Protein AF-A0A844MVI8-F1 (afdb_monomer)

Secondary structure (DSSP, 8-state):
-HHHHHHHHHHHHHTT-HHHHHHHHHHHHHHHHHHH-S--HHHHHHHHHHHHHHHHTT-HHHHHHHHHHHHHHHHHHH-SS-HHHHHHHHHHHHHHHHTT-HHHHHHHHHHHHHHHHHHH-TT-HHHHHHHHHHHHHHHHTT-HHHHHHHHHHHHHHHHHHHHHHHTT--HHHHHHHHHHHHHHHHHHHHHHHHHTTT-HHHHHHHHHHHHHHHHHHHHHHHHHHHHHH-TT-GGGHHHHHHHHHHHHHHHHHHHTGGG-S-HHHHHHHHHHHHHHHHHHHHHHHHH-GGGG--S----HHHHHHHSPTT-EEEEEEEEEEE-SS--GGGT--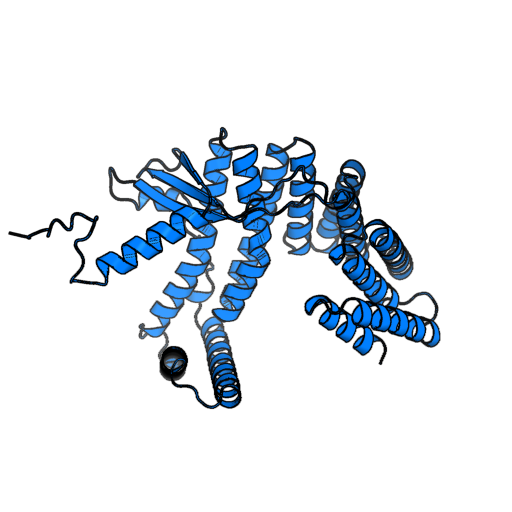-EEEEEEEEEEEETT-TT--EEEEEEEHHHHHHHHHHHHHHHS-TTS--SS--------

Structure (mmCIF, N/CA/C/O backbone):
data_AF-A0A844MVI8-F1
#
_entry.id   AF-A0A844MVI8-F1
#
loop_
_atom_site.group_PDB
_atom_site.id
_atom_site.type_symbol
_atom_site.label_atom_id
_atom_site.label_alt_id
_atom_site.label_comp_id
_atom_site.label_asym_id
_atom_site.label_entity_id
_atom_site.label_seq_id
_atom_site.pdbx_PDB_ins_code
_atom_site.Cartn_x
_atom_site.Cartn_y
_atom_site.Cartn_z
_atom_site.occupancy
_atom_site.B_iso_or_equiv
_atom_site.auth_seq_id
_atom_site.auth_comp_id
_atom_site.auth_asym_id
_atom_site.auth_atom_id
_atom_site.pdbx_PDB_model_num
ATOM 1 N N . MET A 1 1 ? 4.689 -16.262 -27.526 1.00 84.81 1 MET A N 1
ATOM 2 C CA . MET A 1 1 ? 5.843 -16.933 -26.887 1.00 84.81 1 MET A CA 1
ATOM 3 C C . MET A 1 1 ? 6.615 -15.992 -25.962 1.00 84.81 1 MET A C 1
ATOM 5 O O . MET A 1 1 ? 6.577 -16.216 -24.763 1.00 84.81 1 MET A O 1
ATOM 9 N N . ALA A 1 2 ? 7.232 -14.909 -26.455 1.00 91.62 2 ALA A N 1
ATOM 10 C CA . ALA A 1 2 ? 8.060 -14.029 -25.613 1.00 91.62 2 ALA A CA 1
ATOM 11 C C . ALA A 1 2 ? 7.317 -13.333 -24.452 1.00 91.62 2 ALA A C 1
ATOM 13 O O . ALA A 1 2 ? 7.824 -13.291 -23.337 1.00 91.62 2 ALA A O 1
ATOM 14 N N . VAL A 1 3 ? 6.085 -12.853 -24.670 1.00 90.81 3 VAL A N 1
ATOM 15 C CA . VAL A 1 3 ? 5.249 -12.284 -23.588 1.00 90.81 3 VAL A CA 1
ATOM 16 C C . VAL A 1 3 ? 4.958 -13.330 -22.503 1.00 90.81 3 VAL A C 1
ATOM 18 O O . VAL A 1 3 ? 5.009 -13.028 -21.313 1.00 90.81 3 VAL A O 1
ATOM 21 N N . SER A 1 4 ? 4.715 -14.580 -22.903 1.00 92.69 4 SER A N 1
ATOM 22 C CA . SER A 1 4 ? 4.502 -15.699 -21.981 1.00 92.69 4 SER A CA 1
ATOM 23 C C . SER A 1 4 ? 5.762 -16.013 -21.170 1.00 92.69 4 SER A C 1
ATOM 25 O O . SER A 1 4 ? 5.648 -16.237 -19.971 1.00 92.69 4 SER A O 1
ATOM 27 N N . LEU A 1 5 ? 6.951 -15.963 -21.787 1.00 95.94 5 LEU A N 1
ATOM 28 C CA . LEU A 1 5 ? 8.234 -16.117 -21.087 1.00 95.94 5 LEU A CA 1
ATOM 29 C C . LEU A 1 5 ? 8.462 -14.995 -20.070 1.00 95.94 5 LEU A C 1
ATOM 31 O O . LEU A 1 5 ? 8.807 -15.279 -18.928 1.00 95.94 5 LEU A O 1
ATOM 35 N N . ASN A 1 6 ? 8.191 -13.737 -20.434 1.00 94.31 6 ASN A N 1
ATOM 36 C CA . ASN A 1 6 ? 8.248 -12.618 -19.490 1.00 94.31 6 ASN A CA 1
ATOM 37 C C . ASN A 1 6 ? 7.305 -12.833 -18.291 1.00 94.31 6 ASN A C 1
ATOM 39 O O . ASN A 1 6 ? 7.695 -12.609 -17.151 1.00 94.31 6 ASN A O 1
ATOM 43 N N . ASN A 1 7 ? 6.075 -13.296 -18.522 1.00 94.31 7 ASN A N 1
ATOM 44 C CA . ASN A 1 7 ? 5.127 -13.537 -17.431 1.00 94.31 7 ASN A CA 1
ATOM 45 C C . ASN A 1 7 ? 5.539 -14.739 -16.565 1.00 94.31 7 ASN A C 1
ATOM 47 O O . ASN A 1 7 ? 5.412 -14.692 -15.343 1.00 94.31 7 ASN A O 1
ATOM 51 N N . LEU A 1 8 ? 6.083 -15.794 -17.179 1.00 96.00 8 LEU A N 1
ATOM 52 C CA . LEU A 1 8 ? 6.647 -16.936 -16.461 1.00 96.00 8 LEU A CA 1
ATOM 53 C C . LEU A 1 8 ? 7.864 -16.527 -15.619 1.00 96.00 8 LEU A C 1
ATOM 55 O O . LEU A 1 8 ? 8.047 -17.040 -14.520 1.00 96.00 8 LEU A O 1
ATOM 59 N N . ALA A 1 9 ? 8.671 -15.580 -16.101 1.00 96.00 9 ALA A N 1
ATOM 60 C CA . ALA A 1 9 ? 9.779 -15.018 -15.343 1.00 96.00 9 ALA A CA 1
ATOM 61 C C . ALA A 1 9 ? 9.300 -14.289 -14.080 1.00 96.00 9 ALA A C 1
ATOM 63 O O . ALA A 1 9 ? 9.816 -14.557 -12.999 1.00 96.00 9 ALA A O 1
ATOM 64 N N . VAL A 1 10 ? 8.261 -13.451 -14.196 1.00 95.69 10 VAL A N 1
ATOM 65 C CA . VAL A 1 10 ? 7.629 -12.783 -13.041 1.00 95.69 10 VAL A CA 1
ATOM 66 C C . VAL A 1 10 ? 7.116 -13.811 -12.026 1.00 95.69 10 VAL A C 1
ATOM 68 O O . VAL A 1 10 ? 7.316 -13.650 -10.822 1.00 95.69 10 VAL A O 1
ATOM 71 N N . LEU A 1 11 ? 6.503 -14.902 -12.497 1.00 95.38 11 LEU A N 1
ATOM 72 C CA . LEU A 1 11 ? 6.071 -15.993 -11.623 1.00 95.38 11 LEU A CA 1
ATOM 73 C C . LEU A 1 11 ? 7.265 -16.654 -10.919 1.00 95.38 11 LEU A C 1
ATOM 75 O O . LEU A 1 11 ? 7.225 -16.859 -9.708 1.00 95.38 11 LEU A O 1
ATOM 79 N N . TYR A 1 12 ? 8.345 -16.959 -11.637 1.00 95.62 12 TYR A N 1
ATOM 80 C CA . TYR A 1 12 ? 9.546 -17.532 -11.029 1.00 95.62 12 TYR A CA 1
ATOM 81 C C . TYR A 1 12 ? 10.209 -16.599 -10.015 1.00 95.62 12 TYR A C 1
ATOM 83 O O . TYR A 1 12 ? 10.634 -17.093 -8.972 1.00 95.62 12 TYR A O 1
ATOM 91 N N . ASP A 1 13 ? 10.223 -15.284 -10.242 1.00 92.81 13 ASP A N 1
ATOM 92 C CA . ASP A 1 13 ? 10.666 -14.311 -9.235 1.00 92.81 13 ASP A CA 1
ATOM 93 C C . ASP A 1 13 ? 9.825 -14.402 -7.961 1.00 92.81 13 ASP A C 1
ATOM 95 O O . ASP A 1 13 ? 10.382 -14.509 -6.869 1.00 92.81 13 ASP A O 1
ATOM 99 N N . SER A 1 14 ? 8.493 -14.445 -8.090 1.00 91.69 14 SER A N 1
ATOM 100 C CA . SER A 1 14 ? 7.592 -14.558 -6.932 1.00 91.69 14 SER A CA 1
ATOM 101 C C . SER A 1 14 ? 7.778 -15.856 -6.135 1.00 91.69 14 SER A C 1
ATOM 103 O O . SER A 1 14 ? 7.480 -15.904 -4.946 1.00 91.69 14 SER A O 1
ATOM 105 N N . LEU A 1 15 ? 8.317 -16.898 -6.777 1.00 93.00 15 LEU A N 1
ATOM 106 C CA . LEU A 1 15 ? 8.638 -18.189 -6.169 1.00 93.00 15 LEU A CA 1
ATOM 107 C C . LEU A 1 15 ? 10.099 -18.285 -5.688 1.00 93.00 15 LEU A C 1
ATOM 109 O O . LEU A 1 15 ? 10.536 -19.366 -5.295 1.00 93.00 15 LEU A O 1
ATOM 113 N N . GLY A 1 16 ? 10.884 -17.204 -5.770 1.00 92.75 16 GLY A N 1
ATOM 114 C CA . GLY A 1 16 ? 12.305 -17.187 -5.397 1.00 92.75 16 GLY A CA 1
ATOM 115 C C . GLY A 1 16 ? 13.229 -17.940 -6.365 1.00 92.75 16 GLY A C 1
ATOM 116 O O . GLY A 1 16 ? 14.399 -18.178 -6.065 1.00 92.75 16 GLY A O 1
ATOM 117 N N . ARG A 1 17 ? 12.737 -18.320 -7.550 1.00 95.38 17 ARG A N 1
ATOM 118 C CA . ARG A 1 17 ? 13.476 -19.058 -8.589 1.00 95.38 17 ARG A CA 1
ATOM 119 C C . ARG A 1 17 ? 14.217 -18.098 -9.522 1.00 95.38 17 ARG A C 1
ATOM 121 O O . ARG A 1 17 ? 14.010 -18.089 -10.737 1.00 95.38 17 ARG A O 1
ATOM 128 N N . TYR A 1 18 ? 15.108 -17.290 -8.949 1.00 94.88 18 TYR A N 1
ATOM 129 C CA . TYR A 1 18 ? 15.741 -16.160 -9.638 1.00 94.88 18 TYR A CA 1
ATOM 130 C C . TYR A 1 18 ? 16.529 -16.552 -10.896 1.00 94.88 18 TYR A C 1
ATOM 132 O O . TYR A 1 18 ? 16.446 -15.865 -11.911 1.00 94.88 18 TYR A O 1
ATOM 140 N N . SER A 1 19 ? 17.259 -17.669 -10.887 1.00 95.50 19 SER A N 1
ATOM 141 C CA . SER A 1 19 ? 18.021 -18.096 -12.071 1.00 95.50 19 SER A CA 1
ATOM 142 C C . SER A 1 19 ? 17.114 -18.375 -13.275 1.00 95.50 19 SER A C 1
ATOM 144 O O . SER A 1 19 ? 17.397 -17.903 -14.374 1.00 95.50 19 SER A O 1
ATOM 146 N N . GLN A 1 20 ? 15.990 -19.066 -13.051 1.00 95.75 20 GLN A N 1
ATOM 147 C CA . GLN A 1 20 ? 15.014 -19.382 -14.099 1.00 95.75 20 GLN A CA 1
ATOM 148 C C . GLN A 1 20 ? 14.280 -18.124 -14.575 1.00 95.75 20 GLN A C 1
ATOM 150 O O . GLN A 1 20 ? 14.029 -17.959 -15.767 1.00 95.75 20 GLN A O 1
ATOM 155 N N . ALA A 1 21 ? 13.961 -17.210 -13.653 1.00 96.56 21 ALA A N 1
ATOM 156 C CA . ALA A 1 21 ? 13.374 -15.922 -14.004 1.00 96.56 21 ALA A CA 1
ATOM 157 C C . ALA A 1 21 ? 14.299 -15.119 -14.927 1.00 96.56 21 ALA A C 1
ATOM 159 O O . ALA A 1 21 ? 13.883 -14.667 -15.993 1.00 96.56 21 ALA A O 1
ATOM 160 N N . LYS A 1 22 ? 15.582 -15.005 -14.563 1.00 96.88 22 LYS A N 1
ATOM 161 C CA . LYS A 1 22 ? 16.584 -14.291 -15.358 1.00 96.88 22 LYS A CA 1
ATOM 162 C C . LYS A 1 22 ? 16.713 -14.865 -16.766 1.00 96.88 22 LYS A C 1
ATOM 164 O O . LYS A 1 22 ? 16.728 -14.095 -17.722 1.00 96.88 22 LYS A O 1
ATOM 169 N N . GLU A 1 23 ? 16.814 -16.186 -16.889 1.00 97.31 23 GLU A N 1
ATOM 170 C CA . GLU A 1 23 ? 16.898 -16.863 -18.186 1.00 97.31 23 GLU A CA 1
ATOM 171 C C . GLU A 1 23 ? 15.684 -16.533 -19.063 1.00 97.31 23 GLU A C 1
ATOM 173 O O . GLU A 1 23 ? 15.851 -16.055 -20.184 1.00 97.31 23 GLU A O 1
ATOM 178 N N . ASN A 1 24 ? 14.472 -16.661 -18.516 1.00 97.81 24 ASN A N 1
ATOM 179 C CA . ASN A 1 24 ? 13.237 -16.345 -19.232 1.00 97.81 24 ASN A CA 1
ATOM 180 C C . ASN A 1 24 ? 13.145 -14.869 -19.655 1.00 97.81 24 ASN A C 1
ATOM 182 O O . ASN A 1 24 ? 12.702 -14.589 -20.769 1.00 97.81 24 ASN A O 1
ATOM 186 N N . TYR A 1 25 ? 13.569 -13.913 -18.816 1.00 98.00 25 TYR A N 1
ATOM 187 C CA . TYR A 1 25 ? 13.611 -12.499 -19.215 1.00 98.00 25 TYR A CA 1
ATOM 188 C C . TYR A 1 25 ? 14.587 -12.258 -20.367 1.00 98.00 25 TYR A C 1
ATOM 190 O O . TYR A 1 25 ? 14.269 -11.506 -21.287 1.00 98.00 25 TYR A O 1
ATOM 198 N N . LEU A 1 26 ? 15.775 -12.868 -20.323 1.00 97.75 26 LEU A N 1
ATOM 199 C CA . LEU A 1 26 ? 16.785 -12.697 -21.368 1.00 97.75 26 LEU A CA 1
ATOM 200 C C . LEU A 1 26 ? 16.330 -13.320 -22.692 1.00 97.75 26 LEU A C 1
ATOM 202 O O . LEU A 1 26 ? 16.405 -12.646 -23.716 1.00 97.75 26 LEU A O 1
ATOM 206 N N . GLN A 1 27 ? 15.768 -14.531 -22.657 1.00 97.81 27 GLN A N 1
ATOM 207 C CA . GLN A 1 27 ? 15.174 -15.174 -23.833 1.00 97.81 27 GLN A CA 1
ATOM 208 C C . GLN A 1 27 ? 14.004 -14.354 -24.395 1.00 97.81 27 GLN A C 1
ATOM 210 O O . GLN A 1 27 ? 13.902 -14.153 -25.604 1.00 97.81 27 GLN A O 1
ATOM 215 N N . ALA A 1 28 ? 13.130 -13.820 -23.533 1.00 97.56 28 ALA A N 1
ATOM 216 C CA . ALA A 1 28 ? 12.045 -12.945 -23.968 1.00 97.56 28 ALA A CA 1
ATOM 217 C C . ALA A 1 28 ? 12.577 -11.682 -24.665 1.00 97.56 28 ALA A C 1
ATOM 219 O O . ALA A 1 28 ? 12.047 -11.300 -25.706 1.00 97.56 28 ALA A O 1
ATOM 220 N N . LEU A 1 29 ? 13.626 -11.047 -24.125 1.00 97.69 29 LEU A N 1
ATOM 221 C CA . LEU A 1 29 ? 14.257 -9.876 -24.742 1.00 97.69 29 LEU A CA 1
ATOM 222 C C . LEU A 1 29 ? 14.873 -10.196 -26.105 1.00 97.69 29 LEU A C 1
ATOM 224 O O . LEU A 1 29 ? 14.725 -9.390 -27.019 1.00 97.69 29 LEU A O 1
ATOM 228 N N . GLU A 1 30 ? 15.550 -11.335 -26.237 1.00 97.50 30 GLU A N 1
ATOM 229 C CA . GLU A 1 30 ? 16.153 -11.786 -27.495 1.00 97.50 30 GLU A CA 1
ATOM 230 C C . GLU A 1 30 ? 15.087 -11.973 -28.579 1.00 97.50 30 GLU A C 1
ATOM 232 O O . GLU A 1 30 ? 15.134 -11.298 -29.607 1.00 97.50 30 GLU A O 1
ATOM 237 N N . ILE A 1 31 ? 14.050 -12.766 -28.290 1.00 97.75 31 ILE A N 1
ATOM 238 C CA . ILE A 1 31 ? 12.947 -13.023 -29.225 1.00 97.75 31 ILE A CA 1
ATOM 239 C C . ILE A 1 31 ? 12.220 -11.723 -29.598 1.00 97.75 31 ILE A C 1
ATOM 241 O O . ILE A 1 31 ? 11.865 -11.513 -30.756 1.00 97.75 31 ILE A O 1
ATOM 245 N N . LEU A 1 32 ? 11.960 -10.839 -28.626 1.00 97.44 32 LEU A N 1
ATOM 246 C CA . LEU A 1 32 ? 11.277 -9.572 -28.903 1.00 97.44 32 LEU A CA 1
ATOM 247 C C . LEU A 1 32 ? 12.113 -8.659 -29.801 1.00 97.44 32 LEU A C 1
ATOM 249 O O . LEU A 1 32 ? 11.539 -8.015 -30.673 1.00 97.44 32 LEU A O 1
ATOM 253 N N . LYS A 1 33 ? 13.435 -8.602 -29.607 1.00 96.81 33 LYS A N 1
ATOM 254 C CA . LYS A 1 33 ? 14.325 -7.791 -30.447 1.00 96.81 33 LYS A CA 1
ATOM 255 C C . LYS A 1 33 ? 14.438 -8.335 -31.863 1.00 96.81 33 LYS A C 1
ATOM 257 O O . LYS A 1 33 ? 14.410 -7.554 -32.806 1.00 96.81 33 LYS A O 1
ATOM 262 N N . GLU A 1 34 ? 14.520 -9.654 -32.011 1.00 96.88 34 GLU A N 1
ATOM 263 C CA . GLU A 1 34 ? 14.556 -10.300 -33.324 1.00 96.88 34 GLU A CA 1
ATOM 264 C C . GLU A 1 34 ? 13.256 -10.055 -34.108 1.00 96.88 34 GLU A C 1
ATOM 266 O O . GLU A 1 34 ? 13.295 -9.708 -35.285 1.00 96.88 34 GLU A O 1
ATOM 271 N N . LEU A 1 35 ? 12.098 -10.178 -33.449 1.00 96.44 35 LEU A N 1
ATOM 272 C CA . LEU A 1 35 ? 10.795 -10.086 -34.114 1.00 96.44 35 LEU A CA 1
ATOM 273 C C . LEU A 1 35 ? 10.282 -8.654 -34.307 1.00 96.44 35 LEU A C 1
ATOM 275 O O . LEU A 1 35 ? 9.562 -8.392 -35.267 1.00 96.44 35 LEU A O 1
ATOM 279 N N . LEU A 1 36 ? 10.571 -7.749 -33.369 1.00 95.06 36 LEU A N 1
ATOM 280 C CA . LEU A 1 36 ? 9.951 -6.416 -33.297 1.00 95.06 36 LEU A CA 1
ATOM 281 C C . LEU A 1 36 ? 10.972 -5.278 -33.449 1.00 95.06 36 LEU A C 1
ATOM 283 O O . LEU A 1 36 ? 10.601 -4.106 -33.363 1.00 95.06 36 LEU A O 1
ATOM 287 N N . GLY A 1 37 ? 12.246 -5.612 -33.668 1.00 94.06 37 GLY A N 1
ATOM 288 C CA . GLY A 1 37 ? 13.355 -4.665 -33.689 1.00 94.06 37 GLY A CA 1
ATOM 289 C C . GLY A 1 37 ? 13.740 -4.156 -32.297 1.00 94.06 37 GLY A C 1
ATOM 290 O O . GLY A 1 37 ? 13.207 -4.572 -31.270 1.00 94.06 37 GLY A O 1
ATOM 291 N N . ASP A 1 38 ? 14.673 -3.205 -32.245 1.00 91.62 38 ASP A N 1
ATOM 292 C CA . ASP A 1 38 ? 15.277 -2.752 -30.982 1.00 91.62 38 ASP A CA 1
ATOM 293 C C . ASP A 1 38 ? 14.380 -1.856 -30.114 1.00 91.62 38 ASP A C 1
ATOM 295 O O . ASP A 1 38 ? 14.704 -1.590 -28.952 1.00 91.62 38 ASP A O 1
ATOM 299 N N . LYS A 1 39 ? 13.262 -1.364 -30.656 1.00 93.25 39 LYS A N 1
ATOM 300 C CA . LYS A 1 39 ? 12.358 -0.430 -29.974 1.00 93.25 39 LYS A CA 1
ATOM 301 C C . LYS A 1 39 ? 10.925 -0.935 -30.036 1.00 93.25 39 LYS A C 1
ATOM 303 O O . LYS A 1 39 ? 10.246 -0.770 -31.042 1.00 93.25 39 LYS A O 1
ATOM 308 N N . HIS A 1 40 ? 10.446 -1.489 -28.927 1.00 96.06 40 HIS A N 1
ATOM 309 C CA . HIS A 1 40 ? 9.062 -1.938 -28.809 1.00 96.06 40 HIS A CA 1
ATOM 310 C C . HIS A 1 40 ? 8.567 -1.845 -27.354 1.00 96.06 40 HIS A C 1
ATOM 312 O O . HIS A 1 40 ? 9.326 -2.183 -26.440 1.00 96.06 40 HIS A O 1
ATOM 318 N N . PRO A 1 41 ? 7.294 -1.477 -27.094 1.00 95.25 41 PRO A N 1
ATOM 319 C CA . PRO A 1 41 ? 6.737 -1.410 -25.738 1.00 95.25 41 PRO A CA 1
ATOM 320 C C . PRO A 1 41 ? 6.945 -2.675 -24.892 1.00 95.25 41 PRO A C 1
ATOM 322 O O . PRO A 1 41 ? 7.235 -2.594 -23.699 1.00 95.25 41 PRO A O 1
ATOM 325 N N . TYR A 1 42 ? 6.854 -3.858 -25.506 1.00 96.38 42 TYR A N 1
ATOM 326 C CA . TYR A 1 42 ? 7.111 -5.132 -24.817 1.00 96.38 42 TYR A CA 1
ATOM 327 C C . TYR A 1 42 ? 8.568 -5.308 -24.378 1.00 96.38 42 TYR A C 1
ATOM 329 O O . TYR A 1 42 ? 8.809 -5.906 -23.329 1.00 96.38 42 TYR A O 1
ATOM 337 N N . ILE A 1 43 ? 9.533 -4.755 -25.118 1.00 97.69 43 ILE A N 1
ATOM 338 C CA . ILE A 1 43 ? 10.942 -4.762 -24.707 1.00 97.69 43 ILE A CA 1
ATOM 339 C C . ILE A 1 43 ? 11.106 -3.859 -23.484 1.00 97.69 43 ILE A C 1
ATOM 341 O O . ILE A 1 43 ? 11.665 -4.299 -22.483 1.00 97.69 43 ILE A O 1
ATOM 345 N N . ALA A 1 44 ? 10.535 -2.650 -23.502 1.00 97.44 44 ALA A N 1
ATOM 346 C CA . ALA A 1 44 ? 10.567 -1.749 -22.348 1.00 97.44 44 ALA A CA 1
ATOM 347 C C . ALA A 1 44 ? 9.922 -2.371 -21.097 1.00 97.44 44 ALA A C 1
ATOM 349 O O . ALA A 1 44 ? 10.458 -2.255 -19.995 1.00 97.44 44 ALA A O 1
ATOM 350 N N . SER A 1 45 ? 8.793 -3.067 -21.254 1.00 96.81 45 SER A N 1
ATOM 351 C CA . SER A 1 45 ? 8.141 -3.782 -20.150 1.00 96.81 45 SER A CA 1
ATOM 352 C C . SER A 1 45 ? 8.992 -4.934 -19.613 1.00 96.81 45 SER A C 1
ATOM 354 O O . SER A 1 45 ? 9.120 -5.071 -18.398 1.00 96.81 45 SER A O 1
ATOM 356 N N . THR A 1 46 ? 9.645 -5.701 -20.489 1.00 97.81 46 THR A N 1
ATOM 357 C CA . THR A 1 46 ? 10.542 -6.794 -20.078 1.00 97.81 46 THR A CA 1
ATOM 358 C C . THR A 1 46 ? 11.796 -6.258 -19.375 1.00 97.81 46 THR A C 1
ATOM 360 O O . THR A 1 46 ? 12.205 -6.793 -18.349 1.00 97.81 46 THR A O 1
ATOM 363 N N . LEU A 1 47 ? 12.372 -5.149 -19.854 1.00 98.38 47 LEU A N 1
ATOM 364 C CA . LEU A 1 47 ? 13.490 -4.457 -19.199 1.00 98.38 47 LEU A CA 1
ATOM 365 C C . LEU A 1 47 ? 13.110 -3.935 -17.807 1.00 98.38 47 LEU A C 1
ATOM 367 O O . LEU A 1 47 ? 13.875 -4.103 -16.861 1.00 98.38 47 LEU A O 1
ATOM 371 N N . ASN A 1 48 ? 11.920 -3.345 -17.666 1.00 97.88 48 ASN A N 1
ATOM 372 C CA . ASN A 1 48 ? 11.392 -2.898 -16.377 1.00 97.88 48 ASN A CA 1
ATOM 373 C C . ASN A 1 48 ? 11.219 -4.072 -15.395 1.00 97.88 48 ASN A C 1
ATOM 375 O O . ASN A 1 48 ? 11.567 -3.952 -14.223 1.00 97.88 48 ASN A O 1
ATOM 379 N N . ASN A 1 49 ? 10.715 -5.219 -15.858 1.00 97.69 49 ASN A N 1
ATOM 380 C CA . ASN A 1 49 ? 10.577 -6.405 -15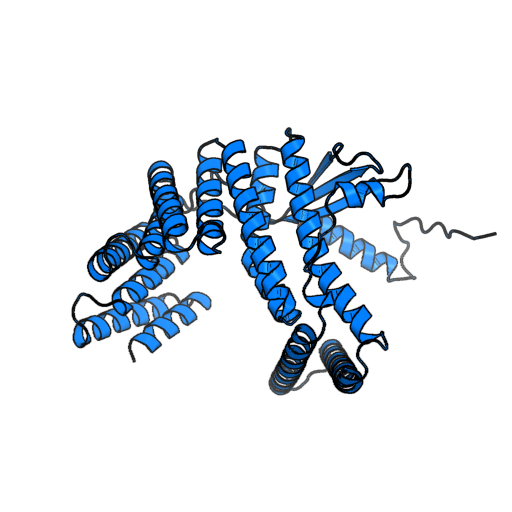.010 1.00 97.69 49 ASN A CA 1
ATOM 381 C C . ASN A 1 49 ? 11.941 -6.986 -14.622 1.00 97.69 49 ASN A C 1
ATOM 383 O O . ASN A 1 49 ? 12.159 -7.305 -13.457 1.00 97.69 49 ASN A O 1
ATOM 387 N N . LEU A 1 50 ? 12.898 -7.015 -15.553 1.00 98.00 50 LEU A N 1
ATOM 388 C CA . LEU A 1 50 ? 14.273 -7.421 -15.269 1.00 98.00 50 LEU A CA 1
ATOM 389 C C . LEU A 1 50 ? 14.975 -6.463 -14.284 1.00 98.00 50 LEU A C 1
ATOM 391 O O . LEU A 1 50 ? 15.795 -6.896 -13.475 1.00 98.00 50 LEU A O 1
ATOM 395 N N . ALA A 1 51 ? 14.644 -5.168 -14.299 1.00 98.19 51 ALA A N 1
ATOM 396 C CA . ALA A 1 51 ? 15.089 -4.237 -13.264 1.00 98.19 51 ALA A CA 1
ATOM 397 C C . ALA A 1 51 ? 14.501 -4.602 -11.888 1.00 98.19 51 ALA A C 1
ATOM 399 O O . ALA A 1 51 ? 15.229 -4.632 -10.895 1.00 98.19 51 ALA A O 1
ATOM 400 N N . GLY A 1 52 ? 13.208 -4.944 -11.838 1.00 96.50 52 GLY A N 1
ATOM 401 C CA . GLY A 1 52 ? 12.547 -5.482 -10.645 1.00 96.50 52 GLY A CA 1
ATOM 402 C C . GLY A 1 52 ? 13.233 -6.744 -10.113 1.00 96.50 52 GLY A C 1
ATOM 403 O O . GLY A 1 52 ? 13.599 -6.786 -8.943 1.00 96.50 52 GLY A O 1
ATOM 404 N N . HIS A 1 53 ? 13.516 -7.706 -10.990 1.00 97.25 53 HIS A N 1
ATOM 405 C CA . HIS A 1 53 ? 14.252 -8.935 -10.684 1.00 97.25 53 HIS A CA 1
ATOM 406 C C . HIS A 1 53 ? 15.601 -8.672 -9.993 1.00 97.25 53 HIS A C 1
ATOM 408 O O . HIS A 1 53 ? 15.937 -9.302 -8.986 1.00 97.25 53 HIS A O 1
ATOM 414 N N . TYR A 1 54 ? 16.390 -7.725 -10.512 1.00 97.88 54 TYR A N 1
ATOM 415 C CA . TYR A 1 54 ? 17.662 -7.359 -9.888 1.00 97.88 54 TYR A CA 1
ATOM 416 C C . TYR A 1 54 ? 17.466 -6.644 -8.546 1.00 97.88 54 TYR A C 1
ATOM 418 O O . TYR A 1 54 ? 18.199 -6.914 -7.594 1.00 97.88 54 TYR A O 1
ATOM 426 N N . LYS A 1 55 ? 16.452 -5.781 -8.430 1.00 95.19 55 LYS A N 1
ATOM 427 C CA . LYS A 1 55 ? 16.117 -5.078 -7.184 1.00 95.19 55 LYS A CA 1
ATOM 428 C C . LYS A 1 55 ? 15.733 -6.046 -6.055 1.00 95.19 55 LYS A C 1
ATOM 430 O O . LYS A 1 55 ? 16.194 -5.850 -4.931 1.00 95.19 55 LYS A O 1
ATOM 435 N N . GLU A 1 56 ? 14.955 -7.095 -6.335 1.00 92.19 56 GLU A N 1
ATOM 436 C CA . GLU A 1 56 ? 14.587 -8.111 -5.329 1.00 92.19 56 GLU A CA 1
ATOM 437 C C . GLU A 1 56 ? 15.815 -8.860 -4.782 1.00 92.19 56 GLU A C 1
ATOM 439 O O . GLU A 1 56 ? 15.892 -9.167 -3.595 1.00 92.19 56 GLU A O 1
ATOM 444 N N . GLN A 1 57 ? 16.852 -9.027 -5.605 1.00 94.19 57 GLN A N 1
ATOM 445 C CA . GLN A 1 57 ? 18.149 -9.585 -5.198 1.00 94.19 57 GLN A CA 1
ATOM 446 C C . GLN A 1 57 ? 19.126 -8.540 -4.635 1.00 94.19 57 GLN A C 1
ATOM 448 O O . GLN A 1 57 ? 20.310 -8.830 -4.474 1.00 94.19 57 GLN A O 1
ATOM 453 N N . ARG A 1 58 ? 18.668 -7.312 -4.354 1.00 94.31 58 ARG A N 1
ATOM 454 C CA . ARG A 1 58 ? 19.494 -6.186 -3.879 1.00 94.31 58 ARG A CA 1
ATOM 455 C C . ARG A 1 58 ? 20.624 -5.769 -4.842 1.00 94.31 58 ARG A C 1
ATOM 457 O O . ARG A 1 58 ? 21.591 -5.132 -4.434 1.00 94.31 58 ARG A O 1
ATOM 464 N N . ARG A 1 59 ? 20.493 -6.076 -6.135 1.00 96.81 59 ARG A N 1
ATOM 465 C CA . ARG A 1 59 ? 21.452 -5.752 -7.207 1.00 96.81 59 ARG A CA 1
ATOM 466 C C . ARG A 1 59 ? 21.070 -4.447 -7.908 1.00 96.81 59 ARG A C 1
ATOM 468 O O . ARG A 1 59 ? 20.610 -4.421 -9.048 1.00 96.81 59 ARG A O 1
ATOM 475 N N . TYR A 1 60 ? 21.181 -3.342 -7.175 1.00 97.25 60 TYR A N 1
ATOM 476 C CA . TYR A 1 60 ? 20.588 -2.063 -7.585 1.00 97.25 60 TYR A CA 1
ATOM 477 C C . TYR A 1 60 ? 21.278 -1.391 -8.778 1.00 97.25 60 TYR A C 1
ATOM 479 O O . TYR A 1 60 ? 20.607 -0.678 -9.517 1.00 97.25 60 TYR A O 1
ATOM 487 N N . LEU A 1 61 ? 22.574 -1.629 -9.007 1.00 97.75 61 LEU A N 1
ATOM 488 C CA . LEU A 1 61 ? 23.283 -1.066 -10.165 1.00 97.75 61 LEU A CA 1
ATOM 489 C C . LEU A 1 61 ? 22.857 -1.750 -11.472 1.00 97.75 61 LEU A C 1
ATOM 491 O O . LEU A 1 61 ? 22.658 -1.093 -12.494 1.00 97.75 61 LEU A O 1
ATOM 495 N N . GLU A 1 62 ? 22.643 -3.067 -11.451 1.00 98.19 62 GLU A N 1
ATOM 496 C CA . GLU A 1 62 ? 22.074 -3.776 -12.598 1.00 98.19 62 GLU A CA 1
ATOM 497 C C . GLU A 1 62 ? 20.606 -3.407 -12.827 1.00 98.19 62 GLU A C 1
ATOM 499 O O . GLU A 1 62 ? 20.191 -3.247 -13.979 1.00 98.19 62 GLU A O 1
ATOM 504 N N . ALA A 1 63 ? 19.840 -3.221 -11.746 1.00 98.19 63 ALA A N 1
ATOM 505 C CA . ALA A 1 63 ? 18.475 -2.712 -11.826 1.00 98.19 63 ALA A CA 1
ATOM 506 C C . ALA A 1 63 ? 18.437 -1.319 -12.469 1.00 98.19 63 ALA A C 1
ATOM 508 O O . ALA A 1 63 ? 17.651 -1.093 -13.388 1.00 98.19 63 ALA A O 1
ATOM 509 N N . GLU A 1 64 ? 19.316 -0.409 -12.036 1.00 98.31 64 GLU A N 1
ATOM 510 C CA . GLU A 1 64 ? 19.440 0.947 -12.579 1.00 98.31 64 GLU A CA 1
ATOM 511 C C . GLU A 1 64 ? 19.657 0.914 -14.088 1.00 98.31 64 GLU A C 1
ATOM 513 O O . GLU A 1 64 ? 18.896 1.534 -14.833 1.00 98.31 64 GLU A O 1
ATOM 518 N N . LYS A 1 65 ? 20.647 0.141 -14.548 1.00 98.38 65 LYS A N 1
ATOM 519 C CA . LYS A 1 65 ? 20.956 0.028 -15.975 1.00 98.38 65 LYS A CA 1
ATOM 520 C C . LYS A 1 65 ? 19.717 -0.369 -16.782 1.00 98.38 65 LYS A C 1
ATOM 522 O O . LYS A 1 65 ? 19.412 0.257 -17.795 1.00 98.38 65 LYS A O 1
ATOM 527 N N . LYS A 1 66 ? 18.972 -1.378 -16.319 1.00 98.50 66 LYS A N 1
ATOM 528 C CA . LYS A 1 66 ? 17.775 -1.864 -17.020 1.00 98.50 66 LYS A CA 1
ATOM 529 C C . LYS A 1 66 ? 16.602 -0.898 -16.956 1.00 98.50 66 LYS A C 1
ATOM 531 O O . LYS A 1 66 ? 15.891 -0.750 -17.948 1.00 98.50 66 LYS A O 1
ATOM 536 N N . GLN A 1 67 ? 16.435 -0.193 -15.845 1.00 98.25 67 GLN A N 1
ATOM 537 C CA . GLN A 1 67 ? 15.373 0.794 -15.715 1.00 98.25 67 GLN A CA 1
ATOM 538 C C . GLN A 1 67 ? 15.635 2.044 -16.564 1.00 98.25 67 GLN A C 1
ATOM 540 O O . GLN A 1 67 ? 14.692 2.577 -17.144 1.00 98.25 67 GLN A O 1
ATOM 545 N N . ILE A 1 68 ? 16.893 2.481 -16.689 1.00 98.44 68 ILE A N 1
ATOM 546 C CA . ILE A 1 68 ? 17.280 3.578 -17.589 1.00 98.44 68 ILE A CA 1
ATOM 547 C C . ILE A 1 68 ? 17.046 3.178 -19.052 1.00 98.44 68 ILE A C 1
ATOM 549 O O . ILE A 1 68 ? 16.461 3.960 -19.798 1.00 98.44 68 ILE A O 1
ATOM 553 N N . GLU A 1 69 ? 17.423 1.955 -19.453 1.00 97.88 69 GLU A N 1
ATOM 554 C CA . GLU A 1 69 ? 17.121 1.424 -20.795 1.00 97.88 69 GLU A CA 1
ATOM 555 C C . GLU A 1 69 ? 15.597 1.436 -21.069 1.00 97.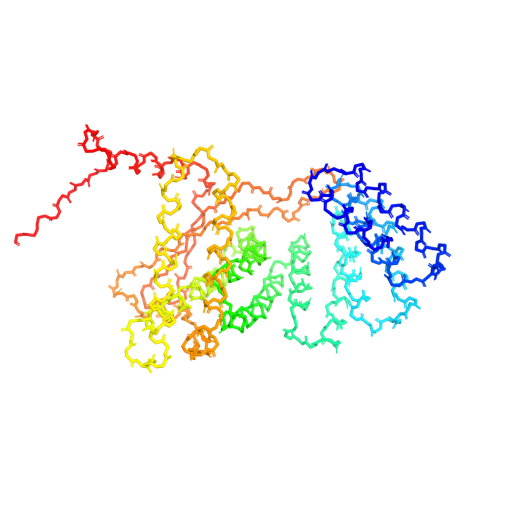88 69 GLU A C 1
ATOM 557 O O . GLU A 1 69 ? 15.156 1.904 -22.121 1.00 97.88 69 GLU A O 1
ATOM 562 N N . ALA A 1 70 ? 14.776 0.984 -20.111 1.00 97.94 70 ALA A N 1
ATOM 563 C CA . ALA A 1 70 ? 13.314 0.984 -20.230 1.00 97.94 70 ALA A CA 1
ATOM 564 C C . ALA A 1 70 ? 12.710 2.399 -20.299 1.00 97.94 70 ALA A C 1
ATOM 566 O O . ALA A 1 70 ? 11.798 2.640 -21.093 1.00 97.94 70 ALA A O 1
ATOM 567 N N . PHE A 1 71 ? 13.212 3.327 -19.477 1.00 98.00 71 PHE A N 1
ATOM 568 C CA . PHE A 1 71 ? 12.790 4.729 -19.464 1.00 98.00 71 PHE A CA 1
ATOM 569 C C . PHE A 1 71 ? 13.088 5.396 -20.808 1.00 98.00 71 PHE A C 1
ATOM 571 O O . PHE A 1 71 ? 12.162 5.872 -21.458 1.00 98.00 71 PHE A O 1
ATOM 578 N N . ALA A 1 72 ? 14.336 5.321 -21.282 1.00 97.88 72 ALA A N 1
ATOM 579 C CA . ALA A 1 72 ? 14.741 5.899 -22.563 1.00 97.88 72 ALA A CA 1
ATOM 580 C C . ALA A 1 72 ? 13.927 5.336 -23.740 1.00 97.88 72 ALA A C 1
ATOM 582 O O . ALA A 1 72 ? 13.552 6.070 -24.654 1.00 97.88 72 ALA A O 1
ATOM 583 N N . MET A 1 73 ? 13.606 4.038 -23.706 1.00 97.94 73 MET A N 1
ATOM 584 C CA . MET A 1 73 ? 12.765 3.416 -24.725 1.00 97.94 73 MET A CA 1
ATOM 585 C C . MET A 1 73 ? 11.331 3.955 -24.702 1.00 97.94 73 MET A C 1
ATOM 587 O O . MET A 1 73 ? 10.813 4.313 -25.755 1.00 97.94 73 MET A O 1
ATOM 591 N N . ARG A 1 74 ? 10.691 4.044 -23.528 1.00 97.88 74 ARG A N 1
ATOM 592 C CA . ARG A 1 74 ? 9.325 4.585 -23.406 1.00 97.88 74 ARG A CA 1
ATOM 593 C C . ARG A 1 74 ? 9.260 6.055 -23.806 1.00 97.88 74 ARG A C 1
ATOM 595 O O . ARG A 1 74 ? 8.353 6.416 -24.546 1.00 97.88 74 ARG A O 1
ATOM 602 N N . THR A 1 75 ? 10.246 6.857 -23.415 1.00 97.62 75 THR A N 1
ATOM 603 C CA . THR A 1 75 ? 10.365 8.251 -23.862 1.00 97.62 75 THR A CA 1
ATOM 604 C C . THR A 1 75 ? 10.511 8.337 -25.381 1.00 97.62 75 THR A C 1
ATOM 606 O O . THR A 1 75 ? 9.805 9.104 -26.025 1.00 97.62 75 THR A O 1
ATOM 609 N N . SER A 1 76 ? 11.350 7.493 -25.994 1.00 97.31 76 SER A N 1
ATOM 610 C CA . SER A 1 76 ? 11.499 7.467 -27.456 1.00 97.31 76 SER A CA 1
ATOM 611 C C . SER A 1 76 ? 10.243 6.995 -28.198 1.00 97.31 76 SER A C 1
ATOM 613 O O . SER A 1 76 ? 10.102 7.341 -29.368 1.00 97.31 76 SER A O 1
ATOM 615 N N . LEU A 1 77 ? 9.402 6.154 -27.589 1.00 97.19 77 LEU A N 1
ATOM 616 C CA . LEU A 1 77 ? 8.206 5.590 -28.223 1.00 97.19 77 LEU A CA 1
ATOM 617 C C . LEU A 1 77 ? 6.982 6.498 -28.085 1.00 97.19 77 LEU A C 1
ATOM 619 O O . LEU A 1 77 ? 6.164 6.548 -28.999 1.00 97.19 77 LEU A O 1
ATOM 623 N N . TYR A 1 78 ? 6.848 7.184 -26.950 1.00 96.81 78 TYR A N 1
ATOM 624 C CA . TYR A 1 78 ? 5.626 7.906 -26.593 1.00 96.81 78 TYR A CA 1
ATOM 625 C C . TYR A 1 78 ? 5.810 9.421 -26.445 1.00 96.81 78 TYR A C 1
ATOM 627 O O . TYR A 1 78 ? 4.820 10.139 -26.332 1.00 96.81 78 TYR A O 1
ATOM 635 N N . GLY A 1 79 ? 7.053 9.911 -26.452 1.00 96.81 79 GLY A N 1
ATOM 636 C CA . GLY A 1 79 ? 7.377 11.279 -26.053 1.00 96.81 79 GLY A CA 1
ATOM 637 C C . GLY A 1 79 ? 7.330 11.467 -24.534 1.00 96.81 79 GLY A C 1
ATOM 638 O O . GLY A 1 79 ? 7.015 10.541 -23.789 1.00 96.81 79 GLY A O 1
ATOM 639 N N . ASP A 1 80 ? 7.655 12.673 -24.070 1.00 95.81 80 ASP A N 1
ATOM 640 C CA . ASP A 1 80 ? 7.772 12.981 -22.635 1.00 95.81 80 ASP A CA 1
ATOM 641 C C . ASP A 1 80 ? 6.410 13.005 -21.911 1.00 95.81 80 ASP A C 1
ATOM 643 O O . ASP A 1 80 ? 6.316 12.709 -20.720 1.00 95.81 80 ASP A O 1
ATOM 647 N N . GLU A 1 81 ? 5.331 13.295 -22.642 1.00 96.31 81 GLU A N 1
ATOM 648 C CA . GLU A 1 81 ? 3.973 13.491 -22.122 1.00 96.31 81 GLU A CA 1
ATOM 649 C C . GLU A 1 81 ? 3.129 12.208 -22.169 1.00 96.31 81 GLU A C 1
ATOM 651 O O . GLU A 1 81 ? 2.071 12.159 -22.798 1.00 96.31 81 GLU A O 1
ATOM 656 N N . HIS A 1 82 ? 3.594 11.142 -21.510 1.00 97.00 82 HIS A N 1
ATOM 657 C CA . HIS A 1 82 ? 2.875 9.864 -21.491 1.00 97.00 82 HIS A CA 1
ATOM 658 C C . HIS A 1 82 ? 2.854 9.193 -20.102 1.00 97.00 82 HIS A C 1
ATOM 660 O O . HIS A 1 82 ? 3.886 9.154 -19.421 1.00 97.00 82 HIS A O 1
ATOM 666 N N . PRO A 1 83 ? 1.734 8.564 -19.673 1.00 96.38 83 PRO A N 1
ATOM 667 C CA . PRO A 1 83 ? 1.649 7.913 -18.359 1.00 96.38 83 PRO A CA 1
ATOM 668 C C . PRO A 1 83 ? 2.712 6.829 -18.122 1.00 96.38 83 PRO A C 1
ATOM 670 O O . PRO A 1 83 ? 3.225 6.681 -17.011 1.00 96.38 83 PRO A O 1
ATOM 673 N N . ASP A 1 84 ? 3.099 6.088 -19.165 1.00 96.12 84 ASP A N 1
ATOM 674 C CA . ASP A 1 84 ? 4.167 5.080 -19.066 1.00 96.12 84 ASP A CA 1
ATOM 675 C C . ASP A 1 84 ? 5.555 5.695 -18.839 1.00 96.12 84 ASP A C 1
ATOM 677 O O . ASP A 1 84 ? 6.409 5.060 -18.209 1.00 96.12 84 ASP A O 1
ATOM 681 N N . VAL A 1 85 ? 5.790 6.920 -19.320 1.00 97.81 85 VAL A N 1
ATOM 682 C CA . VAL A 1 85 ? 7.024 7.671 -19.049 1.00 97.81 85 VAL A CA 1
ATOM 683 C C . VAL A 1 85 ? 7.026 8.134 -17.599 1.00 97.81 85 VAL A C 1
ATOM 685 O O . VAL A 1 85 ? 7.988 7.848 -16.887 1.00 97.81 85 VAL A O 1
ATOM 688 N N . ALA A 1 86 ? 5.910 8.682 -17.109 1.00 97.88 86 ALA A N 1
ATOM 689 C CA . ALA A 1 86 ? 5.757 9.048 -15.700 1.00 97.88 86 ALA A CA 1
ATOM 690 C C . ALA A 1 86 ? 5.982 7.852 -14.754 1.00 97.88 86 ALA A C 1
ATOM 692 O O . ALA A 1 86 ? 6.719 7.946 -13.770 1.00 97.88 86 ALA A O 1
ATOM 693 N N . ARG A 1 87 ? 5.409 6.684 -15.082 1.00 96.81 87 ARG A N 1
ATOM 694 C CA . ARG A 1 87 ? 5.629 5.438 -14.327 1.00 96.81 87 ARG A CA 1
ATOM 695 C C . ARG A 1 87 ? 7.100 5.024 -14.328 1.00 96.81 87 ARG A C 1
ATOM 697 O O . ARG A 1 87 ? 7.631 4.602 -13.303 1.00 96.81 87 ARG A O 1
ATOM 704 N N . SER A 1 88 ? 7.763 5.132 -15.474 1.00 96.56 88 SER A N 1
ATOM 705 C CA . SER A 1 88 ? 9.170 4.749 -15.615 1.00 96.56 88 SER A CA 1
ATOM 706 C C . SER A 1 88 ? 10.090 5.677 -14.838 1.00 96.56 88 SER A C 1
ATOM 708 O O . SER A 1 88 ? 11.004 5.194 -14.175 1.00 96.56 88 SER A O 1
ATOM 710 N N . LEU A 1 89 ? 9.808 6.977 -14.864 1.00 97.69 89 LEU A N 1
ATOM 711 C CA . LEU A 1 89 ? 10.523 7.986 -14.097 1.00 97.69 89 LEU A CA 1
ATOM 712 C C . LEU A 1 89 ? 10.398 7.739 -12.588 1.00 97.69 89 LEU A C 1
ATOM 714 O O . LEU A 1 89 ? 11.405 7.724 -11.879 1.00 97.69 89 LEU A O 1
ATOM 718 N N . ASN A 1 90 ? 9.184 7.432 -12.116 1.00 98.06 90 ASN A N 1
ATOM 719 C CA . ASN A 1 90 ? 8.946 7.010 -10.737 1.00 98.06 90 ASN A CA 1
ATOM 720 C C . ASN A 1 90 ? 9.781 5.765 -10.369 1.00 98.06 90 ASN A C 1
ATOM 722 O O . ASN A 1 90 ? 10.373 5.712 -9.297 1.00 98.06 90 ASN A O 1
ATOM 726 N N . ASN A 1 91 ? 9.878 4.772 -11.257 1.00 97.94 91 ASN A N 1
ATOM 727 C CA . ASN A 1 91 ? 10.671 3.566 -10.994 1.00 97.94 91 ASN A CA 1
ATOM 728 C C . ASN A 1 91 ? 12.185 3.840 -10.971 1.00 97.94 91 ASN A C 1
ATOM 730 O O . ASN A 1 91 ? 12.892 3.254 -10.151 1.00 97.94 91 ASN A O 1
ATOM 734 N N . VAL A 1 92 ? 12.694 4.749 -11.815 1.00 98.38 92 VAL A N 1
ATOM 735 C CA . VAL A 1 92 ? 14.092 5.214 -11.727 1.00 98.38 92 VAL A CA 1
ATOM 736 C C . VAL A 1 92 ? 14.336 5.880 -10.369 1.00 98.38 92 VAL A C 1
ATOM 738 O O . VAL A 1 92 ? 15.325 5.576 -9.705 1.00 98.38 92 VAL A O 1
ATOM 741 N N . ALA A 1 93 ? 13.407 6.724 -9.911 1.00 98.44 93 ALA A N 1
ATOM 742 C CA . ALA A 1 93 ? 13.486 7.363 -8.599 1.00 98.44 93 ALA A CA 1
ATOM 743 C C . ALA A 1 93 ? 13.498 6.346 -7.442 1.00 98.44 93 ALA A C 1
ATOM 745 O O . ALA A 1 93 ? 14.226 6.526 -6.467 1.00 98.44 93 ALA A O 1
ATOM 746 N N . THR A 1 94 ? 12.759 5.237 -7.555 1.00 98.00 94 THR A N 1
ATOM 747 C CA . THR A 1 94 ? 12.801 4.135 -6.576 1.00 98.00 94 THR A CA 1
ATOM 748 C C . THR A 1 94 ? 14.163 3.448 -6.510 1.00 98.00 94 THR A C 1
ATOM 750 O O . THR A 1 94 ? 14.606 3.047 -5.428 1.00 98.00 94 THR A O 1
ATOM 753 N N . ILE A 1 95 ? 14.861 3.334 -7.639 1.00 98.31 95 ILE A N 1
ATOM 754 C CA . ILE A 1 95 ? 16.222 2.789 -7.667 1.00 98.31 95 ILE A CA 1
ATOM 755 C C . ILE A 1 95 ? 17.210 3.784 -7.059 1.00 98.31 95 ILE A C 1
ATOM 757 O O . ILE A 1 95 ? 18.003 3.390 -6.206 1.00 98.31 95 ILE A O 1
ATOM 761 N N . ASP A 1 96 ? 17.102 5.072 -7.404 1.00 98.56 96 ASP A N 1
ATOM 762 C CA . ASP A 1 96 ? 17.881 6.136 -6.761 1.00 98.56 96 ASP A CA 1
ATOM 763 C C . ASP A 1 96 ? 17.695 6.120 -5.239 1.00 98.56 96 ASP A C 1
ATOM 765 O O . ASP A 1 96 ? 18.671 6.144 -4.493 1.00 98.56 96 ASP A O 1
ATOM 769 N N . PHE A 1 97 ? 16.454 6.001 -4.767 1.00 98.12 97 PHE A N 1
ATOM 770 C CA . PHE A 1 97 ? 16.151 5.892 -3.344 1.00 98.12 97 PHE A CA 1
ATOM 771 C C . PHE A 1 97 ? 16.841 4.680 -2.705 1.00 98.12 97 PHE A C 1
ATOM 773 O O . PHE A 1 97 ? 17.503 4.816 -1.680 1.00 98.12 97 PHE A O 1
ATOM 780 N N . SER A 1 98 ? 16.761 3.507 -3.341 1.00 97.25 98 SER A N 1
ATOM 781 C CA . SER A 1 98 ? 17.385 2.275 -2.831 1.00 97.25 98 SER A CA 1
ATOM 782 C C . SER A 1 98 ? 18.918 2.357 -2.770 1.00 97.25 98 SER A C 1
ATOM 784 O O . SER A 1 98 ? 19.537 1.708 -1.927 1.00 97.25 98 SER A O 1
ATOM 786 N N . LEU A 1 99 ? 19.520 3.174 -3.640 1.00 97.75 99 LEU A N 1
ATOM 787 C CA . LEU A 1 99 ? 20.952 3.482 -3.685 1.00 97.75 99 LEU A CA 1
ATOM 788 C C . LEU A 1 99 ? 21.371 4.603 -2.715 1.00 97.75 99 LEU A C 1
ATOM 790 O O . LEU A 1 99 ? 22.547 4.956 -2.668 1.00 97.75 99 LEU A O 1
ATOM 794 N N . GLY A 1 100 ? 20.440 5.180 -1.947 1.00 97.25 100 GLY A N 1
ATOM 795 C CA . GLY A 1 100 ? 20.709 6.311 -1.051 1.00 97.25 100 GLY A CA 1
ATOM 796 C C . GLY A 1 100 ? 20.864 7.655 -1.775 1.00 97.25 100 GLY A C 1
ATOM 797 O O . GLY A 1 100 ? 21.289 8.650 -1.188 1.00 97.25 100 GLY A O 1
ATOM 798 N N . ARG A 1 101 ? 20.513 7.719 -3.063 1.00 98.31 101 ARG A N 1
ATOM 799 C CA . ARG A 1 101 ? 20.597 8.903 -3.930 1.00 98.31 101 ARG A CA 1
ATOM 800 C C . ARG A 1 101 ? 19.353 9.785 -3.799 1.00 98.31 101 ARG A C 1
ATOM 802 O O . ARG A 1 101 ? 18.675 10.116 -4.771 1.00 98.31 101 ARG A O 1
ATOM 809 N N . TYR A 1 102 ? 19.053 10.193 -2.568 1.00 98.19 102 TYR A N 1
ATOM 810 C CA . TYR A 1 102 ? 17.781 10.825 -2.199 1.00 98.19 102 TYR A CA 1
ATOM 811 C C . TYR A 1 102 ? 17.482 12.135 -2.938 1.00 98.19 102 TYR A C 1
ATOM 813 O O . TYR A 1 102 ? 16.350 12.359 -3.345 1.00 98.19 102 TYR A O 1
ATOM 821 N N . LEU A 1 103 ? 18.495 12.967 -3.199 1.00 98.31 103 LEU A N 1
ATOM 822 C CA . LEU A 1 103 ? 18.341 14.184 -4.009 1.00 98.31 103 LEU A CA 1
ATOM 823 C C . LEU A 1 103 ? 17.887 13.890 -5.446 1.00 98.31 103 LEU A C 1
ATOM 825 O O . LEU A 1 103 ? 17.109 14.642 -6.029 1.00 98.31 103 LEU A O 1
ATOM 829 N N . G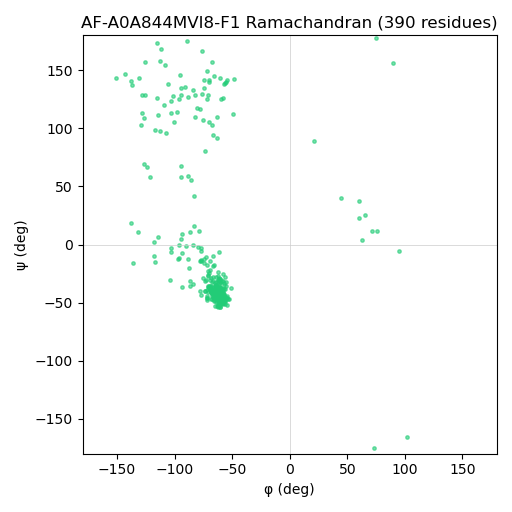LN A 1 104 ? 18.405 12.817 -6.046 1.00 98.50 104 GLN A N 1
ATOM 830 C CA . GLN A 1 104 ? 18.006 12.417 -7.392 1.00 98.50 104 GLN A CA 1
ATOM 831 C C . GLN A 1 104 ? 16.608 11.793 -7.387 1.00 98.50 104 GLN A C 1
ATOM 833 O O . GLN A 1 104 ? 15.818 12.114 -8.274 1.00 98.50 104 GLN A O 1
ATOM 838 N N . ALA A 1 105 ? 16.302 10.975 -6.375 1.00 98.56 105 ALA A N 1
ATOM 839 C CA . ALA A 1 105 ? 14.983 10.382 -6.188 1.00 98.56 105 ALA A CA 1
ATOM 840 C C . ALA A 1 105 ? 13.897 11.451 -6.003 1.00 98.56 105 ALA A C 1
ATOM 842 O O . ALA A 1 105 ? 12.888 11.406 -6.695 1.00 98.56 105 ALA A O 1
ATOM 843 N N . GLU A 1 106 ? 14.123 12.442 -5.136 1.00 98.62 106 GLU A N 1
ATOM 844 C CA . GLU A 1 106 ? 13.182 13.539 -4.877 1.00 98.62 106 GLU A CA 1
ATOM 845 C C . GLU A 1 106 ? 12.819 14.288 -6.161 1.00 98.62 106 GLU A C 1
ATOM 847 O O . GLU A 1 106 ? 11.641 14.392 -6.490 1.00 98.62 106 GLU A O 1
ATOM 852 N N . ARG A 1 107 ? 13.816 14.720 -6.947 1.00 98.69 107 ARG A N 1
ATOM 853 C CA . ARG A 1 107 ? 13.562 15.424 -8.217 1.00 98.69 107 ARG A CA 1
ATOM 854 C C . ARG A 1 107 ? 12.710 14.597 -9.180 1.00 98.69 107 ARG A C 1
ATOM 856 O O . ARG A 1 107 ? 11.735 15.111 -9.717 1.00 98.69 107 ARG A O 1
ATOM 863 N N . LYS A 1 108 ? 13.056 13.320 -9.370 1.00 98.62 108 LYS A N 1
ATOM 864 C CA . LYS A 1 108 ? 12.343 12.431 -10.298 1.00 98.62 108 LYS A CA 1
ATOM 865 C C . LYS A 1 108 ? 10.944 12.057 -9.802 1.00 98.62 108 LYS A C 1
ATOM 867 O O . LYS A 1 108 ? 10.030 11.950 -10.613 1.00 98.62 108 LYS A O 1
ATOM 872 N N . TYR A 1 109 ? 10.751 11.867 -8.494 1.00 98.69 109 TYR A N 1
ATOM 873 C CA . TYR A 1 109 ? 9.418 11.646 -7.928 1.00 98.69 109 TYR A CA 1
ATOM 874 C C . TYR A 1 109 ? 8.523 12.871 -8.102 1.00 98.69 109 TYR A C 1
ATOM 876 O O . TYR A 1 109 ? 7.371 12.704 -8.495 1.00 98.69 109 TYR A O 1
ATOM 884 N N . SER A 1 110 ? 9.046 14.078 -7.868 1.00 98.69 110 SER A N 1
ATOM 885 C CA . SER A 1 110 ? 8.303 15.321 -8.098 1.00 98.69 110 SER A CA 1
ATOM 886 C C . SER A 1 110 ? 7.924 15.493 -9.569 1.00 98.69 110 SER A C 1
ATOM 888 O O . SER A 1 110 ? 6.770 15.759 -9.877 1.00 98.69 110 SER A O 1
ATOM 890 N N . GLU A 1 111 ? 8.852 15.260 -10.496 1.00 98.44 111 GLU A N 1
ATOM 891 C CA . GLU A 1 111 ? 8.561 15.322 -11.934 1.00 98.44 111 GLU A CA 1
ATOM 892 C C . GLU A 1 111 ? 7.513 14.271 -12.354 1.00 98.44 111 GLU A C 1
ATOM 894 O O . GLU A 1 111 ? 6.555 14.589 -13.060 1.00 98.44 111 GLU A O 1
ATOM 899 N N . ALA A 1 112 ? 7.614 13.035 -11.850 1.00 98.44 112 ALA A N 1
ATOM 900 C CA . ALA A 1 112 ? 6.613 11.998 -12.100 1.00 98.44 112 ALA A CA 1
ATOM 901 C C . ALA A 1 112 ? 5.239 12.344 -11.500 1.00 98.44 112 ALA A C 1
ATOM 903 O O . ALA A 1 112 ? 4.214 11.995 -12.088 1.00 98.44 112 ALA A O 1
ATOM 904 N N . LEU A 1 113 ? 5.203 12.996 -10.331 1.00 98.62 113 LEU A N 1
ATOM 905 C CA . LEU A 1 113 ? 3.978 13.478 -9.691 1.00 98.62 113 LEU A CA 1
ATOM 906 C C . LEU A 1 113 ? 3.277 14.519 -10.567 1.00 98.62 113 LEU A C 1
ATOM 908 O O . LEU A 1 113 ? 2.108 14.330 -10.896 1.00 98.62 113 LEU A O 1
ATOM 912 N N . GLU A 1 114 ? 3.991 15.563 -10.984 1.00 98.50 114 GLU A N 1
ATOM 913 C CA . GLU A 1 114 ? 3.431 16.637 -11.813 1.00 98.50 114 GLU A CA 1
ATOM 914 C C . GLU A 1 114 ? 2.951 16.117 -13.174 1.00 98.50 114 GLU A C 1
ATOM 916 O O . GLU A 1 114 ? 1.866 16.468 -13.644 1.00 98.50 114 GLU A O 1
ATOM 921 N N . LEU A 1 115 ? 3.705 15.196 -13.783 1.00 98.31 115 LEU A N 1
ATOM 922 C CA . LEU A 1 115 ? 3.296 14.556 -15.029 1.00 98.31 115 LEU A CA 1
ATOM 923 C C . LEU A 1 115 ? 2.018 13.719 -14.849 1.00 98.31 115 LEU A C 1
ATOM 925 O O . LEU A 1 115 ? 1.091 13.823 -15.650 1.00 98.31 115 LEU A O 1
ATOM 929 N N . ARG A 1 116 ? 1.917 12.928 -13.771 1.00 98.50 116 ARG A N 1
ATOM 930 C CA . ARG A 1 116 ? 0.712 12.135 -13.464 1.00 98.50 116 ARG A CA 1
ATOM 931 C C . ARG A 1 116 ? -0.500 13.012 -13.177 1.00 98.50 116 ARG A C 1
ATOM 933 O O . ARG A 1 116 ? -1.572 12.701 -13.685 1.00 98.50 116 ARG A O 1
ATOM 940 N N . LYS A 1 117 ? -0.342 14.106 -12.429 1.00 98.38 117 LYS A N 1
ATOM 941 C CA . LYS A 1 117 ? -1.429 15.061 -12.164 1.00 98.38 117 LYS A CA 1
ATOM 942 C C . LYS A 1 117 ? -1.990 15.644 -13.453 1.00 98.38 117 LYS A C 1
ATOM 944 O O . LYS A 1 117 ? -3.197 15.605 -13.673 1.00 98.38 117 LYS A O 1
ATOM 949 N N . ARG A 1 118 ? -1.109 16.108 -14.340 1.00 98.12 118 ARG A N 1
ATOM 950 C CA . ARG A 1 118 ? -1.495 16.706 -15.622 1.00 98.12 118 ARG A CA 1
ATOM 951 C C . ARG A 1 118 ? -2.135 15.709 -16.590 1.00 98.12 118 ARG A C 1
ATOM 953 O O . ARG A 1 118 ? -3.083 16.073 -17.275 1.00 98.12 118 ARG A O 1
ATOM 960 N N . LEU A 1 119 ? -1.633 14.473 -16.654 1.00 98.19 119 LEU A N 1
ATOM 961 C CA . LEU A 1 119 ? -2.108 13.468 -17.615 1.00 98.19 119 LEU A CA 1
ATOM 962 C C . LEU A 1 119 ? -3.318 12.659 -17.130 1.00 98.19 119 LEU A C 1
ATOM 964 O O . LEU A 1 119 ? -4.112 12.209 -17.951 1.00 98.19 119 LEU A O 1
ATOM 968 N N . LEU A 1 120 ? -3.437 12.421 -15.821 1.00 97.56 120 LEU A N 1
ATOM 969 C CA . LEU A 1 120 ? -4.418 11.492 -15.243 1.00 97.56 120 LEU A CA 1
ATOM 970 C C . LEU A 1 120 ? -5.432 12.179 -14.314 1.00 97.56 120 LEU A C 1
ATOM 972 O O . LEU A 1 120 ? -6.454 11.579 -13.983 1.00 97.56 120 LEU A O 1
ATOM 976 N N . GLY A 1 121 ? -5.158 13.417 -13.896 1.00 97.56 121 GLY A N 1
ATOM 977 C CA . GLY A 1 121 ? -5.937 14.161 -12.909 1.00 97.56 121 GLY A CA 1
ATOM 978 C C . GLY A 1 121 ? -5.469 13.941 -11.466 1.00 97.56 121 GLY A C 1
ATOM 979 O O . GLY A 1 121 ? -4.876 12.918 -11.124 1.00 97.56 121 GLY A O 1
ATOM 980 N N . GLU A 1 122 ? -5.773 14.910 -10.598 1.00 96.12 122 GLU A N 1
ATOM 981 C CA . GLU A 1 122 ? -5.327 14.966 -9.191 1.00 96.12 122 GLU A CA 1
ATOM 982 C C . GLU A 1 122 ? -5.793 13.773 -8.338 1.00 96.12 122 GLU A C 1
ATOM 984 O O . GLU A 1 122 ? -5.112 13.377 -7.397 1.00 96.12 122 GLU A O 1
ATOM 989 N N . GLU A 1 123 ? -6.942 13.173 -8.664 1.00 94.38 123 GLU A N 1
ATOM 990 C CA . GLU A 1 123 ? -7.529 12.068 -7.889 1.00 94.38 123 GLU A CA 1
ATOM 991 C C . GLU A 1 123 ? -7.144 10.675 -8.409 1.00 94.38 123 GLU A C 1
ATOM 993 O O . GLU A 1 123 ? -7.715 9.669 -7.981 1.00 94.38 123 GLU A O 1
ATOM 998 N N . HIS A 1 124 ? -6.205 10.579 -9.353 1.00 95.81 124 HIS A N 1
ATOM 999 C CA . HIS A 1 124 ? -5.825 9.288 -9.916 1.00 95.81 124 HIS A CA 1
ATOM 1000 C C . HIS A 1 124 ? -4.968 8.463 -8.925 1.00 95.81 124 HIS A C 1
ATOM 1002 O O . HIS A 1 124 ? -4.066 9.011 -8.288 1.00 95.81 124 HIS A O 1
ATOM 1008 N N . PRO A 1 125 ? -5.144 7.129 -8.821 1.00 94.50 125 PRO A N 1
ATOM 1009 C CA . PRO A 1 125 ? -4.351 6.288 -7.911 1.00 94.50 125 PRO A CA 1
ATOM 1010 C C . PRO A 1 125 ? -2.825 6.391 -8.099 1.00 94.50 125 PRO A C 1
ATOM 1012 O O . PRO A 1 125 ? -2.068 6.375 -7.129 1.00 94.50 125 PRO A O 1
ATOM 1015 N N . ASP A 1 126 ? -2.352 6.555 -9.338 1.00 96.50 126 ASP A N 1
ATOM 1016 C CA . ASP A 1 126 ? -0.929 6.804 -9.627 1.00 96.50 126 ASP A CA 1
ATOM 1017 C C . ASP A 1 126 ? -0.403 8.116 -9.010 1.00 96.50 126 ASP A C 1
ATOM 1019 O O . ASP A 1 126 ? 0.773 8.178 -8.643 1.00 96.50 126 ASP A O 1
ATOM 1023 N N . VAL A 1 127 ? -1.247 9.145 -8.853 1.00 98.38 127 VAL A N 1
ATOM 1024 C CA . VAL A 1 127 ? -0.889 10.378 -8.130 1.00 98.38 127 VAL A CA 1
ATOM 1025 C C . VAL A 1 127 ? -0.700 10.060 -6.648 1.00 98.38 127 VAL A C 1
ATOM 1027 O O . VAL A 1 127 ? 0.345 10.389 -6.092 1.00 98.38 127 VAL A O 1
ATOM 1030 N N . ALA A 1 128 ? -1.623 9.315 -6.028 1.00 97.62 128 ALA A N 1
ATOM 1031 C CA . ALA A 1 128 ? -1.478 8.858 -4.641 1.00 97.62 128 ALA A CA 1
ATOM 1032 C C . ALA A 1 128 ? -0.194 8.039 -4.414 1.00 97.62 128 ALA A C 1
ATOM 1034 O O . ALA A 1 128 ? 0.467 8.178 -3.383 1.00 97.62 128 ALA A O 1
ATOM 1035 N N . GLN A 1 129 ? 0.198 7.204 -5.380 1.00 97.00 129 GLN A N 1
ATOM 1036 C CA . GLN A 1 129 ? 1.470 6.485 -5.324 1.00 97.00 129 GLN A CA 1
ATOM 1037 C C . GLN A 1 129 ? 2.671 7.445 -5.353 1.00 97.00 129 GLN A C 1
ATOM 1039 O O . GLN A 1 129 ? 3.555 7.331 -4.505 1.00 97.00 129 GLN A O 1
ATOM 1044 N N . SER A 1 130 ? 2.703 8.398 -6.293 1.00 98.12 130 SER A N 1
ATOM 1045 C CA . SER A 1 130 ? 3.777 9.398 -6.370 1.00 98.12 130 SER A CA 1
ATOM 1046 C C . SER A 1 130 ? 3.881 10.239 -5.095 1.00 98.12 130 SER A C 1
ATOM 1048 O O . SER A 1 130 ? 4.984 10.444 -4.595 1.00 98.12 130 SER A O 1
ATOM 1050 N N . LEU A 1 131 ? 2.748 10.680 -4.536 1.00 98.75 131 LEU A N 1
ATOM 1051 C CA . LEU A 1 131 ? 2.694 11.436 -3.280 1.00 98.75 131 LEU A CA 1
ATOM 1052 C C . LEU A 1 131 ? 3.306 10.633 -2.121 1.00 98.75 131 LEU A C 1
ATOM 1054 O O . LEU A 1 131 ? 4.126 11.158 -1.372 1.00 98.75 131 LEU A O 1
ATOM 1058 N N . ASN A 1 132 ? 2.977 9.341 -2.005 1.00 98.44 132 ASN A N 1
ATOM 1059 C CA . ASN A 1 132 ? 3.559 8.465 -0.983 1.00 98.44 132 ASN A CA 1
ATOM 1060 C C . ASN A 1 132 ? 5.072 8.278 -1.153 1.00 98.44 132 ASN A C 1
ATOM 1062 O O . ASN A 1 132 ? 5.803 8.290 -0.164 1.00 98.44 132 ASN A O 1
ATOM 1066 N N . HIS A 1 133 ? 5.556 8.110 -2.384 1.00 98.44 133 HIS A N 1
ATOM 1067 C CA . HIS A 1 133 ? 6.988 7.980 -2.649 1.00 98.44 133 HIS A CA 1
ATOM 1068 C C . HIS A 1 133 ? 7.757 9.273 -2.363 1.00 98.44 133 HIS A C 1
ATOM 1070 O O . HIS A 1 133 ? 8.828 9.230 -1.750 1.00 98.44 133 HIS A O 1
ATOM 1076 N N . LEU A 1 134 ? 7.195 10.417 -2.761 1.00 98.56 134 LEU A N 1
ATOM 1077 C CA . LEU A 1 134 ? 7.758 11.725 -2.459 1.00 98.56 134 LEU A CA 1
ATOM 1078 C C . LEU A 1 134 ? 7.792 11.958 -0.943 1.00 98.56 134 LEU A C 1
ATOM 1080 O O . LEU A 1 134 ? 8.824 12.346 -0.406 1.00 98.56 134 LEU A O 1
ATOM 1084 N N . ALA A 1 135 ? 6.715 11.622 -0.230 1.00 98.69 135 ALA A N 1
ATOM 1085 C CA . ALA A 1 135 ? 6.695 11.677 1.225 1.00 98.69 135 ALA A CA 1
ATOM 1086 C C . ALA A 1 135 ? 7.810 10.829 1.851 1.00 98.69 135 ALA A C 1
ATOM 1088 O O . ALA A 1 135 ? 8.523 11.321 2.719 1.00 98.69 135 ALA A O 1
ATOM 1089 N N . THR A 1 136 ? 8.013 9.592 1.383 1.00 98.38 136 THR A N 1
ATOM 1090 C CA . THR A 1 136 ? 9.089 8.725 1.887 1.00 98.38 136 THR A CA 1
ATOM 1091 C C . THR A 1 136 ? 10.459 9.388 1.750 1.00 98.38 136 THR A C 1
ATOM 1093 O O . THR A 1 136 ? 11.203 9.424 2.725 1.00 98.38 136 THR A O 1
ATOM 1096 N N . VAL A 1 137 ? 10.806 9.946 0.582 1.00 98.44 137 VAL A N 1
ATOM 1097 C CA . VAL A 1 137 ? 12.117 10.598 0.410 1.00 98.44 137 VAL A CA 1
ATOM 1098 C C . VAL A 1 137 ? 12.233 11.889 1.224 1.00 98.44 137 VAL A C 1
ATOM 1100 O O . VAL A 1 137 ? 13.294 12.151 1.786 1.00 98.44 137 VAL A O 1
ATOM 1103 N N . LEU A 1 138 ? 11.149 12.656 1.367 1.00 98.69 138 LEU A N 1
ATOM 1104 C CA . LEU A 1 138 ? 11.114 13.851 2.215 1.00 98.69 138 LEU A CA 1
ATOM 1105 C C . LEU A 1 138 ? 11.359 13.519 3.691 1.00 98.69 138 LEU A C 1
ATOM 1107 O O . LEU A 1 138 ? 12.076 14.259 4.364 1.00 98.69 138 LEU A O 1
ATOM 1111 N N . THR A 1 139 ? 10.841 12.389 4.181 1.00 98.25 139 THR A N 1
ATOM 1112 C CA . THR A 1 139 ? 11.123 11.905 5.538 1.00 98.25 139 THR A CA 1
ATOM 1113 C C . THR A 1 139 ? 12.619 11.683 5.746 1.00 98.25 139 THR A C 1
ATOM 1115 O O . THR A 1 139 ? 13.193 12.249 6.674 1.00 98.25 139 THR A O 1
ATOM 1118 N N . VAL A 1 140 ? 13.286 10.953 4.840 1.00 97.19 140 VAL A N 1
ATOM 1119 C CA . VAL A 1 140 ? 14.742 10.713 4.938 1.00 97.19 140 VAL A CA 1
ATOM 1120 C C . VAL A 1 140 ? 15.537 12.015 4.886 1.00 97.19 140 VAL A C 1
ATOM 1122 O O . VAL A 1 140 ? 16.581 12.160 5.518 1.00 97.19 140 VAL A O 1
ATOM 1125 N N . ARG A 1 141 ? 15.020 12.992 4.139 1.00 97.25 141 ARG A N 1
ATOM 1126 C CA . ARG A 1 141 ? 15.610 14.319 3.944 1.00 97.25 141 ARG A CA 1
ATOM 1127 C C . ARG A 1 141 ? 15.271 15.302 5.071 1.00 97.25 141 ARG A C 1
ATOM 1129 O O . ARG A 1 141 ? 15.484 16.498 4.895 1.00 97.25 141 ARG A O 1
ATOM 1136 N N . ASN A 1 142 ? 14.790 14.805 6.213 1.00 96.75 142 ASN A N 1
ATOM 1137 C CA . ASN A 1 142 ? 14.468 15.577 7.413 1.00 96.75 142 ASN A CA 1
ATOM 1138 C C . ASN A 1 142 ? 13.388 16.656 7.189 1.00 96.75 142 ASN A C 1
ATOM 1140 O O . ASN A 1 142 ? 13.459 17.751 7.742 1.00 96.75 142 ASN A O 1
ATOM 1144 N N . ARG A 1 143 ? 12.377 16.347 6.363 1.00 98.31 143 ARG A N 1
ATOM 1145 C CA . ARG A 1 143 ? 11.200 17.200 6.105 1.00 98.31 143 ARG A CA 1
ATOM 1146 C C . ARG A 1 143 ? 9.893 16.469 6.468 1.00 98.31 143 ARG A C 1
ATOM 1148 O O . ARG A 1 143 ? 9.028 16.283 5.608 1.00 98.31 143 ARG A O 1
ATOM 1155 N N . PRO A 1 144 ? 9.723 16.017 7.728 1.00 98.06 144 PRO A N 1
ATOM 1156 C CA . PRO A 1 144 ? 8.616 15.140 8.115 1.00 98.06 144 PRO A CA 1
ATOM 1157 C C . PRO A 1 144 ? 7.236 15.813 8.052 1.00 98.06 144 PRO A C 1
ATOM 1159 O O . PRO A 1 144 ? 6.263 15.151 7.705 1.00 98.06 144 PRO A O 1
ATOM 1162 N N . ALA A 1 145 ? 7.135 17.120 8.318 1.00 97.94 145 ALA A N 1
ATOM 1163 C CA . ALA A 1 145 ? 5.866 17.847 8.218 1.00 97.94 145 ALA A CA 1
ATOM 1164 C C . ALA A 1 145 ? 5.351 17.921 6.766 1.00 97.94 145 ALA A C 1
ATOM 1166 O O . ALA A 1 145 ? 4.173 17.689 6.499 1.00 97.94 145 ALA A O 1
ATOM 1167 N N . GLU A 1 146 ? 6.247 18.175 5.808 1.00 98.31 146 GLU A N 1
ATOM 1168 C CA . GLU A 1 146 ? 5.909 18.148 4.381 1.00 98.31 146 GLU A CA 1
ATOM 1169 C C . GLU A 1 146 ? 5.565 16.729 3.920 1.00 98.31 146 GLU A C 1
ATOM 1171 O O . GLU A 1 146 ? 4.580 16.530 3.208 1.00 98.31 146 GLU A O 1
ATOM 1176 N N . ALA A 1 147 ? 6.328 15.730 4.378 1.00 98.62 147 ALA A N 1
ATOM 1177 C CA . ALA A 1 147 ? 6.025 14.327 4.119 1.00 98.62 147 ALA A CA 1
ATOM 1178 C C . ALA A 1 147 ? 4.620 13.947 4.613 1.00 98.62 147 ALA A C 1
ATOM 1180 O O . ALA A 1 147 ? 3.879 13.288 3.883 1.00 98.62 147 ALA A O 1
ATOM 1181 N N . LEU A 1 148 ? 4.227 14.394 5.813 1.00 98.56 148 LEU A N 1
ATOM 1182 C CA . LEU A 1 148 ? 2.898 14.135 6.364 1.00 98.56 148 LEU A CA 1
ATOM 118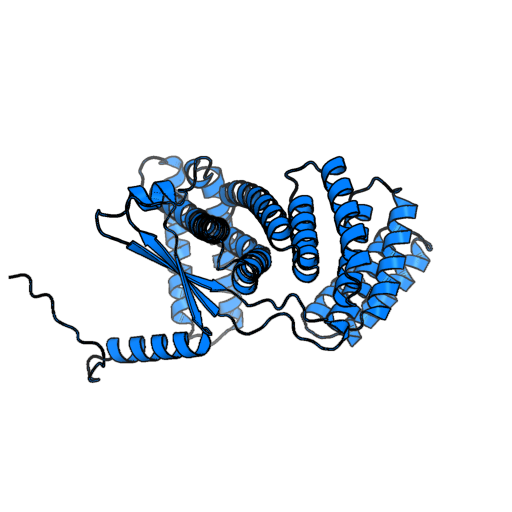3 C C . LEU A 1 148 ? 1.803 14.722 5.467 1.00 98.56 148 LEU A C 1
ATOM 1185 O O . LEU A 1 148 ? 0.869 14.002 5.120 1.00 98.56 148 LEU A O 1
ATOM 1189 N N . SER A 1 149 ? 1.952 15.971 5.014 1.00 98.31 149 SER A N 1
ATOM 1190 C CA . SER A 1 149 ? 0.995 16.605 4.092 1.00 98.31 149 SER A CA 1
ATOM 1191 C C . SER A 1 149 ? 0.785 15.775 2.819 1.00 98.31 149 SER A C 1
ATOM 1193 O O . SER A 1 149 ? -0.351 15.488 2.436 1.00 98.31 149 SER A O 1
ATOM 1195 N N . TYR A 1 150 ? 1.869 15.298 2.201 1.00 98.56 150 TYR A N 1
ATOM 1196 C CA . TYR A 1 150 ? 1.774 14.442 1.017 1.00 98.56 150 TYR A CA 1
ATOM 1197 C C . TYR A 1 150 ? 1.122 13.083 1.307 1.00 98.56 150 TYR A C 1
ATOM 1199 O O . TYR A 1 150 ? 0.318 12.609 0.501 1.00 98.56 150 TYR A O 1
ATOM 1207 N N . ARG A 1 151 ? 1.403 12.461 2.461 1.00 98.19 151 ARG A N 1
ATOM 1208 C CA . ARG A 1 151 ? 0.745 11.201 2.850 1.00 98.19 151 ARG A CA 1
ATOM 1209 C C . ARG A 1 151 ? -0.746 11.369 3.114 1.00 98.19 151 ARG A C 1
ATOM 1211 O O . ARG A 1 151 ? -1.517 10.484 2.756 1.00 98.19 151 ARG A O 1
ATOM 1218 N N . VAL A 1 152 ? -1.153 12.488 3.704 1.00 97.19 152 VAL A N 1
ATOM 1219 C CA . VAL A 1 152 ? -2.563 12.815 3.972 1.00 97.19 152 VAL A CA 1
ATOM 1220 C C . VAL A 1 152 ? -3.319 13.056 2.667 1.00 97.19 152 VAL A C 1
ATOM 1222 O O . VAL A 1 152 ? -4.420 12.547 2.476 1.00 97.19 152 VAL A O 1
ATOM 1225 N N . GLN A 1 153 ? -2.710 13.759 1.711 1.00 97.56 153 GLN A N 1
ATOM 1226 C CA . GLN A 1 153 ? -3.287 13.896 0.370 1.00 97.56 153 GLN A CA 1
ATOM 1227 C C . GLN A 1 153 ? -3.430 12.530 -0.318 1.00 97.56 153 GLN A C 1
ATOM 1229 O O . GLN A 1 153 ? -4.482 12.209 -0.874 1.00 97.56 153 GLN A O 1
ATOM 1234 N N . ALA A 1 154 ? -2.400 11.684 -0.233 1.00 97.62 154 ALA A N 1
ATOM 1235 C CA . ALA A 1 154 ? -2.444 10.342 -0.800 1.00 97.62 154 ALA A CA 1
ATOM 1236 C C . ALA A 1 154 ? -3.503 9.446 -0.134 1.00 97.62 154 ALA A C 1
ATOM 1238 O O . ALA A 1 154 ? -4.155 8.656 -0.822 1.00 97.62 154 ALA A O 1
ATOM 1239 N N . SER A 1 155 ? -3.688 9.546 1.189 1.00 94.44 155 SER A N 1
ATOM 1240 C CA . SER A 1 155 ? -4.713 8.780 1.904 1.00 94.44 155 SER A CA 1
ATOM 1241 C C . SER A 1 155 ? -6.113 9.204 1.471 1.00 94.44 155 SER A C 1
ATOM 1243 O O . SER A 1 155 ? -6.917 8.330 1.164 1.00 94.44 155 SER A O 1
ATOM 1245 N N . TYR A 1 156 ? -6.370 10.504 1.295 1.00 92.06 156 TYR A N 1
ATOM 1246 C CA . TYR A 1 156 ? -7.649 11.009 0.790 1.00 92.06 156 TYR A CA 1
ATOM 1247 C C . TYR A 1 156 ? -8.017 10.440 -0.590 1.00 92.06 156 TYR A C 1
ATOM 1249 O O . TYR A 1 156 ? -9.143 9.975 -0.786 1.00 92.06 156 TYR A O 1
ATOM 1257 N N . ILE A 1 157 ? -7.065 10.419 -1.530 1.00 93.69 157 ILE A N 1
ATOM 1258 C CA . ILE A 1 157 ? -7.272 9.825 -2.861 1.00 93.69 157 ILE A CA 1
ATOM 1259 C C . ILE A 1 157 ? -7.584 8.327 -2.737 1.00 93.69 157 ILE A C 1
ATOM 1261 O O . ILE A 1 157 ? -8.548 7.832 -3.326 1.00 93.69 157 ILE A O 1
ATOM 1265 N N . ASN A 1 158 ? -6.800 7.600 -1.937 1.00 91.69 158 ASN A N 1
ATOM 1266 C CA . ASN A 1 158 ? -7.008 6.168 -1.726 1.00 91.69 158 ASN A CA 1
ATOM 1267 C C . ASN A 1 158 ? -8.341 5.865 -1.034 1.00 91.69 158 ASN A C 1
ATOM 1269 O O . ASN A 1 158 ? -8.959 4.853 -1.343 1.00 91.69 158 ASN A O 1
ATOM 1273 N N . ASP A 1 159 ? -8.797 6.713 -0.117 1.00 87.12 159 ASP A N 1
ATOM 1274 C CA . ASP A 1 159 ? -10.075 6.526 0.565 1.00 87.12 159 ASP A CA 1
ATOM 1275 C C . ASP A 1 159 ? -11.244 6.666 -0.414 1.00 87.12 159 ASP A C 1
ATOM 1277 O O . ASP A 1 159 ? -12.149 5.838 -0.392 1.00 87.12 159 ASP A O 1
ATOM 1281 N N . LYS A 1 160 ? -11.200 7.643 -1.334 1.00 85.88 160 LYS A N 1
ATOM 1282 C CA . LYS A 1 160 ? -12.192 7.748 -2.419 1.00 85.88 160 LYS A CA 1
ATOM 1283 C C . LYS A 1 160 ? -12.194 6.514 -3.311 1.00 85.88 160 LYS A C 1
ATOM 1285 O O . LYS A 1 160 ? -13.261 6.028 -3.683 1.00 85.88 160 LYS A O 1
ATOM 1290 N N . LEU A 1 161 ? -11.007 6.016 -3.664 1.00 85.81 161 LEU A N 1
ATOM 1291 C CA . LEU A 1 161 ? -10.874 4.788 -4.442 1.00 85.81 161 LEU A CA 1
ATOM 1292 C C . LEU A 1 161 ? -11.501 3.605 -3.698 1.00 85.81 161 LEU A C 1
ATOM 1294 O O . LEU A 1 161 ? -12.264 2.858 -4.299 1.00 85.81 161 LEU A O 1
ATOM 1298 N N . ILE A 1 162 ? -11.215 3.458 -2.404 1.00 85.62 162 ILE A N 1
ATOM 1299 C CA . ILE A 1 162 ? -11.772 2.386 -1.577 1.00 85.62 162 ILE A CA 1
ATOM 1300 C C . ILE A 1 162 ? -13.286 2.482 -1.509 1.00 85.62 162 ILE A C 1
ATOM 1302 O O . ILE A 1 162 ? -13.937 1.496 -1.826 1.00 85.62 162 ILE A O 1
ATOM 1306 N N . SER A 1 163 ? -13.846 3.646 -1.171 1.00 81.00 163 SER A N 1
ATOM 1307 C CA . SER A 1 163 ? -15.300 3.836 -1.123 1.00 81.00 163 SER A CA 1
ATOM 1308 C C . SER A 1 163 ? -15.960 3.440 -2.447 1.00 81.00 163 SER A C 1
ATOM 1310 O O . SER A 1 163 ? -16.938 2.699 -2.444 1.00 81.00 163 SER A O 1
ATOM 1312 N N . ARG A 1 164 ? -15.383 3.851 -3.588 1.00 81.69 164 ARG A N 1
ATOM 1313 C CA . ARG A 1 164 ? -15.895 3.481 -4.917 1.00 81.69 164 ARG A CA 1
ATOM 1314 C C . ARG A 1 164 ? -15.789 1.982 -5.183 1.00 81.69 164 ARG A C 1
ATOM 1316 O O . ARG A 1 164 ? -16.752 1.403 -5.659 1.00 81.69 164 ARG A O 1
ATOM 1323 N N . VAL A 1 165 ? -14.647 1.353 -4.894 1.00 82.38 165 VAL A N 1
ATOM 1324 C CA . VAL A 1 165 ? -14.440 -0.084 -5.154 1.00 82.38 165 VAL A CA 1
ATOM 1325 C C . VAL A 1 165 ? -15.296 -0.950 -4.230 1.00 82.38 165 VAL A C 1
ATOM 1327 O O . VAL A 1 165 ? -15.850 -1.958 -4.666 1.00 82.38 165 VAL A O 1
ATOM 1330 N N . PHE A 1 166 ? -15.448 -0.561 -2.965 1.00 81.62 166 PHE A N 1
ATOM 1331 C CA . PHE A 1 166 ? -16.211 -1.303 -1.954 1.00 81.62 166 PHE A CA 1
ATOM 1332 C C . PHE A 1 166 ? -17.688 -1.455 -2.333 1.00 81.62 166 PHE A C 1
ATOM 1334 O O . PHE A 1 166 ? -18.283 -2.497 -2.048 1.00 81.62 166 PHE A O 1
ATOM 1341 N N . ALA A 1 167 ? -18.226 -0.473 -3.061 1.00 77.25 167 ALA A N 1
ATOM 1342 C CA . ALA A 1 167 ? -19.598 -0.441 -3.553 1.00 77.25 167 ALA A CA 1
ATOM 1343 C C . ALA A 1 167 ? -19.986 -1.627 -4.452 1.00 77.25 167 ALA A C 1
ATOM 1345 O O . ALA A 1 167 ? -21.161 -1.955 -4.543 1.00 77.25 167 ALA A O 1
ATOM 1346 N N . PHE A 1 168 ? -19.028 -2.268 -5.125 1.00 80.12 168 PHE A N 1
ATOM 1347 C CA . PHE A 1 168 ? -19.301 -3.340 -6.094 1.00 80.12 168 PHE A CA 1
ATOM 1348 C C . PHE A 1 168 ? -18.428 -4.588 -5.898 1.00 80.12 168 PHE A C 1
ATOM 1350 O O . PHE A 1 168 ? -18.390 -5.468 -6.758 1.00 80.12 168 PHE A O 1
ATOM 1357 N N . SER A 1 169 ? -17.700 -4.667 -4.786 1.00 84.88 169 SER A N 1
ATOM 1358 C CA . SER A 1 169 ? -16.735 -5.735 -4.514 1.00 84.88 169 SER A CA 1
ATOM 1359 C C . SER A 1 169 ? -17.215 -6.694 -3.427 1.00 84.88 169 SER A C 1
ATOM 1361 O O . SER A 1 169 ? -18.013 -6.330 -2.563 1.00 84.88 169 SER A O 1
ATOM 1363 N N . SER A 1 170 ? -16.716 -7.931 -3.477 1.00 86.00 170 SER A N 1
ATOM 1364 C CA . SER A 1 170 ? -16.883 -8.912 -2.400 1.00 86.00 170 SER A CA 1
ATOM 1365 C C . SER A 1 170 ? -15.956 -8.600 -1.227 1.00 86.00 170 SER A C 1
ATOM 1367 O O . SER A 1 170 ? -14.991 -7.851 -1.374 1.00 86.00 170 SER A O 1
ATOM 1369 N N . ASP A 1 171 ? -16.173 -9.221 -0.070 1.00 81.31 171 ASP A N 1
ATOM 1370 C CA . ASP A 1 171 ? -15.285 -9.009 1.082 1.00 81.31 171 ASP A CA 1
ATOM 1371 C C . ASP A 1 171 ? -13.840 -9.432 0.792 1.00 81.31 171 ASP A C 1
ATOM 1373 O O . ASP A 1 171 ? -12.898 -8.784 1.247 1.00 81.31 171 ASP A O 1
ATOM 1377 N N . SER A 1 172 ? -13.654 -10.462 -0.040 1.00 85.06 172 SER A N 1
ATOM 1378 C CA . SER A 1 172 ? -12.333 -10.900 -0.501 1.00 85.06 172 SER A CA 1
ATOM 1379 C C . SER A 1 172 ? -11.622 -9.826 -1.336 1.00 85.06 172 SER A C 1
ATOM 1381 O O . SER A 1 172 ? -10.468 -9.494 -1.064 1.00 85.06 172 SER A O 1
ATOM 1383 N N . ASP A 1 173 ? -12.319 -9.220 -2.302 1.00 87.69 173 ASP A N 1
ATOM 1384 C CA . ASP A 1 173 ? -11.792 -8.112 -3.109 1.00 87.69 173 ASP A CA 1
ATOM 1385 C C . ASP A 1 173 ? -11.449 -6.893 -2.227 1.00 87.69 173 ASP A C 1
ATOM 1387 O O . ASP A 1 173 ? -10.405 -6.256 -2.404 1.00 87.69 173 ASP A O 1
ATOM 1391 N N . ARG A 1 174 ? -12.323 -6.570 -1.262 1.00 86.19 174 ARG A N 1
ATOM 1392 C CA . ARG A 1 174 ? -12.132 -5.468 -0.307 1.00 86.19 174 ARG A CA 1
ATOM 1393 C C . ARG A 1 174 ? -10.885 -5.687 0.537 1.00 86.19 174 ARG A C 1
ATOM 1395 O O . ARG A 1 174 ? -10.047 -4.792 0.633 1.00 86.19 174 ARG A O 1
ATOM 1402 N N . PHE A 1 175 ? -10.743 -6.882 1.106 1.00 84.75 175 PHE A N 1
ATOM 1403 C CA . PHE A 1 175 ? -9.575 -7.273 1.884 1.00 84.75 175 PHE A CA 1
ATOM 1404 C C . PHE A 1 175 ? -8.299 -7.193 1.042 1.00 84.75 175 PHE A C 1
ATOM 1406 O O . PHE A 1 175 ? -7.344 -6.536 1.448 1.00 84.75 175 PHE A O 1
ATOM 1413 N N . ALA A 1 176 ? -8.305 -7.748 -0.174 1.00 88.38 176 ALA A N 1
ATOM 1414 C CA . ALA A 1 176 ? -7.161 -7.688 -1.081 1.00 88.38 176 ALA A CA 1
ATOM 1415 C C . ALA A 1 176 ? -6.741 -6.243 -1.412 1.00 88.38 176 ALA A C 1
ATOM 1417 O O . ALA A 1 176 ? -5.547 -5.939 -1.487 1.00 88.38 176 ALA A O 1
ATOM 1418 N N . LEU A 1 177 ? -7.702 -5.326 -1.579 1.00 88.50 177 LEU A N 1
ATOM 1419 C CA . LEU A 1 177 ? -7.409 -3.907 -1.781 1.00 88.50 177 LEU A CA 1
ATOM 1420 C C . LEU A 1 177 ? -6.791 -3.260 -0.532 1.00 88.50 177 LEU A C 1
ATOM 1422 O O . LEU A 1 177 ? -5.830 -2.497 -0.659 1.00 88.50 177 LEU A O 1
ATOM 1426 N N . ILE A 1 178 ? -7.322 -3.546 0.660 1.00 87.44 178 ILE A N 1
ATOM 1427 C CA . ILE A 1 178 ? -6.786 -3.018 1.923 1.00 87.44 178 ILE A CA 1
ATOM 1428 C C . ILE A 1 178 ? -5.365 -3.529 2.164 1.00 87.44 178 ILE A C 1
ATOM 1430 O O . ILE A 1 178 ? -4.484 -2.718 2.446 1.00 87.44 178 ILE A O 1
ATOM 1434 N N . GLU A 1 179 ? -5.115 -4.819 1.945 1.00 88.44 179 GLU A N 1
ATOM 1435 C CA . GLU A 1 179 ? -3.782 -5.419 2.035 1.00 88.44 179 GLU A CA 1
ATOM 1436 C C . GLU A 1 179 ? -2.802 -4.780 1.047 1.00 88.44 179 GLU A C 1
ATOM 1438 O O . GLU A 1 179 ? -1.687 -4.406 1.409 1.00 88.44 179 GLU A O 1
ATOM 1443 N N . LYS A 1 180 ? -3.230 -4.522 -0.193 1.00 89.88 180 LYS A N 1
ATOM 1444 C CA . LYS A 1 180 ? -2.393 -3.823 -1.181 1.00 89.88 180 LYS A CA 1
ATOM 1445 C C . LYS A 1 180 ? -1.996 -2.410 -0.735 1.00 89.88 180 LYS A C 1
ATOM 1447 O O . LYS A 1 180 ? -0.948 -1.903 -1.135 1.00 89.88 180 LYS A O 1
ATOM 1452 N N . LEU A 1 181 ? -2.835 -1.753 0.062 1.00 90.44 181 LEU A N 1
ATOM 1453 C CA . LEU A 1 181 ? -2.598 -0.401 0.570 1.00 90.44 181 LEU A CA 1
ATOM 1454 C C . LEU A 1 181 ? -1.921 -0.389 1.948 1.00 90.44 181 LEU A C 1
ATOM 1456 O O . LEU A 1 181 ? -1.503 0.682 2.398 1.00 90.44 181 LEU A O 1
ATOM 1460 N N . ARG A 1 182 ? -1.771 -1.554 2.586 1.00 92.00 182 ARG A N 1
ATOM 1461 C CA . ARG A 1 182 ? -1.269 -1.721 3.951 1.00 92.00 182 ARG A CA 1
ATOM 1462 C C . ARG A 1 182 ? 0.105 -1.091 4.161 1.00 92.00 182 ARG A C 1
ATOM 1464 O O . ARG A 1 182 ? 0.269 -0.291 5.074 1.00 92.00 182 ARG A O 1
ATOM 1471 N N . GLY A 1 183 ? 1.038 -1.305 3.234 1.00 94.56 183 GLY A N 1
ATOM 1472 C CA . GLY A 1 183 ? 2.377 -0.713 3.332 1.00 94.56 183 GLY A CA 1
ATOM 1473 C C . GLY A 1 183 ? 2.378 0.823 3.400 1.00 94.56 183 GLY A C 1
ATOM 1474 O O . GLY A 1 183 ? 3.215 1.406 4.081 1.00 94.56 183 GLY A O 1
ATOM 1475 N N . ASN A 1 184 ? 1.419 1.508 2.761 1.00 95.00 184 ASN A N 1
ATOM 1476 C CA . ASN A 1 184 ? 1.305 2.970 2.875 1.00 95.00 184 ASN A CA 1
ATOM 1477 C C . ASN A 1 184 ? 0.750 3.406 4.235 1.00 95.00 184 ASN A C 1
ATOM 1479 O O . ASN A 1 184 ? 1.117 4.474 4.722 1.00 95.00 184 ASN A O 1
ATOM 1483 N N . PHE A 1 185 ? -0.118 2.593 4.839 1.00 95.25 185 PHE A N 1
ATOM 1484 C CA . PHE A 1 185 ? -0.599 2.802 6.201 1.00 95.25 185 PHE A CA 1
ATOM 1485 C C . PHE A 1 185 ? 0.539 2.640 7.214 1.00 95.25 185 PHE A C 1
ATOM 1487 O O . PHE A 1 185 ? 0.753 3.524 8.041 1.00 95.25 185 PHE A O 1
ATOM 1494 N N . ASP A 1 186 ? 1.340 1.584 7.080 1.00 97.50 186 ASP A N 1
ATOM 1495 C CA . ASP A 1 186 ? 2.488 1.344 7.955 1.00 97.50 186 ASP A CA 1
ATOM 1496 C C . ASP A 1 186 ? 3.571 2.430 7.796 1.00 97.50 186 ASP A C 1
ATOM 1498 O O . ASP A 1 186 ? 4.113 2.920 8.786 1.00 97.50 186 ASP A O 1
ATOM 1502 N N . LEU A 1 187 ? 3.821 2.907 6.569 1.00 98.06 187 LEU A N 1
ATOM 1503 C CA . LEU A 1 187 ? 4.700 4.057 6.320 1.00 98.06 187 LEU A CA 1
ATOM 1504 C C . LEU A 1 187 ? 4.158 5.369 6.911 1.00 98.06 187 LEU A C 1
ATOM 1506 O O . LEU A 1 187 ? 4.944 6.211 7.349 1.00 98.06 187 LEU A O 1
ATOM 1510 N N . PHE A 1 188 ? 2.837 5.572 6.904 1.00 98.06 188 PHE A N 1
ATOM 1511 C CA . PHE A 1 188 ? 2.210 6.731 7.543 1.00 98.06 188 PHE A CA 1
ATOM 1512 C C . PHE A 1 188 ? 2.468 6.702 9.047 1.00 98.06 188 PHE A C 1
ATOM 1514 O O . PHE A 1 188 ? 2.989 7.670 9.595 1.00 98.06 188 PHE A O 1
ATOM 1521 N N . LEU A 1 189 ? 2.158 5.587 9.709 1.00 97.75 189 LEU A N 1
ATOM 1522 C CA . LEU A 1 189 ? 2.354 5.458 11.152 1.00 97.75 189 LEU A CA 1
ATOM 1523 C C . LEU A 1 189 ? 3.833 5.483 11.539 1.00 97.75 189 LEU A C 1
ATOM 1525 O O . LEU A 1 189 ? 4.179 6.136 12.517 1.00 97.75 189 LEU A O 1
ATOM 1529 N N . SER A 1 190 ? 4.715 4.889 10.733 1.00 98.19 190 SER A N 1
ATOM 1530 C CA . SER A 1 190 ? 6.167 4.968 10.938 1.00 98.19 190 SER A CA 1
ATOM 1531 C C . SER A 1 190 ? 6.686 6.404 10.861 1.00 98.19 190 SER A C 1
ATOM 1533 O O . SER A 1 190 ? 7.560 6.775 11.638 1.00 98.19 190 SER A O 1
ATOM 1535 N N . LEU A 1 191 ? 6.158 7.238 9.952 1.00 98.38 191 LEU A N 1
ATOM 1536 C CA . LEU A 1 191 ? 6.513 8.661 9.888 1.00 98.38 191 LEU A CA 1
ATOM 1537 C C . LEU A 1 191 ? 6.122 9.379 11.183 1.00 98.38 191 LEU A C 1
ATOM 1539 O O . LEU A 1 191 ? 6.932 10.119 11.742 1.00 98.38 191 LEU A O 1
ATOM 1543 N N . ILE A 1 192 ? 4.891 9.158 11.652 1.00 97.44 192 ILE A N 1
ATOM 1544 C CA . ILE A 1 192 ? 4.396 9.783 12.880 1.00 97.44 192 ILE A CA 1
ATOM 1545 C C . ILE A 1 192 ? 5.228 9.342 14.076 1.00 97.44 192 ILE A C 1
ATOM 1547 O O . ILE A 1 192 ? 5.743 10.181 14.808 1.00 97.44 192 ILE A O 1
ATOM 1551 N N . TYR A 1 193 ? 5.411 8.034 14.217 1.00 96.81 193 TYR A N 1
ATOM 1552 C CA . TYR A 1 193 ? 6.166 7.426 15.297 1.00 96.81 193 TYR A CA 1
ATOM 1553 C C . TYR A 1 193 ? 7.613 7.934 15.369 1.00 96.81 193 TYR A C 1
ATOM 1555 O O . TYR A 1 193 ? 8.066 8.345 16.430 1.00 96.81 193 TYR A O 1
ATOM 1563 N N . ASN A 1 194 ? 8.329 7.960 14.240 1.00 95.44 194 ASN A N 1
ATOM 1564 C CA . ASN A 1 194 ? 9.747 8.330 14.227 1.00 95.44 194 ASN A CA 1
ATOM 1565 C C . ASN A 1 194 ? 10.004 9.830 14.391 1.00 95.44 194 ASN A C 1
ATOM 1567 O O . ASN A 1 194 ? 11.087 10.215 14.829 1.00 95.44 194 ASN A O 1
ATOM 1571 N N . HIS A 1 195 ? 9.068 10.683 13.962 1.00 96.94 195 HIS A N 1
ATOM 1572 C CA . HIS A 1 195 ? 9.384 12.096 13.741 1.00 96.94 195 HIS A CA 1
ATOM 1573 C C . HIS A 1 195 ? 8.353 13.091 14.272 1.00 96.94 195 HIS A C 1
ATOM 1575 O O . HIS A 1 195 ? 8.668 14.277 14.329 1.00 96.94 195 HIS A O 1
ATOM 1581 N N . LEU A 1 196 ? 7.126 12.668 14.592 1.00 96.94 196 LEU A N 1
ATOM 1582 C CA . LEU A 1 196 ? 6.009 13.589 14.839 1.00 96.94 196 LEU A CA 1
ATOM 1583 C C . LEU A 1 196 ? 5.128 13.199 16.041 1.00 96.94 196 LEU A C 1
ATOM 1585 O O . LEU A 1 196 ? 4.014 13.708 16.148 1.00 96.94 196 LEU A O 1
ATOM 1589 N N . LEU A 1 197 ? 5.599 12.350 16.964 1.00 93.44 197 LEU A N 1
ATOM 1590 C CA . LEU A 1 197 ? 4.844 12.011 18.184 1.00 93.44 197 LEU A CA 1
ATOM 1591 C C . LEU A 1 197 ? 4.577 13.229 19.082 1.00 93.44 197 LEU A C 1
ATOM 1593 O O . LEU A 1 197 ? 3.536 13.289 19.736 1.00 93.44 197 LEU A O 1
ATOM 1597 N N . ASP A 1 198 ? 5.461 14.227 19.045 1.00 94.88 198 ASP A N 1
ATOM 1598 C CA . ASP A 1 198 ? 5.304 15.481 19.792 1.00 94.88 198 ASP A CA 1
ATOM 1599 C C . ASP A 1 198 ? 4.302 16.455 19.143 1.00 94.88 198 ASP A C 1
ATOM 1601 O O . ASP A 1 198 ? 3.991 17.501 19.707 1.00 94.88 198 ASP A O 1
ATOM 1605 N N . SER A 1 199 ? 3.780 16.143 17.951 1.00 97.44 199 SER A N 1
ATOM 1606 C CA . SER A 1 199 ? 2.826 16.997 17.243 1.00 97.44 199 SER A CA 1
ATOM 1607 C C . SER A 1 199 ? 1.388 16.527 17.459 1.00 97.44 199 SER A C 1
ATOM 1609 O O . SER A 1 199 ? 0.976 15.482 16.951 1.00 97.44 1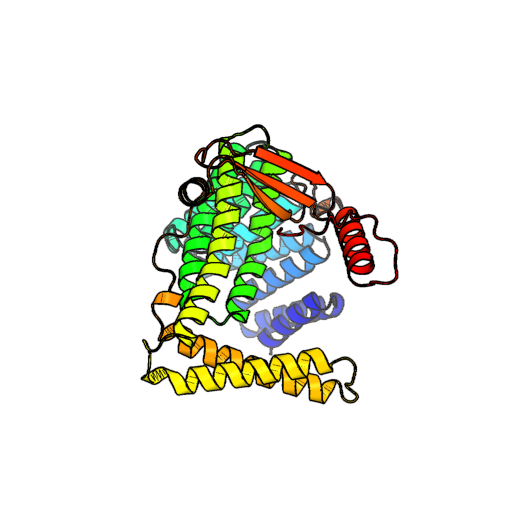99 SER A O 1
ATOM 1611 N N . ASP A 1 200 ? 0.582 17.343 18.143 1.00 97.00 200 ASP A N 1
ATOM 1612 C CA . ASP A 1 200 ? -0.845 17.061 18.358 1.00 97.00 200 ASP A CA 1
ATOM 1613 C C . ASP A 1 200 ? -1.608 16.891 17.044 1.00 97.00 200 ASP A C 1
ATOM 1615 O O . ASP A 1 200 ? -2.331 15.912 16.863 1.00 97.00 200 ASP A O 1
ATOM 1619 N N . SER A 1 201 ? -1.363 17.776 16.078 1.00 96.94 201 SER A N 1
ATOM 1620 C CA . SER A 1 201 ? -1.968 17.678 14.748 1.00 96.94 201 SER A CA 1
ATOM 1621 C C . SER A 1 201 ? -1.595 16.377 14.031 1.00 96.94 201 SER A C 1
ATOM 1623 O O . SER A 1 201 ? -2.420 15.798 13.324 1.00 96.94 201 SER A O 1
ATOM 1625 N N . ALA A 1 202 ? -0.367 15.889 14.208 1.00 97.50 202 ALA A N 1
ATOM 1626 C CA . ALA A 1 202 ? 0.085 14.664 13.564 1.00 97.50 202 ALA A CA 1
ATOM 1627 C C . ALA A 1 202 ? -0.540 13.414 14.209 1.00 97.50 202 ALA A C 1
ATOM 1629 O O . ALA A 1 202 ? -0.988 12.516 13.492 1.00 97.50 202 ALA A O 1
ATOM 1630 N N . LYS A 1 203 ? -0.665 13.393 15.546 1.00 97.12 203 LYS A N 1
ATOM 1631 C CA . LYS A 1 203 ? -1.408 12.353 16.282 1.00 97.12 203 LYS A CA 1
ATOM 1632 C C . LYS A 1 203 ? -2.885 12.318 15.883 1.00 97.12 203 LYS A C 1
ATOM 1634 O O . LYS A 1 203 ? -3.424 11.241 15.641 1.00 97.12 203 LYS A O 1
ATOM 1639 N N . GLN A 1 204 ? -3.526 13.482 15.754 1.00 97.00 204 GLN A N 1
ATOM 1640 C CA . GLN A 1 204 ? -4.916 13.599 15.296 1.00 97.00 204 GLN A CA 1
ATOM 1641 C C . GLN A 1 204 ? -5.093 13.041 13.877 1.00 97.00 204 GLN A C 1
ATOM 1643 O O . GLN A 1 204 ? -5.976 12.220 13.652 1.00 97.00 204 GLN A O 1
ATOM 1648 N N . GLN A 1 205 ? -4.217 13.418 12.939 1.00 96.25 205 GLN A N 1
ATOM 1649 C CA . GLN A 1 205 ? -4.258 12.914 11.560 1.00 96.25 205 GLN A CA 1
ATOM 1650 C C . GLN A 1 205 ? -4.015 11.400 11.479 1.00 96.25 205 GLN A C 1
ATOM 1652 O O . GLN A 1 205 ? -4.633 10.719 10.659 1.00 96.25 205 GLN A O 1
ATOM 1657 N N . ALA A 1 206 ? -3.146 10.859 12.336 1.00 96.50 206 ALA A N 1
ATOM 1658 C CA . ALA A 1 206 ? -2.942 9.419 12.449 1.00 96.50 206 ALA A CA 1
ATOM 1659 C C . ALA A 1 206 ? -4.205 8.706 12.945 1.00 96.50 206 ALA A C 1
ATOM 1661 O O . ALA A 1 206 ? -4.632 7.732 12.325 1.00 96.50 206 ALA A O 1
ATOM 1662 N N . LEU A 1 207 ? -4.836 9.218 14.008 1.00 96.62 207 LEU A N 1
ATOM 1663 C CA . LEU A 1 207 ? -6.080 8.654 14.523 1.00 96.62 207 LEU A CA 1
ATOM 1664 C C . LEU A 1 207 ? -7.213 8.746 13.493 1.00 96.62 207 LEU A C 1
ATOM 1666 O O . LEU A 1 207 ? -7.911 7.759 13.283 1.00 96.62 207 LEU A O 1
ATOM 1670 N N . ASP A 1 208 ? -7.373 9.877 12.804 1.00 94.69 208 ASP A N 1
ATOM 1671 C CA . ASP A 1 208 ? -8.368 10.013 11.736 1.00 94.69 208 ASP A CA 1
ATOM 1672 C C . ASP A 1 208 ? -8.152 8.972 10.636 1.00 94.69 208 ASP A C 1
ATOM 1674 O O . ASP A 1 208 ? -9.109 8.350 10.170 1.00 94.69 208 ASP A O 1
ATOM 1678 N N . PHE A 1 209 ? -6.898 8.737 10.239 1.00 93.06 209 PHE A N 1
ATOM 1679 C CA . PHE A 1 209 ? -6.591 7.735 9.226 1.00 93.06 209 PHE A CA 1
ATOM 1680 C C . PHE A 1 209 ? -6.928 6.313 9.706 1.00 93.06 209 PHE A C 1
ATOM 1682 O O . PHE A 1 209 ? -7.540 5.544 8.959 1.00 93.06 209 PHE A O 1
ATOM 1689 N N . VAL A 1 210 ? -6.602 5.981 10.960 1.00 93.62 210 VAL A N 1
ATOM 1690 C CA . VAL A 1 210 ? -6.949 4.700 11.603 1.00 93.62 210 VAL A CA 1
ATOM 1691 C C . VAL A 1 210 ? -8.465 4.505 11.662 1.00 93.62 210 VAL A C 1
ATOM 1693 O O . VAL A 1 210 ? -8.978 3.500 11.161 1.00 93.62 210 VAL A O 1
ATOM 1696 N N . LEU A 1 211 ? -9.194 5.473 12.224 1.00 92.12 211 LEU A N 1
ATOM 1697 C CA . LEU A 1 211 ? -10.647 5.405 12.390 1.00 92.12 211 LEU A CA 1
ATOM 1698 C C . LEU A 1 211 ? -11.350 5.287 11.045 1.00 92.12 211 LEU A C 1
ATOM 1700 O O . LEU A 1 211 ? -12.230 4.446 10.886 1.00 92.12 211 LEU A O 1
ATOM 1704 N N . LYS A 1 212 ? -10.923 6.061 10.045 1.00 88.56 212 LYS A N 1
ATOM 1705 C CA . LYS A 1 212 ? -11.522 6.023 8.712 1.00 88.56 212 LYS A CA 1
ATOM 1706 C C . LYS A 1 212 ? -11.318 4.673 8.028 1.00 88.56 212 LYS A C 1
ATOM 1708 O O . LYS A 1 212 ? -12.246 4.155 7.408 1.00 88.56 212 LYS A O 1
ATOM 1713 N N . ARG A 1 213 ? -10.135 4.065 8.171 1.00 85.75 213 ARG A N 1
ATOM 1714 C CA . ARG A 1 213 ? -9.856 2.720 7.639 1.00 85.75 213 ARG A CA 1
ATOM 1715 C C . ARG A 1 213 ? -10.705 1.650 8.308 1.00 85.75 213 ARG A C 1
ATOM 1717 O O . ARG A 1 213 ? -11.235 0.786 7.614 1.00 85.75 213 ARG A O 1
ATOM 1724 N N . LYS A 1 214 ? -10.886 1.750 9.624 1.00 86.31 214 LYS A N 1
ATOM 1725 C CA . LYS A 1 214 ? -11.757 0.859 10.398 1.00 86.31 214 LYS A CA 1
ATOM 1726 C C . LYS A 1 214 ? -13.233 1.044 10.043 1.00 86.31 214 LYS A C 1
ATOM 1728 O O . LYS A 1 214 ? -13.948 0.064 9.875 1.00 86.31 214 LYS A O 1
ATOM 1733 N N . ALA A 1 215 ? -13.675 2.287 9.874 1.00 83.75 215 ALA A N 1
ATOM 1734 C CA . ALA A 1 215 ? -15.044 2.610 9.499 1.00 83.75 215 ALA A CA 1
ATOM 1735 C C . ALA A 1 215 ? -15.390 2.109 8.090 1.00 83.75 215 ALA A C 1
ATOM 1737 O O . ALA A 1 215 ? -16.486 1.596 7.885 1.00 83.75 215 ALA A O 1
ATOM 1738 N N . LEU A 1 216 ? -14.468 2.204 7.124 1.00 78.69 216 LEU A N 1
ATOM 1739 C CA . LEU A 1 216 ? -14.681 1.697 5.762 1.00 78.69 216 LEU A CA 1
ATOM 1740 C C . LEU A 1 216 ? -14.988 0.199 5.743 1.00 78.69 216 LEU A C 1
ATOM 1742 O O . LEU A 1 216 ? -15.888 -0.237 5.027 1.00 78.69 216 LEU A O 1
ATOM 1746 N N . THR A 1 217 ? -14.256 -0.589 6.530 1.00 73.50 217 THR A N 1
ATOM 1747 C CA . THR A 1 217 ? -14.449 -2.041 6.581 1.00 73.50 217 THR A CA 1
ATOM 1748 C C . THR A 1 217 ? -15.681 -2.420 7.399 1.00 73.50 217 THR A C 1
ATOM 1750 O O . THR A 1 217 ? -16.477 -3.243 6.948 1.00 73.50 217 THR A O 1
ATOM 1753 N N . SER A 1 218 ? -15.900 -1.793 8.558 1.00 78.06 218 SER A N 1
ATOM 1754 C CA . SER A 1 218 ? -17.036 -2.120 9.427 1.00 78.06 218 SER A CA 1
ATOM 1755 C C . SER A 1 218 ? -18.381 -1.664 8.860 1.00 78.06 218 SER A C 1
ATOM 1757 O O . SER A 1 218 ? -19.350 -2.418 8.927 1.00 78.06 218 SER A O 1
ATOM 1759 N N . THR A 1 219 ? -18.452 -0.472 8.260 1.00 75.50 219 THR A N 1
ATOM 1760 C CA . THR A 1 219 ? -19.708 0.078 7.721 1.00 75.50 219 THR A CA 1
ATOM 1761 C C . THR A 1 219 ? -20.174 -0.721 6.511 1.00 75.50 219 THR A C 1
ATOM 1763 O O . THR A 1 219 ? -21.362 -1.001 6.389 1.00 75.50 219 THR A O 1
ATOM 1766 N N . SER A 1 220 ? -19.247 -1.157 5.648 1.00 71.06 220 SER A N 1
ATOM 1767 C CA . SER A 1 220 ? -19.591 -2.001 4.498 1.00 71.06 220 SER A CA 1
ATOM 1768 C C . SER A 1 220 ? -20.228 -3.322 4.937 1.00 71.06 220 SER A C 1
ATOM 1770 O O . SER A 1 220 ? -21.274 -3.718 4.420 1.00 71.06 220 SER A O 1
ATOM 1772 N N . LEU A 1 221 ? -19.639 -3.962 5.951 1.00 73.81 221 LEU A N 1
ATOM 1773 C CA . LEU A 1 221 ? -20.156 -5.199 6.531 1.00 73.81 221 LEU A CA 1
ATOM 1774 C C . LEU A 1 221 ? -21.506 -4.980 7.233 1.00 73.81 221 LEU A C 1
ATOM 1776 O O . LEU A 1 221 ? -22.429 -5.778 7.074 1.00 73.81 221 LEU A O 1
ATOM 1780 N N . ALA A 1 222 ? -21.644 -3.894 7.996 1.00 77.38 222 ALA A N 1
ATOM 1781 C CA . ALA A 1 222 ? -22.888 -3.552 8.679 1.00 77.38 222 ALA A CA 1
ATOM 1782 C C . ALA A 1 222 ? -24.033 -3.302 7.685 1.00 77.38 222 ALA A C 1
ATOM 1784 O O . ALA A 1 222 ? -25.117 -3.850 7.868 1.00 77.38 222 ALA A O 1
ATOM 1785 N N . ALA A 1 223 ? -23.778 -2.551 6.610 1.00 76.00 223 ALA A N 1
ATOM 1786 C CA . ALA A 1 223 ? -24.751 -2.288 5.553 1.00 76.00 223 ALA A CA 1
ATOM 1787 C C . ALA A 1 223 ? -25.201 -3.579 4.854 1.00 76.00 223 ALA A C 1
ATOM 1789 O O . ALA A 1 223 ? -26.394 -3.781 4.630 1.00 76.00 223 ALA A O 1
ATOM 1790 N N . GLN A 1 224 ? -24.264 -4.488 4.566 1.00 73.44 224 GLN A N 1
ATOM 1791 C CA . GLN A 1 224 ? -24.584 -5.787 3.976 1.00 73.44 224 GLN A CA 1
ATOM 1792 C C . GLN A 1 224 ? -25.435 -6.650 4.913 1.00 73.44 224 GLN A C 1
ATOM 1794 O O . GLN A 1 224 ? -26.432 -7.225 4.478 1.00 73.44 224 GLN A O 1
ATOM 1799 N N . ASN A 1 225 ? -25.083 -6.709 6.200 1.00 76.75 225 ASN A N 1
ATOM 1800 C CA . ASN A 1 225 ? -25.866 -7.441 7.196 1.00 76.75 225 ASN A CA 1
ATOM 1801 C C . ASN A 1 225 ? -27.264 -6.828 7.355 1.00 76.75 225 ASN A C 1
ATOM 1803 O O . ASN A 1 225 ? -28.253 -7.552 7.384 1.00 76.75 225 ASN A O 1
ATOM 1807 N N . GLN A 1 226 ? -27.374 -5.501 7.412 1.00 79.31 226 GLN A N 1
ATOM 1808 C CA . GLN A 1 226 ? -28.670 -4.832 7.494 1.00 79.31 226 GLN A CA 1
ATOM 1809 C C . GLN A 1 226 ? -29.538 -5.149 6.274 1.00 79.31 226 GLN A C 1
ATOM 1811 O O . GLN A 1 226 ? -30.713 -5.458 6.441 1.00 79.31 226 GLN A O 1
ATOM 1816 N N . ALA A 1 227 ? -28.971 -5.123 5.065 1.00 77.31 227 ALA A N 1
ATOM 1817 C CA . ALA A 1 227 ? -29.695 -5.488 3.853 1.00 77.31 227 ALA A CA 1
ATOM 1818 C C . ALA A 1 227 ? -30.177 -6.948 3.891 1.00 77.31 227 ALA A C 1
ATOM 1820 O O . ALA A 1 227 ? -31.339 -7.194 3.573 1.00 77.31 227 ALA A O 1
ATOM 1821 N N . LEU A 1 228 ? -29.328 -7.874 4.362 1.00 74.00 228 LEU A N 1
ATOM 1822 C CA . LEU A 1 228 ? -29.629 -9.303 4.512 1.00 74.00 228 LEU A CA 1
ATOM 1823 C C . LEU A 1 228 ? -30.825 -9.567 5.440 1.00 74.00 228 LEU A C 1
ATOM 1825 O O . LEU A 1 228 ? -31.642 -10.439 5.155 1.00 74.00 228 LEU A O 1
ATOM 1829 N N . TYR A 1 229 ? -30.917 -8.829 6.548 1.00 75.88 229 TYR A N 1
ATOM 1830 C CA . TYR A 1 229 ? -31.958 -9.017 7.565 1.00 75.88 229 TYR A CA 1
ATOM 1831 C C . TYR A 1 229 ? -33.155 -8.070 7.410 1.00 75.88 229 TYR A C 1
ATOM 1833 O O . TYR A 1 229 ? -34.084 -8.125 8.214 1.00 75.88 229 TYR A O 1
ATOM 1841 N N . SER A 1 230 ? -33.143 -7.191 6.407 1.00 78.56 230 SER A N 1
ATOM 1842 C CA . SER A 1 230 ? -34.245 -6.264 6.151 1.00 78.56 230 SER A CA 1
ATOM 1843 C C . SER A 1 230 ? -35.214 -6.802 5.101 1.00 78.56 230 SER A C 1
ATOM 1845 O O . SER A 1 230 ? -34.804 -7.361 4.088 1.00 78.56 230 SER A O 1
ATOM 1847 N N . ASP A 1 231 ? -36.500 -6.491 5.255 1.00 80.88 231 ASP A N 1
ATOM 1848 C CA . ASP A 1 231 ? -37.513 -6.727 4.215 1.00 80.88 231 ASP A CA 1
ATOM 1849 C C . ASP A 1 231 ? -37.493 -5.660 3.098 1.00 80.88 231 ASP A C 1
ATOM 1851 O O . ASP A 1 231 ? -38.408 -5.587 2.278 1.00 80.88 231 ASP A O 1
ATOM 1855 N N . ARG A 1 232 ? -36.456 -4.805 3.038 1.00 84.19 232 ARG A N 1
ATOM 1856 C CA . ARG A 1 232 ? -36.372 -3.697 2.064 1.00 84.19 232 ARG A CA 1
ATOM 1857 C C . ARG A 1 232 ? -36.120 -4.172 0.633 1.00 84.19 232 ARG A C 1
ATOM 1859 O O . ARG A 1 232 ? -36.472 -3.459 -0.303 1.00 84.19 232 ARG A O 1
ATOM 1866 N N . TYR A 1 233 ? -35.559 -5.368 0.457 1.00 87.75 233 TYR A N 1
ATOM 1867 C CA . TYR A 1 233 ? -35.186 -5.916 -0.848 1.00 87.75 233 TYR A CA 1
ATOM 1868 C C . TYR A 1 233 ? -35.840 -7.284 -1.101 1.00 87.75 233 TYR A C 1
ATOM 1870 O O . TYR A 1 233 ? -35.145 -8.297 -1.202 1.00 87.75 233 TYR A O 1
ATOM 1878 N N . PRO A 1 234 ? -37.181 -7.349 -1.239 1.00 87.75 234 PRO A N 1
ATOM 1879 C CA . PRO A 1 234 ? -37.895 -8.618 -1.400 1.00 87.75 234 PRO A CA 1
ATOM 1880 C C . PRO A 1 234 ? -37.455 -9.387 -2.655 1.00 87.75 234 PRO A C 1
ATOM 1882 O O . PRO A 1 234 ? -37.360 -10.609 -2.634 1.00 87.75 234 PRO A O 1
ATOM 1885 N N . HIS A 1 235 ? -37.093 -8.674 -3.726 1.00 90.12 235 HIS A N 1
ATOM 1886 C CA . HIS A 1 235 ? -36.577 -9.265 -4.965 1.00 90.12 235 HIS A CA 1
ATOM 1887 C C . HIS A 1 235 ? -35.177 -9.897 -4.824 1.00 90.12 235 HIS A C 1
ATOM 1889 O O . HIS A 1 235 ? -34.765 -10.647 -5.706 1.00 90.12 235 HIS A O 1
ATOM 1895 N N . LEU A 1 236 ? -34.451 -9.622 -3.731 1.00 90.19 236 LEU A N 1
ATOM 1896 C CA . LEU A 1 236 ? -33.123 -10.182 -3.447 1.00 90.19 236 LEU A CA 1
ATOM 1897 C C . LEU A 1 236 ? -33.150 -11.306 -2.401 1.00 90.19 236 LEU A C 1
ATOM 1899 O O . LEU A 1 236 ? -32.107 -11.908 -2.150 1.00 90.19 236 LEU A O 1
ATOM 1903 N N . GLN A 1 237 ? -34.304 -11.630 -1.802 1.00 87.88 237 GLN A N 1
ATOM 1904 C CA . GLN A 1 237 ? -34.389 -12.605 -0.703 1.00 87.88 237 GLN A CA 1
ATOM 1905 C C . GLN A 1 237 ? -33.818 -13.984 -1.058 1.00 87.88 237 GLN A C 1
ATOM 1907 O O . GLN A 1 237 ? -33.144 -14.600 -0.233 1.00 87.88 237 GLN A O 1
ATOM 1912 N N . ASP A 1 238 ? -34.027 -14.461 -2.287 1.00 91.12 238 ASP A N 1
ATOM 1913 C CA . ASP A 1 238 ? -33.473 -15.747 -2.723 1.00 91.12 238 ASP A CA 1
ATOM 1914 C C . ASP A 1 238 ? -31.943 -15.706 -2.829 1.00 91.12 238 ASP A C 1
ATOM 1916 O O . ASP A 1 238 ? -31.268 -16.630 -2.372 1.00 91.12 238 ASP A O 1
ATOM 1920 N N . LYS A 1 239 ? -31.380 -14.604 -3.345 1.00 92.00 239 LYS A N 1
ATOM 1921 C CA . LYS A 1 239 ? -29.925 -14.386 -3.392 1.00 92.00 239 LYS A CA 1
ATOM 1922 C C . LYS A 1 239 ? -29.337 -14.293 -1.983 1.00 92.00 239 LYS A C 1
ATOM 1924 O O . LYS A 1 239 ? -28.284 -14.858 -1.713 1.00 92.00 239 LYS A O 1
ATOM 1929 N N . PHE A 1 240 ? -30.029 -13.625 -1.066 1.00 89.31 240 PHE A N 1
ATOM 1930 C CA . PHE A 1 240 ? -29.638 -13.540 0.338 1.00 89.31 240 PHE A CA 1
ATOM 1931 C C . PHE A 1 240 ? -29.648 -14.901 1.043 1.00 89.31 240 PHE A C 1
ATOM 1933 O O . PHE A 1 240 ? -28.688 -15.236 1.739 1.00 89.31 240 PHE A O 1
ATOM 1940 N N . ARG A 1 241 ? -30.676 -15.726 0.809 1.00 89.94 241 ARG A N 1
ATOM 1941 C CA . ARG A 1 241 ? -30.731 -17.107 1.314 1.00 89.94 241 ARG A CA 1
ATOM 1942 C C . ARG A 1 241 ? -29.568 -17.937 0.775 1.00 89.94 241 ARG A C 1
ATOM 1944 O O . ARG A 1 241 ? -28.861 -18.570 1.555 1.00 89.94 241 ARG A O 1
ATOM 1951 N N . GLN A 1 242 ? -29.324 -17.864 -0.533 1.00 94.00 242 GLN A N 1
ATOM 1952 C CA . GLN A 1 242 ? -28.213 -18.558 -1.181 1.00 94.00 242 GLN A CA 1
ATOM 1953 C C . GLN A 1 242 ? -26.851 -18.116 -0.619 1.00 94.00 242 GLN A C 1
ATOM 1955 O O . GLN A 1 242 ? -25.972 -18.951 -0.406 1.00 94.00 242 GLN A O 1
ATOM 1960 N N . LEU A 1 243 ? -26.671 -16.822 -0.332 1.00 90.88 243 LEU A N 1
ATOM 1961 C CA . LEU A 1 243 ? -25.453 -16.314 0.299 1.00 90.88 243 LEU A CA 1
ATOM 1962 C C . LEU A 1 243 ? -25.258 -16.913 1.700 1.00 90.88 243 LEU A C 1
ATOM 1964 O O . LEU A 1 243 ? -24.157 -17.356 2.028 1.00 90.88 243 LEU A O 1
ATOM 1968 N N . GLY A 1 244 ? -26.326 -16.987 2.501 1.00 89.88 244 GLY A N 1
ATOM 1969 C CA . GLY A 1 244 ? -26.303 -17.630 3.818 1.00 89.88 244 GLY A CA 1
ATOM 1970 C C . GLY A 1 244 ? -25.945 -19.119 3.753 1.00 89.88 244 GLY A C 1
ATOM 1971 O O . GLY A 1 244 ? -25.130 -19.593 4.545 1.00 89.88 244 GLY A O 1
ATOM 1972 N N . GLU A 1 245 ? -26.489 -19.848 2.777 1.00 94.19 245 GLU A N 1
ATOM 1973 C CA . GLU A 1 245 ? -26.174 -21.262 2.538 1.00 94.19 245 GLU A CA 1
ATOM 1974 C C . GLU A 1 245 ? -24.710 -21.472 2.130 1.00 94.19 245 GLU A C 1
ATOM 1976 O O . GLU A 1 245 ? -24.048 -22.373 2.650 1.00 94.19 245 GLU A O 1
ATOM 1981 N N . LEU A 1 246 ? -24.185 -20.635 1.229 1.00 94.75 246 LEU A N 1
ATOM 1982 C CA . LEU A 1 246 ? -22.776 -20.671 0.828 1.00 94.75 246 LEU A CA 1
ATOM 1983 C C . LEU A 1 246 ? -21.855 -20.374 2.015 1.00 94.75 246 LEU A C 1
ATOM 1985 O O . LEU A 1 246 ? -20.869 -21.083 2.214 1.00 94.75 246 LEU A O 1
ATOM 1989 N N . ASN A 1 247 ? -22.200 -19.384 2.842 1.00 91.56 247 ASN A N 1
ATOM 1990 C CA . ASN A 1 247 ? -21.434 -19.061 4.042 1.00 91.56 247 ASN A CA 1
ATOM 1991 C C . ASN A 1 247 ? -21.432 -20.232 5.043 1.00 91.56 247 ASN A C 1
ATOM 1993 O O . ASN A 1 247 ? -20.380 -20.611 5.552 1.00 91.56 247 ASN A O 1
ATOM 1997 N N . ALA A 1 248 ? -22.578 -20.881 5.272 1.00 93.06 248 ALA A N 1
ATOM 1998 C CA . ALA A 1 248 ? -22.658 -22.062 6.135 1.00 93.06 248 ALA A CA 1
ATOM 1999 C C . ALA A 1 248 ? -21.802 -23.234 5.615 1.00 93.06 248 ALA A C 1
ATOM 2001 O O . ALA A 1 248 ? -21.143 -23.923 6.403 1.00 93.06 248 ALA A O 1
ATOM 2002 N N . GLN A 1 249 ? -21.769 -23.443 4.294 1.00 94.62 249 GLN A N 1
ATOM 2003 C CA . GLN A 1 249 ? -20.916 -24.452 3.660 1.00 94.62 249 GLN A CA 1
ATOM 2004 C C . GLN A 1 249 ? -19.427 -24.127 3.831 1.00 94.62 249 GLN A C 1
ATOM 2006 O O . GLN A 1 249 ? -18.663 -25.008 4.227 1.00 94.62 249 GLN A O 1
ATOM 2011 N N . LEU A 1 250 ? -19.022 -22.873 3.600 1.00 92.56 250 LEU A N 1
ATOM 2012 C CA . LEU A 1 250 ? -17.645 -22.406 3.795 1.00 92.56 250 LEU A CA 1
ATOM 2013 C C . LEU A 1 250 ? -17.184 -22.563 5.247 1.00 92.56 250 LEU A C 1
ATOM 2015 O O . LEU A 1 250 ? -16.114 -23.118 5.496 1.00 92.56 250 LEU A O 1
ATOM 2019 N N . VAL A 1 251 ? -18.003 -22.142 6.214 1.00 91.00 251 VAL A N 1
ATOM 2020 C CA . VAL A 1 251 ? -17.742 -22.318 7.652 1.00 91.00 251 VAL A CA 1
ATOM 2021 C C . VAL A 1 251 ? -17.564 -23.800 7.988 1.00 91.00 251 VAL A C 1
ATOM 2023 O O . VAL A 1 251 ? -16.553 -24.186 8.574 1.00 91.00 251 VAL A O 1
ATOM 2026 N N . THR A 1 252 ? -18.505 -24.650 7.569 1.00 91.44 252 THR A N 1
ATOM 2027 C CA . THR A 1 252 ? -18.450 -26.098 7.832 1.00 91.44 252 THR A CA 1
ATOM 2028 C C . THR A 1 252 ? -17.176 -26.718 7.263 1.00 91.44 252 THR A C 1
ATOM 2030 O O . THR A 1 252 ? -16.482 -27.461 7.959 1.00 91.44 252 THR A O 1
ATOM 2033 N N . LEU A 1 253 ? -16.842 -26.383 6.015 1.00 89.44 253 LEU A N 1
ATOM 2034 C CA . LEU A 1 253 ? -15.654 -26.886 5.339 1.00 89.44 253 LEU A CA 1
ATOM 2035 C C . LEU A 1 253 ? -14.375 -26.436 6.063 1.00 89.44 253 LEU A C 1
ATOM 2037 O O . LEU A 1 253 ? -13.525 -27.273 6.368 1.00 89.44 253 LEU A O 1
ATOM 2041 N N . THR A 1 254 ? -14.293 -25.159 6.440 1.00 86.56 254 THR A N 1
ATOM 2042 C CA . THR A 1 254 ? -13.139 -24.562 7.134 1.00 86.56 254 THR A CA 1
ATOM 2043 C C . THR A 1 254 ? -12.886 -25.222 8.493 1.00 86.56 254 THR A C 1
ATOM 2045 O O . THR A 1 254 ? -11.762 -25.619 8.797 1.00 86.56 254 THR A O 1
ATOM 2048 N N . PHE A 1 255 ? -13.927 -25.426 9.307 1.00 84.06 255 PHE A N 1
ATOM 2049 C CA . PHE A 1 255 ? -13.788 -26.070 10.622 1.00 84.06 255 PHE A CA 1
ATOM 2050 C C . PHE A 1 255 ? -13.637 -27.599 10.550 1.00 84.06 255 PHE A C 1
ATOM 2052 O O . PHE A 1 255 ? -13.197 -28.225 11.516 1.00 84.06 255 PHE A O 1
ATOM 2059 N N . SER A 1 256 ? -13.928 -28.216 9.401 1.00 81.44 256 SER A N 1
ATOM 2060 C CA . SER A 1 256 ? -13.656 -29.638 9.155 1.00 81.44 256 SER A CA 1
ATOM 2061 C C . SER A 1 256 ? -12.196 -29.935 8.783 1.00 81.44 256 SER A C 1
ATOM 2063 O O . SER A 1 256 ? -11.832 -31.106 8.647 1.00 81.44 256 SER A O 1
ATOM 2065 N N . ALA A 1 257 ? -11.341 -28.906 8.670 1.00 71.62 257 ALA A N 1
ATOM 2066 C CA . ALA A 1 257 ? -9.999 -29.029 8.102 1.00 71.62 257 ALA A CA 1
ATOM 2067 C C . ALA A 1 257 ? -9.086 -30.047 8.806 1.00 71.62 257 ALA A C 1
ATOM 2069 O O . ALA A 1 257 ? -8.292 -30.737 8.168 1.00 71.62 257 ALA A O 1
ATOM 2070 N N . SER A 1 258 ? -9.256 -30.228 10.115 1.00 67.69 258 SER A N 1
ATOM 2071 C CA . SER A 1 258 ? -8.517 -31.217 10.912 1.00 67.69 258 SER A CA 1
ATOM 2072 C C . SER A 1 258 ? -8.828 -32.682 10.559 1.00 67.69 258 SER A C 1
ATOM 2074 O O . SER A 1 258 ? -8.144 -33.585 11.037 1.00 67.69 258 SER A O 1
ATOM 2076 N N . ARG A 1 259 ? -9.853 -32.941 9.734 1.00 75.81 259 ARG A N 1
ATOM 2077 C CA . ARG A 1 259 ? -10.323 -34.284 9.345 1.00 75.81 259 ARG A CA 1
ATOM 2078 C C . ARG A 1 259 ? -10.126 -34.592 7.855 1.00 75.81 259 ARG A C 1
ATOM 2080 O O . ARG A 1 259 ? -10.589 -35.635 7.390 1.00 75.81 259 ARG A O 1
ATOM 2087 N N . ILE A 1 260 ? -9.460 -33.711 7.106 1.00 77.62 260 ILE A N 1
ATOM 2088 C CA . ILE A 1 260 ? -9.250 -33.871 5.661 1.00 77.62 260 ILE A CA 1
ATOM 2089 C C . ILE A 1 260 ? -8.246 -34.997 5.390 1.00 77.62 260 ILE A C 1
ATOM 2091 O O . ILE A 1 260 ? -7.140 -35.000 5.925 1.00 77.62 260 ILE A O 1
ATOM 2095 N N . ARG A 1 261 ? -8.622 -35.935 4.513 1.00 78.56 261 ARG A N 1
ATOM 2096 C CA . ARG A 1 261 ? -7.730 -36.993 3.998 1.00 78.56 261 ARG A CA 1
ATOM 2097 C C . ARG A 1 261 ? -7.257 -36.732 2.569 1.00 78.56 261 ARG A C 1
ATOM 2099 O O . ARG A 1 261 ? -6.151 -37.128 2.224 1.00 78.56 261 ARG A O 1
ATOM 2106 N N . ASP A 1 262 ? -8.081 -36.058 1.769 1.00 88.69 262 ASP A N 1
ATOM 2107 C CA . ASP A 1 262 ? -7.752 -35.617 0.413 1.00 88.69 262 ASP A CA 1
ATOM 2108 C C . ASP A 1 262 ? -7.688 -34.088 0.381 1.00 88.69 262 ASP A C 1
ATOM 2110 O O . ASP A 1 262 ? -8.703 -33.390 0.317 1.00 88.69 262 ASP A O 1
ATOM 2114 N N . PHE A 1 263 ? -6.466 -33.571 0.482 1.00 87.19 263 PHE A N 1
ATOM 2115 C CA . PHE A 1 263 ? -6.221 -32.137 0.522 1.00 87.19 263 PHE A CA 1
ATOM 2116 C C . PHE A 1 263 ? -6.507 -31.457 -0.822 1.00 87.19 263 PHE A C 1
ATOM 2118 O O . PHE A 1 263 ? -6.945 -30.310 -0.847 1.00 87.19 263 PHE A O 1
ATOM 2125 N N . THR A 1 264 ? -6.320 -32.162 -1.941 1.00 89.25 264 THR A N 1
ATOM 2126 C CA . THR A 1 264 ? -6.558 -31.608 -3.278 1.00 89.25 264 THR A CA 1
ATOM 2127 C C . THR A 1 264 ? -8.049 -31.438 -3.539 1.00 89.25 264 THR A C 1
ATOM 2129 O O . THR A 1 264 ? -8.470 -30.365 -3.973 1.00 89.25 264 THR A O 1
ATOM 2132 N N . ALA A 1 265 ? -8.862 -32.449 -3.219 1.00 89.12 265 ALA A N 1
ATOM 2133 C CA . ALA A 1 265 ? -10.316 -32.344 -3.329 1.00 89.12 265 ALA A CA 1
ATOM 2134 C C . ALA A 1 265 ? -10.875 -31.243 -2.413 1.00 89.12 265 ALA A C 1
ATOM 2136 O O . ALA A 1 265 ? -11.716 -30.452 -2.842 1.00 89.12 265 A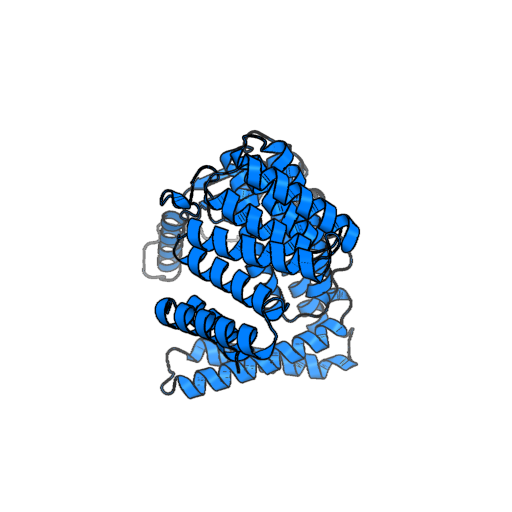LA A O 1
ATOM 2137 N N . TYR A 1 266 ? -10.355 -31.135 -1.184 1.00 89.31 266 TYR A N 1
ATOM 2138 C CA . TYR A 1 266 ? -10.699 -30.048 -0.266 1.00 89.31 266 TYR A CA 1
ATOM 2139 C C . TYR A 1 266 ? -10.398 -28.667 -0.863 1.00 89.31 266 TYR A C 1
ATOM 2141 O O . TYR A 1 266 ? -11.278 -27.809 -0.879 1.00 89.31 266 TYR A O 1
ATOM 2149 N N . GLN A 1 267 ? -9.186 -28.454 -1.390 1.00 90.06 267 GLN A N 1
ATOM 2150 C CA . GLN A 1 267 ? -8.796 -27.173 -1.987 1.00 90.06 267 GLN A CA 1
ATOM 2151 C C . GLN A 1 267 ? -9.681 -26.797 -3.179 1.00 90.06 267 GLN A C 1
ATOM 2153 O O . GLN A 1 267 ? -10.087 -25.645 -3.299 1.00 90.06 267 GLN A O 1
ATOM 2158 N N . GLN A 1 268 ? -10.010 -27.762 -4.043 1.00 92.75 268 GLN A N 1
ATOM 2159 C CA . GLN A 1 268 ? -10.903 -27.530 -5.182 1.00 92.75 268 GLN A CA 1
ATOM 2160 C C . GLN A 1 268 ? -12.321 -27.168 -4.733 1.00 92.75 268 GLN A C 1
ATOM 2162 O O . GLN A 1 268 ? -12.934 -26.258 -5.293 1.00 92.75 268 GLN A O 1
ATOM 2167 N N . GLN A 1 269 ? -12.844 -27.859 -3.718 1.00 93.25 269 GLN A N 1
ATOM 2168 C CA . GLN A 1 269 ? -14.166 -27.572 -3.172 1.00 93.25 269 GLN A CA 1
ATOM 2169 C C . GLN A 1 269 ? -14.213 -26.194 -2.504 1.00 93.25 269 GLN A C 1
ATOM 2171 O O . GLN A 1 269 ? -15.160 -25.445 -2.740 1.00 93.25 269 GLN A O 1
ATOM 2176 N N . LEU A 1 270 ? -13.189 -25.848 -1.719 1.00 92.06 270 LEU A N 1
ATOM 2177 C CA . LEU A 1 270 ? -13.071 -24.543 -1.075 1.00 92.06 270 LEU A CA 1
ATOM 2178 C C . LEU A 1 270 ? -13.021 -23.425 -2.119 1.00 92.06 270 LEU A C 1
ATOM 2180 O O . LEU A 1 270 ? -13.867 -22.538 -2.084 1.00 92.06 270 LEU A O 1
ATOM 2184 N N . ALA A 1 271 ? -12.122 -23.528 -3.103 1.00 92.81 271 ALA A N 1
ATOM 2185 C CA . ALA A 1 271 ? -11.978 -22.526 -4.158 1.00 92.81 271 ALA A CA 1
ATOM 2186 C C . ALA A 1 271 ? -13.285 -22.317 -4.941 1.00 92.81 271 ALA A C 1
ATOM 2188 O O . ALA A 1 271 ? -13.670 -21.185 -5.226 1.00 92.81 271 ALA A O 1
ATOM 2189 N N . LYS A 1 272 ? -14.011 -23.403 -5.243 1.00 96.19 272 LYS A N 1
ATOM 2190 C CA . LYS A 1 272 ? -15.311 -23.325 -5.921 1.00 96.19 272 LYS A CA 1
ATOM 2191 C C . LYS A 1 272 ? -16.359 -22.595 -5.075 1.00 96.19 272 LYS A C 1
ATOM 2193 O O . LYS A 1 272 ? -17.098 -21.769 -5.608 1.00 96.19 272 LYS A O 1
ATOM 2198 N N . LEU A 1 273 ? -16.449 -22.905 -3.780 1.00 95.94 273 LEU A N 1
ATOM 2199 C CA . LEU A 1 273 ? -17.392 -22.241 -2.875 1.00 95.94 273 LEU A CA 1
ATOM 2200 C C . LEU A 1 273 ? -17.042 -20.762 -2.683 1.00 95.94 273 LEU A C 1
ATOM 2202 O O . LEU A 1 273 ? -17.937 -19.922 -2.712 1.00 95.94 273 LEU A O 1
ATOM 2206 N N . GLU A 1 274 ? -15.756 -20.437 -2.540 1.00 94.25 274 GLU A N 1
ATOM 2207 C CA . GLU A 1 274 ? -15.266 -19.059 -2.441 1.00 94.25 274 GLU A CA 1
ATOM 2208 C C . GLU A 1 274 ? -15.591 -18.259 -3.705 1.00 94.25 274 GLU A C 1
ATOM 2210 O O . GLU A 1 274 ? -16.071 -17.131 -3.611 1.00 94.25 274 GLU A O 1
ATOM 2215 N N . GLU A 1 275 ? -15.392 -18.837 -4.892 1.00 95.12 275 GLU A N 1
ATOM 2216 C CA . GLU A 1 275 ? -15.743 -18.200 -6.164 1.00 95.12 275 GLU A CA 1
ATOM 2217 C C . GLU A 1 275 ? -17.249 -17.913 -6.255 1.00 95.12 275 GLU A C 1
ATOM 2219 O O . GLU A 1 275 ? -17.655 -16.792 -6.574 1.00 95.12 275 GLU A O 1
ATOM 2224 N N . GLN A 1 276 ? -18.091 -18.899 -5.929 1.00 96.19 276 GLN A N 1
ATOM 2225 C CA . GLN A 1 276 ? -19.549 -18.741 -5.928 1.00 96.19 276 GLN A CA 1
ATOM 2226 C C . GLN A 1 276 ? -20.005 -17.671 -4.931 1.00 96.19 276 GLN A C 1
ATOM 2228 O O . GLN A 1 276 ? -20.806 -16.803 -5.283 1.00 96.19 276 GLN A O 1
ATOM 2233 N N . HIS A 1 277 ? -19.467 -17.707 -3.711 1.00 94.38 277 HIS A N 1
ATOM 2234 C CA . HIS A 1 277 ? -19.755 -16.734 -2.663 1.00 94.38 277 HIS A CA 1
ATOM 2235 C C . HIS A 1 277 ? -19.349 -15.319 -3.094 1.00 94.38 277 HIS A C 1
ATOM 2237 O O . HIS A 1 277 ? -20.158 -14.395 -3.035 1.00 94.38 277 HIS A O 1
ATOM 2243 N N . ASN A 1 278 ? -18.129 -15.154 -3.611 1.00 92.25 278 ASN A N 1
ATOM 2244 C CA . ASN A 1 278 ? -17.618 -13.868 -4.077 1.00 92.25 278 ASN A CA 1
ATOM 2245 C C . ASN A 1 278 ? -18.451 -13.292 -5.228 1.00 92.25 278 ASN A C 1
ATOM 2247 O O . ASN A 1 278 ? -18.778 -12.106 -5.214 1.00 92.25 278 ASN A O 1
ATOM 2251 N N . ASN A 1 279 ? -18.822 -14.111 -6.214 1.00 93.56 279 ASN A N 1
ATOM 2252 C CA . ASN A 1 279 ? -19.638 -13.661 -7.342 1.00 93.56 279 ASN A CA 1
ATOM 2253 C C . ASN A 1 279 ? -21.030 -13.202 -6.890 1.00 93.56 279 ASN A C 1
ATOM 2255 O O . ASN A 1 279 ? -21.509 -12.161 -7.343 1.00 93.56 279 ASN A O 1
ATOM 2259 N N . LEU A 1 280 ? -21.658 -13.932 -5.964 1.00 92.44 280 LEU A N 1
ATOM 2260 C CA . LEU A 1 280 ? -22.961 -13.560 -5.419 1.00 92.44 280 LEU A CA 1
ATOM 2261 C C . LEU A 1 280 ? -22.889 -12.279 -4.576 1.00 92.44 280 LEU A C 1
ATOM 2263 O O . LEU A 1 280 ? -23.751 -11.412 -4.712 1.00 92.44 280 LEU A O 1
ATOM 2267 N N . GLN A 1 281 ? -21.837 -12.110 -3.765 1.00 89.31 281 GLN A N 1
ATOM 2268 C CA . GLN A 1 281 ? -21.606 -10.865 -3.025 1.00 89.31 281 GLN A CA 1
ATOM 2269 C C . GLN A 1 281 ? -21.461 -9.657 -3.960 1.00 89.31 281 GLN A C 1
ATOM 2271 O O . GLN A 1 281 ? -22.048 -8.616 -3.682 1.00 89.31 281 GLN A O 1
ATOM 2276 N N . LYS A 1 282 ? -20.738 -9.789 -5.080 1.00 89.88 282 LYS A N 1
ATOM 2277 C CA . LYS A 1 282 ? -20.584 -8.706 -6.072 1.00 89.88 282 LYS A CA 1
ATOM 2278 C C . LYS A 1 282 ? -21.917 -8.311 -6.705 1.00 89.88 282 LYS A C 1
ATOM 2280 O O . LYS A 1 282 ? -22.203 -7.123 -6.837 1.00 89.88 282 LYS A O 1
ATOM 2285 N N . GLN A 1 283 ? -22.749 -9.296 -7.054 1.00 89.06 283 GLN A N 1
ATOM 2286 C CA . GLN A 1 283 ? -24.097 -9.044 -7.573 1.00 89.06 283 GLN A CA 1
ATOM 2287 C C . GLN A 1 283 ? -24.944 -8.281 -6.548 1.00 89.06 283 GLN A C 1
ATOM 2289 O O . GLN A 1 283 ? -25.484 -7.225 -6.865 1.00 89.06 283 GLN A O 1
ATOM 2294 N N . LEU A 1 284 ? -24.984 -8.759 -5.301 1.00 86.94 284 LEU A N 1
ATOM 2295 C CA . LEU A 1 284 ? -25.727 -8.108 -4.221 1.00 86.94 284 LEU A CA 1
ATOM 2296 C C . LEU A 1 284 ? -25.216 -6.690 -3.928 1.00 86.94 284 LEU A C 1
ATOM 2298 O O . LEU A 1 284 ? -26.024 -5.783 -3.764 1.00 86.94 284 LEU A O 1
ATOM 2302 N N . ALA A 1 285 ? -23.899 -6.470 -3.917 1.00 83.12 285 ALA A N 1
ATOM 2303 C CA . ALA A 1 285 ? -23.308 -5.150 -3.688 1.00 83.12 285 ALA A CA 1
ATOM 2304 C C . ALA A 1 285 ? -23.776 -4.114 -4.726 1.00 83.12 285 ALA A C 1
ATOM 2306 O O . ALA A 1 285 ? -24.092 -2.980 -4.371 1.00 83.12 285 ALA A O 1
ATOM 2307 N N . SER A 1 286 ? -23.913 -4.519 -5.993 1.00 82.06 286 SER A N 1
ATOM 2308 C CA . SER A 1 286 ? -24.401 -3.632 -7.057 1.00 82.06 286 SER A CA 1
ATOM 2309 C C . SER A 1 286 ? -25.885 -3.251 -6.938 1.00 82.06 286 SER A C 1
ATOM 2311 O O . SER A 1 286 ? -26.290 -2.223 -7.477 1.00 82.06 286 SER A O 1
ATOM 2313 N N . GLU A 1 287 ? -26.684 -4.043 -6.217 1.00 84.56 287 GLU A N 1
ATOM 2314 C CA . GLU A 1 287 ? -28.140 -3.874 -6.089 1.00 84.56 287 GLU A CA 1
ATOM 2315 C C . GLU A 1 287 ? -28.564 -3.262 -4.737 1.00 84.56 287 GLU A C 1
ATOM 2317 O O . GLU A 1 287 ? -29.735 -2.930 -4.560 1.00 84.56 287 GLU A O 1
ATOM 2322 N N . VAL A 1 288 ? -27.627 -3.069 -3.798 1.00 80.75 288 VAL A N 1
ATOM 2323 C CA . VAL A 1 288 ? -27.882 -2.533 -2.447 1.00 80.75 288 VAL A CA 1
ATOM 2324 C C . VAL A 1 288 ? -27.144 -1.195 -2.252 1.00 80.75 288 VAL A C 1
ATOM 2326 O O . VAL A 1 288 ? -25.949 -1.186 -1.939 1.00 80.75 288 VAL A O 1
ATOM 2329 N N . PRO A 1 289 ? -27.831 -0.044 -2.402 1.00 74.69 289 PRO A N 1
ATOM 2330 C CA . PRO A 1 289 ? -27.231 1.286 -2.283 1.00 74.69 289 PRO A CA 1
ATOM 2331 C C . PRO A 1 289 ? -26.503 1.563 -0.961 1.00 74.69 289 PRO A C 1
ATOM 2333 O O . PRO A 1 289 ? -25.505 2.278 -0.963 1.00 74.69 289 PRO A O 1
ATOM 2336 N N . GLU A 1 290 ? -26.937 0.987 0.165 1.00 74.31 290 GLU A N 1
ATOM 2337 C CA . GLU A 1 290 ? -26.287 1.191 1.471 1.00 74.31 290 GLU A CA 1
ATOM 2338 C C . GLU A 1 290 ? -24.839 0.677 1.502 1.00 74.31 290 GLU A C 1
ATOM 2340 O O . GLU A 1 290 ? -24.001 1.201 2.236 1.00 74.31 290 GLU A O 1
ATOM 2345 N N . ILE A 1 291 ? -24.516 -0.316 0.668 1.00 69.62 291 ILE A N 1
ATOM 2346 C CA . ILE A 1 291 ? -23.163 -0.875 0.535 1.00 69.62 291 ILE A CA 1
ATOM 2347 C C . ILE A 1 291 ? -22.240 0.082 -0.241 1.00 69.62 291 ILE A C 1
ATOM 2349 O O . ILE A 1 291 ? -21.016 -0.026 -0.157 1.00 69.62 291 ILE A O 1
ATOM 2353 N N . GLN A 1 292 ? -22.803 1.067 -0.946 1.00 62.75 292 GLN A N 1
ATOM 2354 C CA . GLN A 1 292 ? -22.055 2.013 -1.775 1.00 62.75 292 GLN A CA 1
ATOM 2355 C C . GLN A 1 292 ? -21.353 3.115 -0.961 1.00 62.75 292 GLN A C 1
ATOM 2357 O O . GLN A 1 292 ? -20.611 3.905 -1.542 1.00 62.75 292 GLN A O 1
ATOM 2362 N N . LEU A 1 293 ? -21.538 3.138 0.373 1.00 64.00 293 LEU A N 1
ATOM 2363 C CA . LEU A 1 293 ? -20.814 3.978 1.345 1.00 64.00 293 LEU A CA 1
ATOM 2364 C C . LEU A 1 293 ? -20.651 5.444 0.897 1.00 64.00 293 LEU A C 1
ATOM 2366 O O . LEU A 1 293 ? -19.591 6.050 1.074 1.00 64.00 293 LEU A O 1
ATOM 2370 N N . ALA A 1 294 ? -21.698 6.004 0.285 1.00 53.72 294 ALA A N 1
ATOM 2371 C CA . ALA A 1 294 ? -21.651 7.315 -0.355 1.00 53.72 294 ALA A CA 1
ATOM 2372 C C . ALA A 1 294 ? -21.596 8.489 0.642 1.00 53.72 294 ALA A C 1
ATOM 2374 O O . ALA A 1 294 ? -21.300 9.611 0.232 1.00 53.72 294 ALA A O 1
ATOM 2375 N N . GLU A 1 295 ? -21.818 8.255 1.942 1.00 53.75 295 GLU A N 1
ATOM 2376 C CA . GLU A 1 295 ? -21.918 9.322 2.941 1.00 53.75 295 GLU A CA 1
ATOM 2377 C C . GLU A 1 295 ? -21.005 9.114 4.160 1.00 53.75 295 GLU A C 1
ATOM 2379 O O . GLU A 1 295 ? -20.965 8.054 4.778 1.00 53.75 295 GLU A O 1
ATOM 2384 N N . GLN A 1 296 ? -20.241 10.180 4.435 1.00 63.00 296 GLN A N 1
ATOM 2385 C CA . GLN A 1 296 ? -19.521 10.554 5.660 1.00 63.00 296 GLN A CA 1
ATOM 2386 C C . GLN A 1 296 ? -19.199 9.422 6.645 1.00 63.00 296 GLN A C 1
ATOM 2388 O O . GLN A 1 296 ? -19.901 9.186 7.624 1.00 63.00 296 GLN A O 1
ATOM 2393 N N . LEU A 1 297 ? -18.041 8.793 6.438 1.00 70.19 297 LEU A N 1
ATOM 2394 C CA . LEU A 1 297 ? -17.421 7.965 7.470 1.00 70.19 297 LEU A CA 1
ATOM 2395 C C . LEU A 1 297 ? -17.205 8.799 8.742 1.00 70.19 297 LEU A C 1
ATOM 2397 O O . LEU A 1 297 ? -16.749 9.944 8.631 1.00 70.19 297 LEU A O 1
ATOM 2401 N N . PRO A 1 298 ? -17.474 8.236 9.932 1.00 73.31 298 PRO A N 1
ATOM 2402 C CA . PRO A 1 298 ? -17.265 8.938 11.187 1.00 73.31 298 PRO A CA 1
ATOM 2403 C C . PRO A 1 298 ? -15.800 9.367 11.305 1.00 73.31 298 PRO A C 1
ATOM 2405 O O . PRO A 1 298 ? -14.878 8.562 11.162 1.00 73.31 298 PRO A O 1
ATOM 2408 N N . ASN A 1 299 ? -15.596 10.661 11.539 1.00 86.06 299 ASN A N 1
ATOM 2409 C CA . ASN A 1 299 ? -14.301 11.227 11.898 1.00 86.06 299 ASN A CA 1
ATOM 2410 C C . ASN A 1 299 ? -14.137 11.210 13.427 1.00 86.06 299 ASN A C 1
ATOM 2412 O O . ASN A 1 299 ? -15.073 10.877 14.159 1.00 86.06 299 ASN A O 1
ATOM 2416 N N . ARG A 1 300 ? -12.962 11.605 13.931 1.00 94.38 300 ARG A N 1
ATOM 2417 C CA . ARG A 1 300 ? -12.727 11.646 15.382 1.00 94.38 300 ARG A CA 1
ATOM 2418 C C . ARG A 1 300 ? -13.732 12.512 16.156 1.00 94.38 300 ARG A C 1
ATOM 2420 O O . ARG A 1 300 ? -13.995 12.206 17.311 1.00 94.38 300 ARG A O 1
ATOM 2427 N N . TYR A 1 301 ? -14.315 13.545 15.534 1.00 94.94 301 TYR A N 1
ATOM 2428 C CA . TYR A 1 301 ? -15.334 14.396 16.163 1.00 94.94 301 TYR A CA 1
ATOM 2429 C C . TYR A 1 301 ? -16.606 13.608 16.460 1.00 94.94 301 TYR A C 1
ATOM 2431 O O . TYR A 1 301 ? -17.024 13.548 17.612 1.00 94.94 301 TYR A O 1
ATOM 2439 N N . ALA A 1 302 ? -17.150 12.929 15.448 1.00 92.25 302 ALA A N 1
ATOM 2440 C CA . ALA A 1 302 ? -18.329 12.083 15.612 1.00 92.25 302 ALA A CA 1
ATOM 2441 C C . ALA A 1 302 ? -18.083 10.948 16.619 1.00 92.25 302 ALA A C 1
ATOM 2443 O O . ALA A 1 302 ? -18.960 10.610 17.407 1.00 92.25 302 ALA A O 1
ATOM 2444 N N . VAL A 1 303 ? -16.873 10.375 16.626 1.00 93.94 303 VAL A N 1
ATOM 2445 C CA . VAL A 1 303 ? -16.506 9.343 17.604 1.00 93.94 303 VAL A CA 1
ATOM 2446 C C . VAL A 1 303 ? -16.462 9.916 19.020 1.00 93.94 303 VAL A C 1
ATOM 2448 O O . VAL A 1 303 ? -17.066 9.330 19.911 1.00 93.94 303 VAL A O 1
ATOM 2451 N N . ALA A 1 304 ? -15.795 11.052 19.238 1.00 96.31 304 ALA A N 1
ATOM 2452 C CA . ALA A 1 304 ? -15.691 11.669 20.561 1.00 96.31 304 ALA A CA 1
ATOM 2453 C C . ALA A 1 304 ? -17.057 12.096 21.124 1.00 96.31 304 ALA A C 1
ATOM 2455 O O . ALA A 1 304 ? -17.269 11.988 22.329 1.00 96.31 304 ALA A O 1
ATOM 2456 N N . GLU A 1 305 ? -17.971 12.558 20.268 1.00 95.50 305 GLU A N 1
ATOM 2457 C CA . GLU A 1 305 ? -19.346 12.919 20.639 1.00 95.50 305 GLU A CA 1
ATOM 2458 C C . GLU A 1 305 ? -20.202 11.690 20.984 1.00 95.50 305 GLU A C 1
ATOM 2460 O O . GLU A 1 305 ? -21.023 11.740 21.894 1.00 95.50 305 GLU A O 1
ATOM 2465 N N . ALA A 1 306 ? -19.990 10.566 20.295 1.00 94.50 306 ALA A N 1
ATOM 2466 C CA . ALA A 1 306 ? -20.727 9.328 20.543 1.00 94.50 306 ALA A CA 1
ATOM 2467 C C . ALA A 1 306 ? -20.248 8.555 21.788 1.00 94.50 306 ALA A C 1
ATOM 2469 O O . ALA A 1 306 ? -20.922 7.619 22.229 1.00 94.50 306 ALA A O 1
ATOM 2470 N N . LEU A 1 307 ? -19.081 8.898 22.345 1.00 96.44 307 LEU A N 1
ATOM 2471 C CA . LEU A 1 307 ? -18.568 8.267 23.559 1.00 96.44 307 LEU A CA 1
ATOM 2472 C C . LEU A 1 307 ? -19.403 8.675 24.785 1.00 96.44 307 LEU A C 1
ATOM 2474 O O . LEU A 1 307 ? -19.725 9.852 24.938 1.00 96.44 307 LEU A O 1
ATOM 2478 N N . PRO A 1 308 ? -19.697 7.748 25.718 1.00 97.69 308 PRO A N 1
ATOM 2479 C CA . PRO A 1 308 ? -20.312 8.103 26.994 1.00 97.69 308 PRO A CA 1
ATOM 2480 C C . PRO A 1 308 ? -19.508 9.180 27.733 1.00 97.69 308 PRO A C 1
ATOM 2482 O O . PRO A 1 308 ? -18.276 9.121 27.751 1.00 97.69 308 PRO A O 1
ATOM 2485 N N . SER A 1 309 ? -20.178 10.126 28.391 1.00 95.12 309 SER A N 1
ATOM 2486 C CA . SER A 1 309 ? -19.488 11.170 29.155 1.00 95.12 309 SER A CA 1
ATOM 2487 C C . SER A 1 309 ? -18.553 10.565 30.211 1.00 95.12 309 SER A C 1
ATOM 2489 O O . SER A 1 309 ? -18.919 9.620 30.913 1.00 95.12 309 SER A O 1
ATOM 2491 N N . HIS A 1 310 ? -17.359 11.147 30.357 1.00 94.06 310 HIS A N 1
ATOM 2492 C CA . HIS A 1 310 ? -16.272 10.664 31.226 1.00 94.06 310 HIS A CA 1
ATOM 2493 C C . HIS A 1 310 ? -15.683 9.302 30.816 1.00 94.06 310 HIS A C 1
ATOM 2495 O O . HIS A 1 310 ? -15.124 8.590 31.653 1.00 94.06 310 HIS A O 1
ATOM 2501 N N . SER A 1 311 ? -15.783 8.935 29.537 1.00 97.75 311 SER A N 1
ATOM 2502 C CA . SER A 1 311 ? -15.131 7.743 28.987 1.00 97.75 311 SER A CA 1
ATOM 2503 C C . SER A 1 311 ? -14.019 8.101 28.000 1.00 97.75 311 SER A C 1
ATOM 2505 O O . SER A 1 311 ? -13.856 9.251 27.589 1.00 97.75 311 SER A O 1
ATOM 2507 N N . ILE A 1 312 ? -13.224 7.096 27.639 1.00 97.38 312 ILE A N 1
ATOM 2508 C CA . ILE A 1 312 ? -12.175 7.206 26.628 1.00 97.38 312 ILE A CA 1
ATOM 2509 C C . ILE A 1 312 ? -12.300 6.047 25.643 1.00 97.38 312 ILE A C 1
ATOM 2511 O O . ILE A 1 312 ? -12.588 4.914 26.036 1.00 97.38 312 ILE A O 1
ATOM 2515 N N . LEU A 1 313 ? -12.030 6.316 24.370 1.00 97.25 313 LEU A N 1
ATOM 2516 C CA . LEU A 1 313 ? -11.674 5.281 23.410 1.00 97.25 313 LEU A CA 1
ATOM 2517 C C . LEU A 1 313 ? -10.176 5.001 23.532 1.00 97.25 313 LEU A C 1
ATOM 2519 O O . LEU A 1 313 ? -9.372 5.932 23.514 1.00 97.25 313 LEU A O 1
ATOM 2523 N N . ILE A 1 314 ? -9.816 3.720 23.599 1.00 97.75 314 ILE A N 1
ATOM 2524 C CA . ILE A 1 314 ? -8.445 3.251 23.400 1.00 97.75 314 ILE A CA 1
ATOM 2525 C C . ILE A 1 314 ? -8.433 2.408 22.125 1.00 97.75 314 ILE A C 1
ATOM 2527 O O . ILE A 1 314 ? -9.017 1.326 22.090 1.00 97.75 314 ILE A O 1
ATOM 2531 N N . GLU A 1 315 ? -7.783 2.909 21.078 1.00 96.69 315 GLU A N 1
ATOM 2532 C CA . GLU A 1 315 ? -7.640 2.213 19.800 1.00 96.69 315 GLU A CA 1
ATOM 2533 C C . GLU A 1 315 ? -6.228 1.634 19.678 1.00 96.69 315 GLU A C 1
ATOM 2535 O O . GLU A 1 315 ? -5.248 2.374 19.585 1.00 96.69 315 GLU A O 1
ATOM 2540 N N . PHE A 1 316 ? -6.129 0.304 19.671 1.00 96.44 316 PHE A N 1
ATOM 2541 C CA . PHE A 1 316 ? -4.870 -0.418 19.497 1.00 96.44 316 PHE A CA 1
ATOM 2542 C C . PHE A 1 316 ? -4.586 -0.660 18.018 1.00 96.44 316 PHE A C 1
ATOM 2544 O O . PHE A 1 316 ? -5.402 -1.237 17.301 1.00 96.44 316 PHE A O 1
ATOM 2551 N N . VAL A 1 317 ? -3.400 -0.263 17.567 1.00 96.31 317 VAL A N 1
ATOM 2552 C CA . VAL A 1 317 ? -3.004 -0.322 16.163 1.00 96.31 317 VAL A CA 1
ATOM 2553 C C . VAL A 1 317 ? -1.668 -1.031 16.040 1.00 96.31 317 VAL A C 1
ATOM 2555 O O . VAL A 1 317 ? -0.636 -0.519 16.467 1.00 96.31 317 VAL A O 1
ATOM 2558 N N . ARG A 1 318 ? -1.685 -2.209 15.414 1.00 95.88 318 ARG A N 1
ATOM 2559 C CA . ARG A 1 318 ? -0.476 -2.869 14.916 1.00 95.88 318 ARG A CA 1
ATOM 2560 C C . ARG A 1 318 ? -0.002 -2.139 13.667 1.00 95.88 318 ARG A C 1
ATOM 2562 O O . ARG A 1 318 ? -0.823 -1.917 12.774 1.00 95.88 318 ARG A O 1
ATOM 2569 N N . PHE A 1 319 ? 1.291 -1.864 13.548 1.00 96.31 319 PHE A N 1
ATOM 2570 C CA . PHE A 1 319 ? 1.905 -1.417 12.297 1.00 96.31 319 PHE A CA 1
ATOM 2571 C C . PHE A 1 319 ? 3.304 -2.006 12.117 1.00 96.31 319 PHE A C 1
ATOM 2573 O O . PHE A 1 319 ? 4.015 -2.234 13.096 1.00 96.31 319 PHE A O 1
ATOM 2580 N N . ASP A 1 320 ? 3.682 -2.274 10.870 1.00 96.56 320 ASP A N 1
ATOM 2581 C CA . ASP A 1 320 ? 5.044 -2.699 10.543 1.00 96.56 320 ASP A CA 1
ATOM 2582 C C . ASP A 1 320 ? 5.969 -1.469 10.587 1.00 96.56 320 ASP A C 1
ATOM 2584 O O . ASP A 1 320 ? 5.661 -0.424 10.008 1.00 96.56 320 ASP A O 1
ATOM 2588 N N . PHE A 1 321 ? 7.094 -1.561 11.300 1.00 96.19 321 PHE A N 1
ATOM 2589 C CA . PHE A 1 321 ? 7.987 -0.416 11.486 1.00 96.19 321 PHE A CA 1
ATOM 2590 C C . PHE A 1 321 ? 8.914 -0.229 10.282 1.00 96.19 321 PHE A C 1
ATOM 2592 O O . PHE A 1 321 ? 9.615 -1.164 9.886 1.00 96.19 321 PHE A O 1
ATOM 2599 N N . PHE A 1 322 ? 8.952 0.991 9.740 1.00 97.38 322 PHE A N 1
ATOM 2600 C CA . PHE A 1 322 ? 9.856 1.379 8.661 1.00 97.38 322 PHE A CA 1
ATOM 2601 C C . PHE A 1 322 ? 10.952 2.340 9.142 1.00 97.38 322 PHE A C 1
ATOM 2603 O O . PHE A 1 322 ? 10.663 3.463 9.566 1.00 97.38 322 PHE A O 1
ATOM 2610 N N . ASP A 1 323 ? 12.212 1.927 9.001 1.00 96.56 323 ASP A N 1
ATOM 2611 C CA . ASP A 1 323 ? 13.382 2.792 9.128 1.00 96.56 323 ASP A CA 1
ATOM 2612 C C . ASP A 1 323 ? 13.626 3.547 7.813 1.00 96.56 323 ASP A C 1
ATOM 2614 O O . ASP A 1 323 ? 14.044 2.992 6.792 1.00 96.56 323 ASP A O 1
ATOM 2618 N N . PHE A 1 324 ? 13.373 4.854 7.852 1.00 95.81 324 PHE A N 1
ATOM 2619 C CA . PHE A 1 324 ? 13.561 5.755 6.721 1.00 95.81 324 PHE A CA 1
ATOM 2620 C C . PHE A 1 324 ? 15.037 5.996 6.369 1.00 95.81 324 PHE A C 1
ATOM 2622 O O . PHE A 1 324 ? 15.327 6.330 5.223 1.00 95.81 324 PHE A O 1
ATOM 2629 N N . GLN A 1 325 ? 15.972 5.838 7.308 1.00 94.25 325 GLN A N 1
ATOM 2630 C CA . GLN A 1 325 ? 17.395 6.120 7.081 1.00 94.25 325 GLN A CA 1
ATOM 2631 C C . GLN A 1 325 ? 18.161 4.920 6.506 1.00 94.25 325 GLN A C 1
ATOM 2633 O O . GLN A 1 325 ? 19.206 5.113 5.878 1.00 94.25 325 GLN A O 1
ATOM 2638 N N . ALA A 1 326 ? 17.628 3.705 6.657 1.00 95.44 326 ALA A N 1
ATOM 2639 C CA . ALA A 1 326 ? 18.220 2.481 6.132 1.00 95.44 326 ALA A CA 1
ATOM 2640 C C . ALA A 1 326 ? 18.371 2.507 4.596 1.00 95.44 326 ALA A C 1
ATOM 2642 O O . ALA A 1 326 ? 17.407 2.683 3.840 1.00 95.44 326 ALA A O 1
ATOM 2643 N N . VAL A 1 327 ? 19.598 2.270 4.118 1.00 96.06 327 VAL A N 1
ATOM 2644 C CA . VAL A 1 327 ? 19.959 2.245 2.695 1.00 96.06 327 VAL A CA 1
ATOM 2645 C C . VAL A 1 327 ? 20.050 0.801 2.211 1.00 96.06 327 VAL A C 1
ATOM 2647 O O . VAL A 1 327 ? 21.045 0.109 2.432 1.00 96.06 327 VAL A O 1
ATOM 2650 N N . ARG A 1 328 ? 19.051 0.340 1.450 1.00 93.81 328 ARG A N 1
ATOM 2651 C CA . ARG A 1 328 ? 19.002 -1.065 1.003 1.00 93.81 328 ARG A CA 1
ATOM 2652 C C . ARG A 1 328 ? 20.240 -1.518 0.219 1.00 93.81 328 ARG A C 1
ATOM 2654 O O . ARG A 1 328 ? 20.619 -2.686 0.311 1.00 93.81 328 ARG A O 1
ATOM 2661 N N . ALA A 1 329 ? 20.867 -0.633 -0.560 1.00 94.12 329 ALA A N 1
ATOM 2662 C CA . ALA A 1 329 ? 22.092 -0.942 -1.306 1.00 94.12 329 ALA A CA 1
ATOM 2663 C C . ALA A 1 329 ? 23.317 -1.214 -0.421 1.00 94.12 329 ALA A C 1
ATOM 2665 O O . ALA A 1 329 ? 24.267 -1.832 -0.891 1.00 94.12 329 ALA A O 1
ATOM 2666 N N . LYS A 1 330 ? 23.290 -0.797 0.849 1.00 94.81 330 LYS A N 1
ATOM 2667 C CA . LYS A 1 330 ? 24.332 -1.101 1.839 1.00 94.81 330 LYS A CA 1
ATOM 2668 C C . LYS A 1 330 ? 24.071 -2.395 2.613 1.00 94.81 330 LYS A C 1
ATOM 2670 O O . LYS A 1 330 ? 24.899 -2.798 3.418 1.00 94.81 330 LYS A O 1
ATOM 2675 N N . GLY A 1 331 ? 22.952 -3.067 2.341 1.00 93.38 331 GLY A N 1
ATOM 2676 C CA . GLY A 1 331 ? 22.527 -4.260 3.069 1.00 93.38 331 GLY A CA 1
ATOM 2677 C C . GLY A 1 331 ? 21.553 -3.971 4.210 1.00 93.38 331 GLY A C 1
ATOM 2678 O O . GLY A 1 331 ? 20.998 -4.926 4.757 1.00 93.38 331 GLY A O 1
ATOM 2679 N N . ASP A 1 332 ? 21.285 -2.696 4.499 1.00 95.38 332 ASP A N 1
ATOM 2680 C CA . ASP A 1 332 ? 20.394 -2.272 5.574 1.00 95.38 332 ASP A CA 1
ATOM 2681 C C . ASP A 1 332 ? 18.971 -2.812 5.362 1.00 95.38 332 ASP A C 1
ATOM 2683 O O . ASP A 1 332 ? 18.458 -2.909 4.237 1.00 95.38 332 ASP A O 1
ATOM 2687 N N . GLN A 1 333 ? 18.330 -3.175 6.468 1.00 94.00 333 GLN A N 1
ATOM 2688 C CA . GLN A 1 333 ? 16.939 -3.599 6.507 1.00 94.00 333 GLN A CA 1
ATOM 2689 C C . GLN A 1 333 ? 16.070 -2.386 6.833 1.00 94.00 333 GLN A C 1
ATOM 2691 O O . GLN A 1 333 ? 16.350 -1.682 7.788 1.00 94.00 333 GLN A O 1
ATOM 2696 N N . GLN A 1 334 ? 15.039 -2.136 6.023 1.00 94.56 334 GLN A N 1
ATOM 2697 C CA . GLN A 1 334 ? 14.129 -1.005 6.243 1.00 94.56 334 GLN A CA 1
ATOM 2698 C C . GLN A 1 334 ? 12.894 -1.400 7.054 1.00 94.56 334 GLN A C 1
ATOM 2700 O O . GLN A 1 334 ? 12.400 -0.611 7.843 1.00 94.56 334 GLN A O 1
ATOM 2705 N N . TRP A 1 335 ? 12.377 -2.612 6.848 1.00 95.62 335 TRP A N 1
ATOM 2706 C CA . TRP A 1 335 ? 11.204 -3.115 7.561 1.00 95.62 335 TRP A CA 1
ATOM 2707 C C . TRP A 1 335 ? 11.635 -3.960 8.750 1.00 95.62 335 TRP A C 1
ATOM 2709 O O . TRP A 1 335 ? 12.364 -4.935 8.570 1.00 95.62 335 TRP A O 1
ATOM 2719 N N . HIS A 1 336 ? 11.164 -3.618 9.938 1.00 94.94 336 HIS A N 1
ATOM 2720 C CA . HIS A 1 336 ? 11.479 -4.299 11.194 1.00 94.94 336 HIS A CA 1
ATOM 2721 C C . HIS A 1 336 ? 10.228 -4.945 11.799 1.00 94.94 336 HIS A C 1
ATOM 2723 O O . HIS A 1 336 ? 9.125 -4.731 11.282 1.00 94.94 336 HIS A O 1
ATOM 2729 N N . PRO A 1 337 ? 10.375 -5.734 12.884 1.00 93.31 337 PRO A N 1
ATOM 2730 C CA . PRO A 1 337 ? 9.237 -6.297 13.588 1.00 93.31 337 PRO A CA 1
ATOM 2731 C C . PRO A 1 337 ? 8.157 -5.251 13.904 1.00 93.31 337 PRO A C 1
ATOM 2733 O O . PRO A 1 337 ? 8.469 -4.095 14.214 1.00 93.31 337 PRO A O 1
ATOM 2736 N N . PRO A 1 338 ? 6.881 -5.643 13.801 1.00 96.56 338 PRO A N 1
ATOM 2737 C CA . PRO A 1 338 ? 5.763 -4.741 14.006 1.00 96.56 338 PRO A CA 1
ATOM 2738 C C . PRO A 1 338 ? 5.660 -4.277 15.460 1.00 96.56 338 PRO A C 1
ATOM 2740 O O . PRO A 1 338 ? 6.099 -4.959 16.392 1.00 96.56 338 PRO A O 1
ATOM 2743 N N . ARG A 1 339 ? 5.013 -3.128 15.647 1.00 96.69 339 ARG A N 1
ATOM 2744 C CA . ARG A 1 339 ? 4.780 -2.497 16.951 1.00 96.69 339 ARG A CA 1
ATOM 2745 C C . ARG A 1 339 ? 3.300 -2.205 17.169 1.00 96.69 339 ARG A C 1
ATOM 2747 O O . ARG A 1 339 ? 2.549 -2.059 16.201 1.00 96.69 339 ARG A O 1
ATOM 2754 N N . TYR A 1 340 ? 2.894 -2.092 18.431 1.00 97.44 340 TYR A N 1
ATOM 2755 C CA . TYR A 1 340 ? 1.567 -1.608 18.806 1.00 97.44 340 TYR A CA 1
ATOM 2756 C C . TYR A 1 340 ? 1.620 -0.147 19.267 1.00 97.44 340 TYR A C 1
ATOM 2758 O O . TYR A 1 340 ? 2.356 0.196 20.190 1.00 97.44 340 TYR A O 1
ATOM 2766 N N . LEU A 1 341 ? 0.773 0.696 18.675 1.00 96.44 341 LEU A N 1
ATOM 2767 C CA . LEU A 1 341 ? 0.430 2.020 19.198 1.00 96.44 341 LEU A CA 1
ATOM 2768 C C . LEU A 1 341 ? -0.974 1.987 19.791 1.00 96.44 341 LEU A C 1
ATOM 2770 O O . LEU A 1 341 ? -1.884 1.423 19.188 1.00 96.44 341 LEU A O 1
ATOM 2774 N N . ALA A 1 342 ? -1.165 2.626 20.939 1.00 97.75 342 ALA A N 1
ATOM 2775 C CA . ALA A 1 342 ? -2.486 2.944 21.464 1.00 97.75 342 ALA A CA 1
ATOM 2776 C C . ALA A 1 342 ? -2.788 4.421 21.221 1.00 97.75 342 ALA A C 1
ATOM 2778 O O . ALA A 1 342 ? -2.042 5.284 21.683 1.00 97.75 342 ALA A O 1
ATOM 2779 N N . PHE A 1 343 ? -3.890 4.713 20.537 1.00 97.88 343 PHE A N 1
ATOM 2780 C CA . PHE A 1 343 ? -4.459 6.055 20.481 1.00 97.88 343 PHE A CA 1
ATOM 2781 C C . PHE A 1 343 ? -5.534 6.202 21.549 1.00 97.88 343 PHE A C 1
ATOM 2783 O O . PHE A 1 343 ? -6.380 5.323 21.700 1.00 97.88 343 PHE A O 1
ATOM 2790 N N . ILE A 1 344 ? -5.513 7.320 22.270 1.00 98.25 344 ILE A N 1
ATOM 2791 C CA . ILE A 1 344 ? -6.491 7.639 23.309 1.00 98.25 344 ILE A CA 1
ATOM 2792 C C . ILE A 1 344 ? -7.279 8.866 22.866 1.00 98.25 344 ILE A C 1
ATOM 2794 O O . ILE A 1 344 ? -6.688 9.904 22.563 1.00 98.25 344 ILE A O 1
ATOM 2798 N N . LEU A 1 345 ? -8.603 8.737 22.850 1.00 98.19 345 LEU A N 1
ATOM 2799 C CA . LEU A 1 345 ? -9.542 9.801 22.507 1.00 98.19 345 LEU A CA 1
ATOM 2800 C C . LEU A 1 345 ? -10.578 9.943 23.630 1.00 98.19 345 LEU A C 1
ATOM 2802 O O . LEU A 1 345 ? -11.414 9.050 23.790 1.00 98.19 345 LEU A O 1
ATOM 2806 N N . PRO A 1 346 ? -10.531 11.023 24.424 1.00 98.06 346 PRO A N 1
ATOM 2807 C CA . PRO A 1 346 ? -11.540 11.273 25.445 1.00 98.06 346 PRO A CA 1
ATOM 2808 C C . PRO A 1 346 ? -12.892 11.685 24.852 1.00 98.06 346 PRO A C 1
ATOM 2810 O O . PRO A 1 346 ? -12.950 12.348 23.814 1.00 98.06 346 PRO A O 1
ATOM 2813 N N . SER A 1 347 ? -13.980 11.328 25.544 1.00 97.38 347 SER A N 1
ATOM 2814 C CA . SER A 1 347 ? -15.332 11.796 25.218 1.00 97.38 347 SER A CA 1
ATOM 2815 C C . SER A 1 347 ? -15.383 13.322 25.180 1.00 97.38 347 SER A C 1
ATOM 2817 O O . SER A 1 347 ? -14.789 13.971 26.044 1.00 97.38 347 SER A O 1
ATOM 2819 N N . GLU A 1 348 ? -16.108 13.887 24.212 1.00 96.00 348 GLU A N 1
ATOM 2820 C CA . GLU A 1 348 ? -16.342 15.335 24.066 1.00 96.00 348 GLU A CA 1
ATOM 2821 C C . GLU A 1 348 ? -15.064 16.178 23.822 1.00 96.00 348 GLU A C 1
ATOM 2823 O O . GLU A 1 348 ? -15.137 17.402 23.722 1.00 96.00 348 GLU A O 1
ATOM 2828 N N . GLN A 1 349 ? -13.885 15.553 23.676 1.00 97.12 349 GLN A N 1
ATOM 2829 C CA . GLN A 1 349 ? -12.597 16.235 23.469 1.00 97.12 349 GLN A CA 1
ATOM 2830 C C . GLN A 1 349 ? -11.866 15.704 22.221 1.00 97.12 349 GLN A C 1
ATOM 2832 O O . GLN A 1 349 ? -10.812 15.070 22.328 1.00 97.12 349 GLN A O 1
ATOM 2837 N N . PRO A 1 350 ? -12.387 15.977 21.012 1.00 96.88 350 PRO A N 1
ATOM 2838 C CA . PRO A 1 350 ? -11.892 15.391 19.763 1.00 96.88 350 PRO A CA 1
ATOM 2839 C C . PRO A 1 350 ? -10.466 15.798 19.373 1.00 96.88 350 PRO A C 1
ATOM 2841 O O . PRO A 1 350 ? -9.836 15.141 18.544 1.00 96.88 350 PRO A O 1
ATOM 2844 N N . ASP A 1 351 ? -9.949 16.873 19.962 1.00 97.50 351 ASP A N 1
ATOM 2845 C CA . ASP A 1 351 ? -8.595 17.359 19.705 1.00 97.50 351 ASP A CA 1
ATOM 2846 C C . ASP A 1 351 ? -7.576 16.867 20.748 1.00 97.50 351 ASP A C 1
ATOM 2848 O O . ASP A 1 351 ? -6.371 16.938 20.502 1.00 97.50 351 ASP A O 1
ATOM 2852 N N . ALA A 1 352 ? -8.025 16.287 21.869 1.00 97.25 352 ALA A N 1
ATOM 2853 C CA . ALA A 1 352 ? -7.178 15.815 22.970 1.00 97.25 352 ALA A CA 1
ATOM 2854 C C . ALA A 1 352 ? -6.598 14.405 22.728 1.00 97.25 352 ALA A C 1
ATOM 2856 O O . ALA A 1 352 ? -6.567 13.562 23.627 1.00 97.25 352 ALA A O 1
ATOM 2857 N N . VAL A 1 353 ? -6.149 14.136 21.498 1.00 97.81 353 VAL A N 1
ATOM 2858 C CA . VAL A 1 353 ? -5.617 12.828 21.094 1.00 97.81 353 VAL A CA 1
ATOM 2859 C C . VAL A 1 353 ? -4.249 12.583 21.729 1.00 97.81 353 VAL A C 1
ATOM 2861 O O . VAL A 1 353 ? -3.300 13.351 21.541 1.00 97.81 353 VAL A O 1
ATOM 2864 N N . GLN A 1 354 ? -4.122 11.459 22.431 1.00 97.00 354 GLN A N 1
ATOM 2865 C CA . GLN A 1 354 ? -2.843 10.980 22.958 1.00 97.00 354 GLN A CA 1
ATOM 2866 C C . GLN A 1 354 ? -2.422 9.691 22.258 1.00 97.00 354 GLN A C 1
ATOM 2868 O O . GLN A 1 354 ? -3.248 8.971 21.693 1.00 97.00 354 GLN A O 1
ATOM 2873 N N . THR A 1 355 ? -1.126 9.396 22.302 1.00 96.62 355 THR A N 1
ATOM 2874 C CA . THR A 1 355 ? -0.561 8.183 21.711 1.00 96.62 355 THR A CA 1
ATOM 2875 C C . THR A 1 355 ? 0.453 7.571 22.665 1.00 96.62 355 THR A C 1
ATOM 2877 O O . THR A 1 355 ? 1.258 8.291 23.251 1.00 96.62 355 THR A O 1
ATOM 2880 N N . ILE A 1 356 ? 0.413 6.248 22.817 1.00 95.69 356 ILE A N 1
ATOM 2881 C CA . ILE A 1 356 ? 1.346 5.474 23.639 1.00 95.69 356 ILE A CA 1
ATOM 2882 C C . ILE A 1 356 ? 1.964 4.377 22.771 1.00 95.69 356 ILE A C 1
ATOM 2884 O O . ILE A 1 356 ? 1.239 3.616 22.130 1.00 95.69 356 ILE A O 1
ATOM 2888 N N . ASP A 1 357 ? 3.295 4.284 22.766 1.00 95.06 357 ASP A N 1
ATOM 2889 C CA . ASP A 1 357 ? 4.017 3.127 22.227 1.00 95.06 357 ASP A CA 1
ATOM 2890 C C . ASP A 1 357 ? 3.963 1.982 23.234 1.00 95.06 357 ASP A C 1
ATOM 2892 O O . ASP A 1 357 ? 4.464 2.105 24.352 1.00 95.06 357 ASP A O 1
ATOM 2896 N N . LEU A 1 358 ? 3.332 0.879 22.842 1.00 95.81 358 LEU A N 1
ATOM 2897 C CA . LEU A 1 358 ? 3.243 -0.318 23.674 1.00 95.81 358 LEU A CA 1
ATOM 2898 C C . LEU A 1 358 ? 4.438 -1.253 23.465 1.00 95.81 358 LEU A C 1
ATOM 2900 O O . LEU A 1 358 ? 4.641 -2.159 24.268 1.00 95.81 358 LEU A O 1
ATOM 2904 N N . GLY A 1 359 ? 5.245 -1.025 22.426 1.00 94.88 359 GLY A N 1
ATOM 2905 C CA . GLY A 1 359 ? 6.404 -1.840 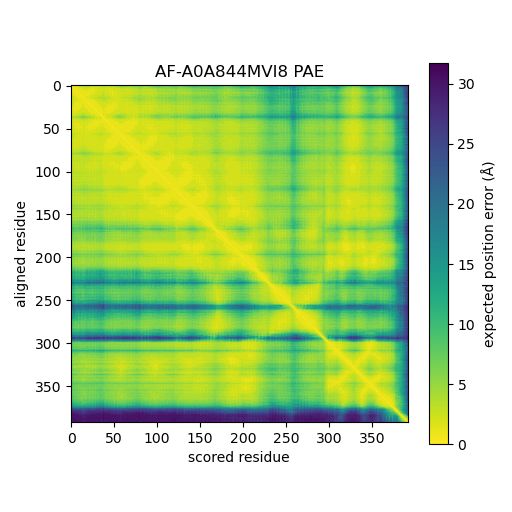22.096 1.00 94.88 359 GLY A CA 1
ATOM 2906 C C . GLY A 1 359 ? 6.164 -2.815 20.947 1.00 94.88 359 GLY A C 1
ATOM 2907 O O . GLY A 1 359 ? 5.214 -2.702 20.169 1.00 94.88 359 GLY A O 1
ATOM 2908 N N . GLU A 1 360 ? 7.085 -3.767 20.819 1.00 96.25 360 GLU A N 1
ATOM 2909 C CA . GLU A 1 360 ? 7.033 -4.813 19.798 1.00 96.25 360 GLU A CA 1
ATOM 2910 C C . GLU A 1 360 ? 5.846 -5.754 20.021 1.00 96.25 360 GLU A C 1
ATOM 2912 O O . GLU A 1 360 ? 5.466 -6.066 21.150 1.00 96.25 360 GLU A O 1
ATOM 2917 N N . VAL A 1 361 ? 5.262 -6.220 18.920 1.00 96.38 361 VAL A N 1
ATOM 2918 C CA . VAL A 1 361 ? 4.054 -7.056 18.935 1.00 96.38 361 VAL A CA 1
ATOM 2919 C C . VAL A 1 361 ? 4.311 -8.436 19.523 1.00 96.38 361 VAL A C 1
ATOM 2921 O O . VAL A 1 361 ? 3.474 -8.925 20.269 1.00 96.38 361 VAL A O 1
ATOM 2924 N N . GLU A 1 362 ? 5.446 -9.071 19.217 1.00 95.75 362 GLU A N 1
ATOM 2925 C CA . GLU A 1 362 ? 5.685 -10.479 19.573 1.00 95.75 362 GLU A CA 1
ATOM 2926 C C . GLU A 1 362 ? 5.562 -10.752 21.089 1.00 95.75 362 GLU A C 1
ATOM 2928 O O . GLU A 1 362 ? 4.808 -11.656 21.463 1.00 95.75 362 GLU A O 1
ATOM 2933 N N . PRO A 1 363 ? 6.195 -9.976 21.994 1.00 95.00 363 PRO A N 1
ATOM 2934 C CA . PRO A 1 363 ? 5.995 -10.156 23.432 1.00 95.00 363 PRO A CA 1
ATOM 2935 C C . PRO A 1 363 ? 4.534 -9.990 23.875 1.00 95.00 363 PRO A C 1
ATOM 2937 O O . PRO A 1 363 ? 4.066 -10.729 24.742 1.00 95.00 363 PRO A O 1
ATOM 2940 N N . ILE A 1 364 ? 3.809 -9.038 23.283 1.00 94.44 364 ILE A N 1
ATOM 2941 C CA . ILE A 1 364 ? 2.417 -8.728 23.634 1.00 94.44 364 ILE A CA 1
ATOM 2942 C C . ILE A 1 364 ? 1.482 -9.845 23.158 1.00 94.44 364 ILE A C 1
ATOM 2944 O O . ILE A 1 364 ? 0.679 -10.348 23.943 1.00 94.44 364 ILE A O 1
ATOM 2948 N N . ASP A 1 365 ? 1.622 -10.285 21.909 1.00 94.25 365 ASP A N 1
ATOM 2949 C CA . ASP A 1 365 ? 0.815 -11.359 21.329 1.00 94.25 365 ASP A CA 1
ATOM 2950 C C . ASP A 1 365 ? 1.036 -12.684 22.076 1.00 94.25 365 ASP A C 1
ATOM 2952 O O . ASP A 1 365 ? 0.074 -13.401 22.362 1.00 94.25 365 ASP A O 1
ATOM 2956 N N . ASN A 1 366 ? 2.275 -12.980 22.489 1.00 93.06 366 ASN A N 1
ATOM 2957 C CA . ASN A 1 366 ? 2.577 -14.143 23.326 1.00 93.06 366 ASN A CA 1
ATOM 2958 C C . ASN A 1 366 ? 1.839 -14.083 24.677 1.00 93.06 366 ASN A C 1
ATOM 2960 O O . ASN A 1 366 ? 1.260 -15.080 25.117 1.00 93.06 366 ASN A O 1
ATOM 2964 N N . LEU A 1 367 ? 1.802 -12.915 25.330 1.00 91.44 367 LEU A N 1
ATOM 2965 C CA . LEU A 1 367 ? 1.052 -12.729 26.578 1.00 91.44 367 LEU A CA 1
ATOM 2966 C C . LEU A 1 367 ? -0.462 -12.875 26.371 1.00 91.44 367 LEU A C 1
ATOM 2968 O O . LEU A 1 367 ? -1.129 -13.509 27.192 1.00 91.44 367 LEU A O 1
ATOM 2972 N N . ILE A 1 368 ? -0.998 -12.343 25.269 1.00 88.62 368 ILE A N 1
ATOM 2973 C CA . ILE A 1 368 ? -2.411 -12.483 24.891 1.00 88.62 368 ILE A CA 1
ATOM 2974 C C . ILE A 1 368 ? -2.767 -13.964 24.702 1.00 88.62 368 ILE A C 1
ATOM 2976 O O . ILE A 1 368 ? -3.761 -14.436 25.258 1.00 88.62 368 ILE A O 1
ATOM 2980 N N . GLN A 1 369 ? -1.935 -14.732 23.993 1.00 87.62 369 GLN A N 1
ATOM 2981 C CA . GLN A 1 369 ? -2.140 -16.172 23.807 1.00 87.62 369 GLN A CA 1
ATOM 2982 C C . GLN A 1 369 ? -2.130 -16.937 25.137 1.00 87.62 369 GLN A C 1
ATOM 2984 O O . GLN A 1 369 ? -3.022 -17.755 25.389 1.00 87.62 369 GLN A O 1
ATOM 2989 N N . VAL A 1 370 ? -1.168 -16.647 26.021 1.00 86.19 370 VAL A N 1
ATOM 2990 C CA . VAL A 1 370 ? -1.111 -17.249 27.362 1.00 86.19 370 VAL A CA 1
ATOM 2991 C C . VAL A 1 370 ? -2.380 -16.920 28.148 1.00 86.19 370 VAL A C 1
ATOM 2993 O O . VAL A 1 370 ? -2.996 -17.832 28.705 1.00 86.19 370 VAL A O 1
ATOM 2996 N N . PHE A 1 371 ? -2.818 -15.660 28.146 1.00 83.19 371 PHE A N 1
ATOM 2997 C CA . PHE A 1 371 ? -4.044 -15.235 28.818 1.00 83.19 371 PHE A CA 1
ATOM 2998 C C . PHE A 1 371 ? -5.275 -15.989 28.298 1.00 83.19 371 PHE A C 1
ATOM 3000 O O . PHE A 1 371 ? -6.002 -16.591 29.093 1.00 83.19 371 PHE A O 1
ATOM 3007 N N . HIS A 1 372 ? -5.478 -16.048 26.978 1.00 80.19 372 HIS A N 1
ATOM 3008 C CA . HIS A 1 372 ? -6.593 -16.792 26.386 1.00 80.19 372 HIS A CA 1
ATOM 3009 C C . HIS A 1 372 ? -6.560 -18.278 26.758 1.00 80.19 372 HIS A C 1
ATOM 3011 O O . HIS A 1 372 ? -7.603 -18.840 27.095 1.00 80.19 372 HIS A O 1
ATOM 3017 N N . SER A 1 373 ? -5.380 -18.909 26.768 1.00 79.75 373 SER A N 1
ATOM 3018 C CA . SER A 1 373 ? -5.238 -20.321 27.149 1.00 79.75 373 SER A CA 1
ATOM 3019 C C . SER A 1 373 ? -5.592 -20.591 28.617 1.00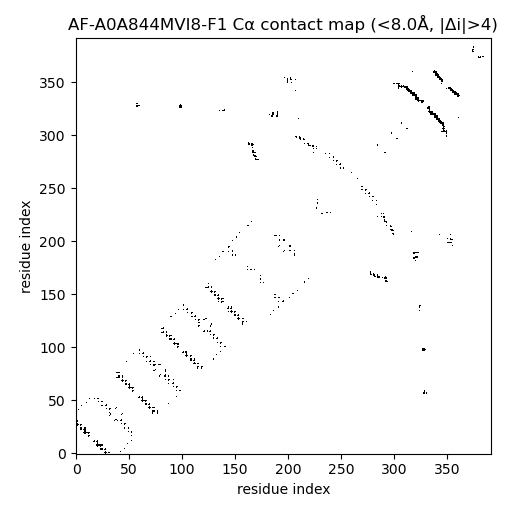 79.75 373 SER A C 1
ATOM 3021 O O . SER A 1 373 ? -6.117 -21.655 28.938 1.00 79.75 373 SER A O 1
ATOM 3023 N N . GLN A 1 374 ? -5.330 -19.630 29.511 1.00 78.31 374 GLN A N 1
ATOM 3024 C CA . GLN A 1 374 ? -5.651 -19.743 30.934 1.00 78.31 374 GLN A CA 1
ATOM 3025 C C . GLN A 1 374 ? -7.134 -19.500 31.205 1.00 78.31 374 GLN A C 1
ATOM 3027 O O . GLN A 1 374 ? -7.720 -20.203 32.017 1.00 78.31 374 GLN A O 1
ATOM 3032 N N . VAL A 1 375 ? -7.749 -18.525 30.529 1.00 76.19 375 VAL A N 1
ATOM 3033 C CA . VAL A 1 375 ? -9.178 -18.211 30.705 1.00 76.19 375 VAL A CA 1
ATOM 3034 C C . VAL A 1 375 ? -10.077 -19.280 30.074 1.00 76.19 375 VAL A C 1
ATOM 3036 O O . VAL A 1 375 ? -11.163 -19.543 30.583 1.00 76.19 375 VAL A O 1
ATOM 3039 N N . SER A 1 376 ? -9.623 -19.928 28.997 1.00 73.88 376 SER A N 1
ATOM 3040 C CA . SER A 1 376 ? -10.376 -20.995 28.314 1.00 73.88 376 SER A CA 1
ATOM 3041 C C . SER A 1 376 ? -10.318 -22.346 29.041 1.00 73.88 376 SER A C 1
ATOM 3043 O O . SER A 1 376 ? -11.095 -23.245 28.727 1.00 73.88 376 SER A O 1
ATOM 3045 N N . ASP A 1 377 ? -9.409 -22.505 30.006 1.00 67.81 377 ASP A N 1
ATOM 3046 C CA . ASP A 1 377 ? -9.234 -23.721 30.798 1.00 67.81 377 ASP A CA 1
ATOM 3047 C C . ASP A 1 377 ? -9.741 -23.488 32.226 1.00 67.81 377 ASP A C 1
ATOM 3049 O O . ASP A 1 377 ? -9.024 -22.990 33.096 1.00 67.81 377 ASP A O 1
ATOM 3053 N N . SER A 1 378 ? -10.989 -23.887 32.486 1.00 59.12 378 SER A N 1
ATOM 3054 C CA . SER A 1 378 ? -11.652 -23.713 33.785 1.00 59.12 378 SER A CA 1
ATOM 3055 C C . SER A 1 378 ? -10.966 -24.439 34.951 1.00 59.12 378 SER A C 1
ATOM 3057 O O . SER A 1 378 ? -11.396 -24.287 36.094 1.00 59.12 378 SER A O 1
ATOM 3059 N N . THR A 1 379 ? -9.942 -25.259 34.686 1.00 62.25 379 THR A N 1
ATOM 3060 C CA . THR A 1 379 ? -9.194 -26.006 35.706 1.00 62.25 379 THR A CA 1
ATOM 3061 C C . THR A 1 379 ? -7.896 -25.318 36.140 1.00 62.25 379 THR A C 1
ATOM 3063 O O . THR A 1 379 ? -7.325 -25.681 37.171 1.00 62.25 379 THR A O 1
ATOM 3066 N N . LYS A 1 380 ? -7.434 -24.292 35.411 1.00 58.69 380 LYS A N 1
ATOM 3067 C CA . LYS A 1 380 ? -6.226 -23.533 35.755 1.00 58.69 380 LYS A CA 1
ATOM 3068 C C . LYS A 1 380 ? -6.573 -22.334 36.636 1.00 58.69 380 LYS A C 1
ATOM 3070 O O . LYS A 1 380 ? -7.505 -21.586 36.363 1.00 58.69 380 LYS A O 1
ATOM 3075 N N . LYS A 1 381 ? -5.788 -22.114 37.699 1.00 56.12 381 LYS A N 1
ATOM 3076 C CA . LYS A 1 381 ? -5.845 -20.860 38.471 1.00 56.12 381 LYS A CA 1
ATOM 3077 C C . LYS A 1 381 ? -5.440 -19.709 37.546 1.00 56.12 381 LYS A C 1
ATOM 3079 O O . LYS A 1 381 ? -4.281 -19.615 37.154 1.00 56.12 381 LYS A O 1
ATOM 3084 N N . THR A 1 382 ? -6.396 -18.860 37.190 1.00 54.84 382 THR A N 1
ATOM 3085 C CA . THR A 1 382 ? -6.168 -17.681 36.352 1.00 54.84 382 THR A CA 1
ATOM 3086 C C . THR A 1 382 ? -5.369 -16.617 37.106 1.00 54.84 382 THR A C 1
ATOM 3088 O O . THR A 1 382 ? -5.619 -16.357 38.282 1.00 54.84 382 THR A O 1
ATOM 3091 N N . LEU A 1 383 ? -4.446 -15.941 36.412 1.00 51.72 383 LEU A N 1
ATOM 3092 C CA . LEU A 1 383 ? -3.855 -14.673 36.873 1.00 51.72 383 LEU A CA 1
ATOM 3093 C C . LEU A 1 383 ? -4.857 -13.503 36.789 1.00 51.72 383 LEU A C 1
ATOM 3095 O O . LEU A 1 383 ? -4.675 -12.474 37.434 1.00 51.72 383 LEU A O 1
ATOM 3099 N N . GLY A 1 384 ? -5.936 -13.668 36.016 1.00 48.31 384 GLY A N 1
ATOM 3100 C CA . GLY A 1 384 ? -7.040 -12.720 35.926 1.00 48.31 384 GLY A CA 1
ATOM 3101 C C . GLY A 1 384 ? -8.013 -12.881 37.091 1.00 48.31 384 GLY A C 1
ATOM 3102 O O . GLY A 1 384 ? -8.655 -13.923 37.240 1.00 48.31 384 GLY A O 1
ATOM 3103 N N . VAL A 1 385 ? -8.145 -11.831 37.901 1.00 45.19 385 VAL A N 1
ATOM 3104 C CA . VAL A 1 385 ? -9.222 -11.677 38.882 1.00 45.19 385 VAL A CA 1
ATOM 3105 C C . VAL A 1 385 ? -10.552 -11.614 38.126 1.00 45.19 385 VAL A C 1
ATOM 3107 O O . VAL A 1 385 ? -11.008 -10.546 37.730 1.00 45.19 385 VAL A O 1
ATOM 3110 N N . ALA A 1 386 ? -11.205 -12.757 37.935 1.00 42.69 386 ALA A N 1
ATOM 3111 C CA . ALA A 1 386 ? -12.620 -12.797 37.599 1.00 42.69 386 ALA A CA 1
ATOM 3112 C C . ALA A 1 386 ? -13.419 -12.442 38.864 1.00 42.69 386 ALA A C 1
ATOM 3114 O O . ALA A 1 386 ? -13.913 -13.316 39.578 1.00 42.69 386 ALA A O 1
ATOM 3115 N N . LYS A 1 387 ? -13.543 -11.147 39.182 1.00 39.31 387 LYS A N 1
ATOM 3116 C CA . LYS A 1 387 ? -14.631 -10.705 40.060 1.00 39.31 387 LYS A CA 1
ATOM 3117 C C . LYS A 1 387 ? -15.922 -10.920 39.275 1.00 39.31 387 LYS A C 1
ATOM 3119 O O . LYS A 1 387 ? -16.231 -10.152 38.370 1.00 39.31 387 LYS A O 1
ATOM 3124 N N . ARG A 1 388 ? -16.662 -11.983 39.608 1.00 36.75 388 ARG A N 1
ATOM 3125 C CA . ARG A 1 388 ? -18.079 -12.102 39.246 1.00 36.75 388 ARG A CA 1
ATOM 3126 C C . ARG A 1 388 ? -18.763 -10.799 39.662 1.00 36.75 388 ARG A C 1
ATOM 3128 O O . ARG A 1 388 ? -18.862 -10.526 40.857 1.00 36.75 388 ARG A O 1
ATOM 3135 N N . LEU A 1 389 ? -19.217 -10.008 38.694 1.00 36.06 389 LEU A N 1
ATOM 3136 C CA . LEU A 1 389 ? -20.261 -9.022 38.935 1.00 36.06 389 LEU A CA 1
ATOM 3137 C C . LEU A 1 389 ? -21.524 -9.825 39.244 1.00 36.06 389 LEU A C 1
ATOM 3139 O O . LEU A 1 389 ? -22.197 -10.333 38.351 1.00 36.06 389 LEU A O 1
ATOM 3143 N N . VAL A 1 390 ? -21.766 -10.040 40.533 1.00 31.86 390 VAL A N 1
ATOM 3144 C CA . VAL A 1 390 ? -23.059 -10.503 41.020 1.00 31.86 390 VAL A CA 1
ATOM 3145 C C . VAL A 1 390 ? -23.964 -9.280 40.957 1.00 31.86 390 VAL A C 1
ATOM 3147 O O . VAL A 1 390 ? -23.780 -8.344 41.729 1.00 31.86 390 VAL A O 1
ATOM 3150 N N . PHE A 1 391 ? -24.892 -9.262 40.003 1.00 37.72 391 PHE A N 1
ATOM 3151 C CA . PHE A 1 391 ? -26.040 -8.370 40.084 1.00 37.72 391 PHE A CA 1
ATOM 3152 C C . PHE A 1 391 ? -26.922 -8.895 41.223 1.00 37.72 391 PHE A C 1
ATOM 3154 O O . PHE A 1 391 ? -27.529 -9.958 41.090 1.00 37.72 391 PHE A O 1
ATOM 3161 N N . THR A 1 392 ? -26.896 -8.204 42.362 1.00 47.62 392 THR A N 1
ATOM 3162 C CA . THR A 1 392 ? -27.923 -8.297 43.411 1.00 47.62 392 THR A CA 1
ATOM 3163 C C . THR A 1 392 ? -28.946 -7.205 43.216 1.00 47.62 392 THR A C 1
ATOM 3165 O O . THR A 1 392 ? -28.489 -6.058 42.996 1.00 47.62 392 THR A O 1
#

Mean predicted aligned error: 6.73 Å

Solvent-accessible surface area (backbone atoms only — not comparable to full-atom values): 20547 Å² total; per-residue (Å²): 110,41,69,57,30,37,52,52,13,55,50,26,47,78,70,71,38,51,71,62,12,52,51,28,39,51,53,19,46,51,52,40,34,74,75,57,40,94,71,46,74,68,48,27,52,46,29,40,50,51,13,48,57,27,44,78,72,57,37,50,69,63,12,43,56,28,30,50,53,19,32,56,45,39,32,74,73,59,39,81,88,33,71,68,31,26,53,33,38,35,51,45,15,52,45,28,40,37,67,60,37,44,75,60,14,41,56,31,21,52,51,21,28,55,47,32,30,74,76,63,36,78,71,30,70,69,26,27,50,29,29,39,54,37,18,53,45,30,41,54,70,76,34,52,71,63,16,48,54,32,39,52,53,19,47,54,37,48,47,56,51,46,37,61,49,46,17,49,35,19,71,69,56,44,49,53,51,50,60,74,46,39,67,60,53,20,48,51,50,26,50,36,66,76,74,29,72,89,34,59,70,52,45,43,54,49,49,40,54,52,45,40,57,50,42,57,58,52,48,40,52,49,33,49,51,51,55,66,77,41,84,87,48,69,94,43,48,67,61,47,51,50,49,52,52,46,48,52,50,52,52,52,55,62,74,44,54,92,73,65,86,54,66,66,63,49,51,55,52,48,54,52,50,51,51,54,45,40,54,50,38,22,56,50,24,68,75,36,73,67,29,32,58,86,65,83,71,62,46,52,56,57,52,14,63,70,38,58,86,94,39,66,49,76,48,79,42,79,37,49,34,50,48,66,79,46,31,44,63,80,68,41,72,34,73,49,78,37,30,32,37,36,39,36,39,35,32,77,34,58,79,62,44,44,77,43,83,74,44,60,38,66,71,52,53,54,52,51,51,52,50,53,58,35,71,74,34,90,86,50,89,54,92,65,85,79,74,77,82,73,89,124

pLDDT: mean 90.67, std 11.76, range [31.86, 98.75]

Nearest PDB structures (foldseek):
  6swu-assembly3_E  TM=6.049E-01  e=9.646E-09  Mus musculus
  6swu-assembly1_B  TM=6.085E-01  e=3.270E-08  Mus musculus
  6swu-assembly1_A  TM=5.650E-01  e=1.253E-08  Mus musculus
  3ceq-assembly1_B  TM=6.322E-01  e=1.791E-07  Homo sapiens
  3nf1-assembly1_A  TM=5.677E-01  e=5.519E-08  Homo sapiens

Radius of gyration: 25.02 Å; Cα contacts (8 Å, |Δi|>4): 505; chains: 1; bounding box: 62×55×78 Å

Sequence (392 aa):
MAVSLNNLAVLYDSLGRYSQAKENYLQALEILKELLGDKHPYIASTLNNLAGHYKEQRRYLEAEKKQIEAFAMRTSLYGDEHPDVARSLNNVATIDFSLGRYLQAERKYSEALELRKRLLGEEHPDVAQSLNHLATVLTVRNRPAEALSYRVQASYINDKLISRVFAFSSDSDRFALIEKLRGNFDLFLSLIYNHLLDSDSAKQQALDFVLKRKALTSTSLAAQNQALYSDRYPHLQDKFRQLGELNAQLVTLTFSASRIRDFTAYQQQLAKLEEQHNNLQKQLASEVPEIQLAEQLPNRYAVAEALPSHSILIEFVRFDFFDFQAVRAKGDQQWHPPRYLAFILPSEQPDAVQTIDLGEVEPIDNLIQVFHSQVSDSTKKTLGVAKRLVFT

Foldseek 3Di:
DLLVLLVVLLVCLVVVVLVSSLVSLVVSLVVCCVVPNPADLSNLVSLQVVLVSCVSVLNLVSSLVSLVSSLVRCCVVPNCLDLSNLVSLQSNLVSCLLQVVLVSSLVSLVVSLVSCCVNPNLLDLSNLVSLLSNLLSCLLVVNLVSSLVSLLSSLVSLLVVLLQAQLQFFLVVSVVSCVVCQVSLLVLVLSCVPPNQVPLVSLQSNVQSVQSSVLSNVQLVVLVVCVLPDPPCVVCVVLSVVLVVLVVVLVVLVVCVVVDPDVPVSVVVNVVSVVVNGVSRSVVSNVRVSSSNPDDRDGLQNVLQPDDAPDKDKDKDKHWHADSNFNVSVVGDGTDAIWIKIWIRHRPGSSPIHIDTPGGVPVVVVVVVVQVVQVVDPPHDHPDPPPPPPDD